Protein 8CRH (pdb70)

Secondary structure (DSSP, 8-state):
--SS--SS-EEEEEEEEETTTTEEEBTTB-S---HHHHHHHHHHHH--STT-EEEEEEEHHHHHHS-GGGPSPTTEEEEEE-TT--SEE-TTS-EEES-HHHHHHHHHHTTTEETTEEEEEEEE---HHHHHHHTT-TT--EEEEEEEEE-S-GGG-----EE----GGGEEEPPHHHHHHHHTS----S-EEETTEEEEEEEEEE--/--EEEEEEEEETTTTEEEBTTB-SS--HHHHHHHHHHHH---TT-EEEEEEEHHHHHHS-GGGPSPTTSEEEEE-TT--SEE-TT--EEES-HHHHHHHHHHTTTEETTEEEEEEEE---HHHHHHHTT-TT--EEEEEEEEE-S-GGGPPP--EE----GGGEEEPPHHHHHHHHTS----S-EEETTEEEEEEEEEE--

CATH classification: 3.40.430.10

Structure (mmCIF, N/CA/C/O backbone):
data_8CRH
#
_entry.id   8CRH
#
_cell.length_a   43.776
_cell.length_b   63.624
_cell.length_c   167.583
_cell.angle_alpha   90.00
_cell.angle_beta   90.00
_cell.angle_gamma   90.00
#
_symmetry.space_group_name_H-M   'P 21 21 21'
#
loop_
_entity.id
_entity.type
_entity.pdbx_description
1 polymer 'Dihydrofolate reductase'
2 non-polymer 5-(4-chlorophenyl)-6,6-dimethyl-1,4-dihydro-1,3,5-triazine-2,4-diamine
3 non-polymer 'NADPH DIHYDRO-NICOTINAMIDE-ADENINE-DINUCLEOTIDE PHOSPHATE'
4 non-polymer 'SULFATE ION'
5 water water
#
loop_
_atom_site.group_PDB
_atom_site.id
_atom_site.type_symbol
_atom_site.label_atom_id
_atom_site.label_alt_id
_atom_site.label_comp_id
_atom_site.label_asym_id
_atom_site.label_entity_id
_atom_site.label_seq_id
_atom_site.pdbx_PDB_ins_code
_atom_site.Cartn_x
_atom_site.Cartn_y
_atom_site.Cartn_z
_atom_site.occupancy
_atom_site.B_iso_or_equiv
_atom_site.auth_seq_id
_atom_site.auth_comp_id
_atom_site.auth_asym_id
_atom_site.auth_atom_id
_atom_site.pdbx_PDB_model_num
ATOM 1 N N . ARG A 1 8 ? 0.240 11.631 41.295 1.00 38.37 3 ARG B N 1
ATOM 2 C CA . ARG A 1 8 ? -0.800 12.174 40.433 1.00 35.87 3 ARG B CA 1
ATOM 3 C C . ARG A 1 8 ? -2.187 11.909 41.023 1.00 27.86 3 ARG B C 1
ATOM 4 O O . ARG A 1 8 ? -2.352 11.019 41.857 1.00 31.99 3 ARG B O 1
ATOM 12 N N . PRO A 1 9 ? -3.185 12.690 40.605 1.00 27.74 4 PRO B N 1
ATOM 13 C CA . PRO A 1 9 ? -4.567 12.370 40.984 1.00 21.80 4 PRO B CA 1
ATOM 14 C C . PRO A 1 9 ? -4.979 10.985 40.502 1.00 20.37 4 PRO B C 1
ATOM 15 O O . PRO A 1 9 ? -4.489 10.481 39.487 1.00 21.38 4 PRO B O 1
ATOM 19 N N . LYS A 1 10 ? -5.871 10.361 41.266 1.00 18.86 5 LYS B N 1
ATOM 20 C CA . LYS A 1 10 ? -6.475 9.105 40.843 1.00 19.51 5 LYS B CA 1
ATOM 21 C C . LYS A 1 10 ? -7.402 9.361 39.661 1.00 16.93 5 LYS B C 1
ATOM 22 O O . LYS A 1 10 ? -7.979 10.443 39.527 1.00 17.99 5 LYS B O 1
ATOM 28 N N . ILE A 1 11 ? -7.523 8.364 38.785 1.00 17.30 6 ILE B N 1
ATOM 29 C CA . ILE A 1 11 ? -8.309 8.469 37.559 1.00 15.44 6 ILE B CA 1
ATOM 30 C C . ILE A 1 11 ? -9.398 7.405 37.590 1.00 15.86 6 ILE B C 1
ATOM 31 O O . ILE A 1 11 ? -9.106 6.218 37.800 1.00 17.00 6 ILE B O 1
ATOM 36 N N . SER A 1 12 ? -10.652 7.834 37.387 1.00 14.68 7 SER B N 1
ATOM 37 C CA . SER A 1 12 ? -11.832 6.975 37.414 1.00 13.67 7 SER B CA 1
ATOM 38 C C . SER A 1 12 ? -12.539 7.034 36.068 1.00 15.79 7 SER B C 1
ATOM 39 O O . SER A 1 12 ? -12.627 8.106 35.462 1.00 17.23 7 SER B O 1
ATOM 42 N N . LEU A 1 13 ? -13.094 5.905 35.618 1.00 12.77 8 LEU B N 1
ATOM 43 C CA . LEU A 1 13 ? -14.113 5.914 34.569 1.00 13.53 8 LEU B CA 1
ATOM 44 C C . LEU A 1 13 ? -15.455 5.862 35.289 1.00 13.85 8 LEU B C 1
ATOM 45 O O . LEU A 1 13 ? -15.727 4.906 36.028 1.00 15.14 8 LEU B O 1
ATOM 50 N N . ILE A 1 14 ? -16.296 6.875 35.100 1.00 11.48 9 ILE B N 1
ATOM 51 C CA . ILE A 1 14 ? -17.605 6.923 35.750 1.00 11.89 9 ILE B CA 1
ATOM 52 C C . ILE A 1 14 ? -18.694 6.865 34.682 1.00 12.17 9 ILE B C 1
ATOM 53 O O . ILE A 1 14 ? -18.679 7.657 33.725 1.00 12.35 9 ILE B O 1
ATOM 58 N N . VAL A 1 15 ? -19.626 5.916 34.841 1.00 11.15 10 VAL B N 1
ATOM 59 C CA . VAL A 1 15 ? -20.583 5.551 33.807 1.00 11.64 10 VAL B CA 1
ATOM 60 C C . VAL A 1 15 ? -21.817 4.990 34.499 1.00 10.91 10 VAL B C 1
ATOM 61 O O . VAL A 1 15 ? -21.741 4.463 35.616 1.00 11.91 10 VAL B O 1
ATOM 65 N N . ALA A 1 16 ? -22.959 5.090 33.817 1.00 10.91 11 ALA B N 1
ATOM 66 C CA . ALA A 1 16 ? -24.177 4.363 34.184 1.00 10.97 11 ALA B CA 1
ATOM 67 C C . ALA A 1 16 ? -24.507 3.430 33.028 1.00 11.89 11 ALA B C 1
ATOM 68 O O . ALA A 1 16 ? -24.629 3.874 31.883 1.00 12.83 11 ALA B O 1
ATOM 70 N N . ALA A 1 17 ? -24.624 2.138 33.304 1.00 11.51 12 ALA B N 1
ATOM 71 C CA . ALA A 1 17 ? -24.760 1.161 32.222 1.00 12.49 12 ALA B CA 1
ATOM 72 C C . ALA A 1 17 ? -25.856 0.159 32.523 1.00 13.03 12 ALA B C 1
ATOM 73 O O . ALA A 1 17 ? -25.920 -0.375 33.638 1.00 12.50 12 ALA B O 1
ATOM 75 N N . LEU A 1 18 ? -26.677 -0.136 31.509 1.00 12.80 13 LEU B N 1
ATOM 76 C CA . LEU A 1 18 ? -27.752 -1.099 31.678 1.00 12.79 13 LEU B CA 1
ATOM 77 C C . LEU A 1 18 ? -27.176 -2.505 31.717 1.00 15.23 13 LEU B C 1
ATOM 78 O O . LEU A 1 18 ? -26.336 -2.867 30.885 1.00 15.68 13 LEU B O 1
ATOM 83 N N . GLN A 1 19 ? -27.616 -3.299 32.680 1.00 14.04 14 GLN B N 1
ATOM 84 C CA . GLN A 1 19 ? -27.176 -4.685 32.783 1.00 15.06 14 GLN B CA 1
ATOM 85 C C . GLN A 1 19 ? -28.134 -5.597 32.025 1.00 17.32 14 GLN B C 1
ATOM 86 O O . GLN A 1 19 ? -29.343 -5.343 32.017 1.00 18.08 14 GLN B O 1
ATOM 92 N N . PRO A 1 20 ? -27.633 -6.670 31.375 1.00 16.80 15 PRO B N 1
ATOM 93 C CA . PRO A 1 20 ? -26.227 -7.066 31.225 1.00 15.09 15 PRO B CA 1
ATOM 94 C C . PRO A 1 20 ? -25.542 -6.552 29.950 1.00 15.89 15 PRO B C 1
ATOM 95 O O . PRO A 1 20 ? -24.345 -6.799 29.788 1.00 17.35 15 PRO B O 1
ATOM 99 N N . SER A 1 21 ? -26.276 -5.858 29.068 1.00 13.80 16 SER B N 1
ATOM 100 C CA . SER A 1 21 ? -25.738 -5.477 27.755 1.00 15.05 16 SER B CA 1
ATOM 101 C C . SER A 1 21 ? -24.648 -4.415 27.836 1.00 15.66 16 SER B C 1
ATOM 102 O O . SER A 1 21 ? -23.889 -4.247 26.875 1.00 15.41 16 SER B O 1
ATOM 105 N N . MET A 1 22 ? -24.576 -3.681 28.946 1.00 13.64 17 MET B N 1
ATOM 106 C CA A MET A 1 22 ? -23.685 -2.531 29.095 0.65 13.43 17 MET B CA 1
ATOM 107 C CA B MET A 1 22 ? -23.674 -2.536 29.081 0.35 13.51 17 MET B CA 1
ATOM 108 C C . MET A 1 22 ? -24.045 -1.410 28.121 1.00 12.93 17 MET B C 1
ATOM 109 O O . MET A 1 22 ? -23.183 -0.638 27.694 1.00 14.83 17 MET B O 1
ATOM 118 N N . GLY A 1 23 ? -25.330 -1.314 27.776 1.00 12.49 18 GLY B N 1
ATOM 119 C CA . GLY A 1 23 ? -25.800 -0.172 26.997 1.00 12.94 18 GLY B CA 1
ATOM 120 C C . GLY A 1 23 ? -25.747 1.122 27.799 1.00 12.13 18 GLY B C 1
ATOM 121 O O . GLY A 1 23 ? -26.056 1.154 28.996 1.00 12.73 18 GLY B O 1
ATOM 122 N N . ILE A 1 24 ? -25.340 2.204 27.125 1.00 12.07 19 ILE B N 1
ATOM 123 C CA . ILE A 1 24 ? -25.183 3.492 27.795 1.00 12.78 19 ILE B CA 1
ATOM 124 C C . ILE A 1 24 ? -25.940 4.629 27.112 1.00 12.35 19 ILE B C 1
ATOM 125 O O . ILE A 1 24 ? -26.051 5.721 27.673 1.00 12.79 19 ILE B O 1
ATOM 130 N N . GLY A 1 25 ? -26.460 4.416 25.905 1.00 13.45 20 GLY B N 1
ATOM 131 C CA . GLY A 1 25 ? -27.040 5.547 25.199 1.00 14.30 20 GLY B CA 1
ATOM 132 C C . GLY A 1 25 ? -27.970 5.110 24.095 1.00 13.57 20 GLY B C 1
ATOM 133 O O . GLY A 1 25 ? -27.939 3.961 23.646 1.00 13.71 20 GLY B O 1
ATOM 134 N N . ALA A 1 26 ? -28.805 6.058 23.659 1.00 15.46 21 ALA B N 1
ATOM 135 C CA . ALA A 1 26 ? -29.728 5.839 22.552 1.00 16.25 21 ALA B CA 1
ATOM 136 C C . ALA A 1 26 ? -30.018 7.183 21.901 1.00 16.38 21 ALA B C 1
ATOM 137 O O . ALA A 1 26 ? -30.548 8.090 22.555 1.00 17.70 21 ALA B O 1
ATOM 139 N N . LYS A 1 27 ? -29.655 7.307 20.622 1.00 17.30 22 LYS B N 1
ATOM 140 C CA . LYS A 1 27 ? -29.957 8.509 19.831 1.00 18.49 22 LYS B CA 1
ATOM 141 C C . LYS A 1 27 ? -29.468 9.789 20.509 1.00 18.45 22 LYS B C 1
ATOM 142 O O . LYS A 1 27 ? -30.177 10.800 20.556 1.00 21.31 22 LYS B O 1
ATOM 148 N N . GLY A 1 28 ? -28.251 9.748 21.041 1.00 18.75 23 GLY B N 1
ATOM 149 C CA . GLY A 1 28 ? -27.657 10.939 21.622 1.00 23.02 23 GLY B CA 1
ATOM 150 C C . GLY A 1 28 ? -28.246 11.346 22.948 1.00 25.98 23 GLY B C 1
ATOM 151 O O . GLY A 1 28 ? -28.222 12.531 23.296 1.00 27.59 23 GLY B O 1
ATOM 152 N N . SER A 1 29 ? -28.802 10.404 23.695 1.00 19.89 24 SER B N 1
ATOM 153 C CA . SER A 1 29 ? -29.269 10.692 25.037 1.00 23.52 24 SER B CA 1
ATOM 154 C C . SER A 1 29 ? -29.099 9.439 25.880 1.00 21.14 24 SER B C 1
ATOM 155 O O . SER A 1 29 ? -28.732 8.373 25.377 1.00 18.85 24 SER B O 1
ATOM 158 N N . LEU A 1 30 ? -29.343 9.580 27.155 1.00 18.71 25 LEU B N 1
ATOM 159 C CA . LEU A 1 30 ? -29.359 8.407 28.011 1.00 19.02 25 LEU B CA 1
ATOM 160 C C . LEU A 1 30 ? -30.657 7.641 27.781 1.00 20.54 25 LEU B C 1
ATOM 161 O O . LEU A 1 30 ? -31.685 8.235 27.434 1.00 25.13 25 LEU B O 1
ATOM 166 N N . PRO A 1 31 ? -30.644 6.317 27.940 1.00 18.82 26 PRO B N 1
ATOM 167 C CA . PRO A 1 31 ? -31.867 5.545 27.674 1.00 19.96 26 PRO B CA 1
ATOM 168 C C . PRO A 1 31 ? -32.905 5.615 28.784 1.00 25.89 26 PRO B C 1
ATOM 169 O O . PRO A 1 31 ? -34.012 5.099 28.598 1.00 27.76 26 PRO B O 1
ATOM 173 N N . TRP A 1 32 ? -32.584 6.248 29.913 1.00 20.44 27 TRP B N 1
ATOM 174 C CA . TRP A 1 32 ? -33.440 6.354 31.089 1.00 19.33 27 TRP B CA 1
ATOM 175 C C . TRP A 1 32 ? -33.323 7.781 31.614 1.00 22.09 27 TRP B C 1
ATOM 176 O O . TRP A 1 32 ? -32.390 8.512 31.269 1.00 23.68 27 TRP B O 1
ATOM 187 N N . ARG A 1 33 ? -34.265 8.173 32.474 1.00 22.47 28 ARG B N 1
ATOM 188 C CA . ARG A 1 33 ? -34.292 9.510 33.079 1.00 20.12 28 ARG B CA 1
ATOM 189 C C . ARG A 1 33 ? -34.320 9.318 34.591 1.00 23.92 28 ARG B C 1
ATOM 190 O O . ARG A 1 33 ? -35.391 9.155 35.181 1.00 26.75 28 ARG B O 1
ATOM 198 N N . LEU A 1 34 ? -33.145 9.341 35.216 1.00 17.59 29 LEU B N 1
ATOM 199 C CA . LEU A 1 34 ? -32.981 9.027 36.635 1.00 18.19 29 LEU B CA 1
ATOM 200 C C . LEU A 1 34 ? -32.402 10.250 37.336 1.00 18.99 29 LEU B C 1
ATOM 201 O O . LEU A 1 34 ? -31.184 10.459 37.329 1.00 18.15 29 LEU B O 1
ATOM 206 N N . LYS A 1 35 ? -33.275 11.048 37.949 1.00 19.62 30 LYS B N 1
ATOM 207 C CA . LYS A 1 35 ? -32.838 12.308 38.541 1.00 18.79 30 LYS B CA 1
ATOM 208 C C . LYS A 1 35 ? -31.818 12.084 39.644 1.00 18.50 30 LYS B C 1
ATOM 209 O O . LYS A 1 35 ? -30.829 12.818 39.737 1.00 18.48 30 LYS B O 1
ATOM 215 N N . ASN A 1 36 ? -32.041 11.084 40.500 1.00 17.83 31 ASN B N 1
ATOM 216 C CA . ASN A 1 36 ? -31.120 10.884 41.610 1.00 18.84 31 ASN B CA 1
ATOM 217 C C . ASN A 1 36 ? -29.783 10.334 41.141 1.00 16.82 31 ASN B C 1
ATOM 218 O O . ASN A 1 36 ? -28.757 10.606 41.768 1.00 15.60 31 ASN B O 1
ATOM 223 N N . GLU A 1 37 ? -29.780 9.550 40.058 1.00 16.70 32 GLU B N 1
ATOM 224 C CA . GLU A 1 37 ? -28.515 9.081 39.498 1.00 14.48 32 GLU B CA 1
ATOM 225 C C . GLU A 1 37 ? -27.716 10.251 38.930 1.00 12.79 32 GLU B C 1
ATOM 226 O O . GLU A 1 37 ? -26.499 10.343 39.138 1.00 12.81 32 GLU B O 1
ATOM 232 N N . MET A 1 38 ? -28.384 11.169 38.228 1.00 14.11 33 MET B N 1
ATOM 233 C CA . MET A 1 38 ? -27.667 12.337 37.737 1.00 13.88 33 MET B CA 1
ATOM 234 C C . MET A 1 38 ? -27.133 13.180 38.886 1.00 13.78 33 MET B C 1
ATOM 235 O O . MET A 1 38 ? -26.033 13.736 38.778 1.00 13.95 33 MET B O 1
ATOM 240 N N . LYS A 1 39 ? -27.861 13.246 40.005 1.00 13.09 34 LYS B N 1
ATOM 241 C CA . LYS A 1 39 ? -27.351 13.966 41.165 1.00 13.41 34 LYS B CA 1
ATOM 242 C C . LYS A 1 39 ? -26.139 13.264 41.769 1.00 13.34 34 LYS B C 1
ATOM 243 O O . LYS A 1 39 ? -25.188 13.919 42.202 1.00 14.10 34 LYS B O 1
ATOM 249 N N . TYR A 1 40 ? -26.137 11.930 41.796 1.00 12.42 35 TYR B N 1
ATOM 250 C CA . TYR A 1 40 ? -24.943 11.205 42.220 1.00 12.76 35 TYR B CA 1
ATOM 251 C C . TYR A 1 40 ? -23.733 11.577 41.359 1.00 11.61 35 TYR B C 1
ATOM 252 O O . TYR A 1 40 ? -22.646 11.886 41.880 1.00 11.94 35 TYR B O 1
ATOM 261 N N . PHE A 1 41 ? -23.899 11.563 40.029 1.00 10.89 36 PHE B N 1
ATOM 262 C CA . PHE A 1 41 ? -22.795 11.940 39.154 1.00 12.28 36 PHE B CA 1
ATOM 263 C C . PHE A 1 41 ? -22.298 13.336 39.498 1.00 11.71 36 PHE B C 1
ATOM 264 O O . PHE A 1 41 ? -21.087 13.570 39.610 1.00 12.23 36 PHE B O 1
ATOM 272 N N . LYS A 1 42 ? -23.223 14.285 39.636 1.00 11.75 37 LYS B N 1
ATOM 273 C CA . LYS A 1 42 ? -22.830 15.653 39.962 1.00 12.77 37 LYS B CA 1
ATOM 274 C C . LYS A 1 42 ? -22.119 15.728 41.307 1.00 13.48 37 LYS B C 1
ATOM 275 O O . LYS A 1 42 ? -21.081 16.388 41.431 1.00 12.92 37 LYS B O 1
ATOM 281 N N . ASP A 1 43 ? -22.658 15.050 42.323 1.00 13.30 38 ASP B N 1
ATOM 282 C CA . ASP A 1 43 ? -22.069 15.125 43.657 1.00 13.84 38 ASP B CA 1
ATOM 283 C C . ASP A 1 43 ? -20.681 14.492 43.682 1.00 13.16 38 ASP B C 1
ATOM 284 O O . ASP A 1 43 ? -19.732 15.062 44.240 1.00 13.88 38 ASP B O 1
ATOM 289 N N . VAL A 1 44 ? -20.541 13.313 43.070 1.00 11.23 39 VAL B N 1
ATOM 290 C CA . VAL A 1 44 ? -19.252 12.627 43.028 1.00 11.72 39 VAL B CA 1
ATOM 291 C C . VAL A 1 44 ? -18.224 13.458 42.273 1.00 12.25 39 VAL B C 1
ATOM 292 O O . VAL A 1 44 ? -17.106 13.675 42.755 1.00 13.12 39 VAL B O 1
ATOM 296 N N . THR A 1 45 ? -18.561 13.892 41.053 1.00 12.21 40 THR B N 1
ATOM 297 C CA . THR A 1 45 ? -17.544 14.585 40.258 1.00 11.54 40 THR B CA 1
ATOM 298 C C . THR A 1 45 ? -17.220 15.968 40.819 1.00 12.99 40 THR B C 1
ATOM 299 O O . THR A 1 45 ? -16.159 16.511 40.505 1.00 14.95 40 THR B O 1
ATOM 303 N N . SER A 1 46 ? -18.087 16.529 41.664 1.00 13.37 41 SER B N 1
ATOM 304 C CA . SER A 1 46 ? -17.820 17.838 42.252 1.00 14.77 41 SER B CA 1
ATOM 305 C C . SER A 1 46 ? -17.167 17.777 43.626 1.00 17.32 41 SER B C 1
ATOM 306 O O . SER A 1 46 ? -16.710 18.820 44.111 1.00 20.53 41 SER B O 1
ATOM 309 N N . LYS A 1 47 ? -17.113 16.613 44.263 1.00 13.45 42 LYS B N 1
ATOM 310 C CA . LYS A 1 47 ? -16.677 16.536 45.658 1.00 13.90 42 LYS B CA 1
ATOM 311 C C . LYS A 1 47 ? -15.156 16.515 45.690 1.00 13.68 42 LYS B C 1
ATOM 312 O O . LYS A 1 47 ? -14.527 15.565 45.214 1.00 14.83 42 LYS B O 1
ATOM 318 N N . ALA A 1 48 ? -14.556 17.556 46.264 1.00 14.12 43 ALA B N 1
ATOM 319 C CA . ALA A 1 48 ? -13.108 17.632 46.320 1.00 16.06 43 ALA B CA 1
ATOM 320 C C . ALA A 1 48 ? -12.676 18.160 47.681 1.00 15.60 43 ALA B C 1
ATOM 321 O O . ALA A 1 48 ? -13.428 18.852 48.369 1.00 15.97 43 ALA B O 1
ATOM 323 N N . LYS A 1 49 ? -11.445 17.829 48.048 1.00 15.56 44 LYS B N 1
ATOM 324 C CA . LYS A 1 49 ? -10.848 18.397 49.247 1.00 15.95 44 LYS B CA 1
ATOM 325 C C . LYS A 1 49 ? -10.847 19.922 49.176 1.00 16.04 44 LYS B C 1
ATOM 326 O O . LYS A 1 49 ? -10.865 20.516 48.097 1.00 15.81 44 LYS B O 1
ATOM 332 N N . ASP A 1 50 ? -10.836 20.560 50.350 1.00 15.19 45 ASP B N 1
ATOM 333 C CA . ASP A 1 50 ? -10.878 22.013 50.406 1.00 15.35 45 ASP B CA 1
ATOM 334 C C . ASP A 1 50 ? -9.751 22.575 49.548 1.00 15.84 45 ASP B C 1
ATOM 335 O O . ASP A 1 50 ? -8.616 22.100 49.610 1.00 18.87 45 ASP B O 1
ATOM 340 N N . GLY A 1 51 ? -10.063 23.590 48.742 1.00 14.42 46 GLY B N 1
ATOM 341 C CA . GLY A 1 51 ? -9.032 24.190 47.926 1.00 17.08 46 GLY B CA 1
ATOM 342 C C . GLY A 1 51 ? -8.579 23.378 46.732 1.00 15.69 46 GLY B C 1
ATOM 343 O O . GLY A 1 51 ? -7.644 23.801 46.044 1.00 18.32 46 GLY B O 1
ATOM 344 N N . HIS A 1 52 ? -9.192 22.225 46.480 1.00 15.11 47 HIS B N 1
ATOM 345 C CA . HIS A 1 52 ? -8.884 21.377 45.335 1.00 16.35 47 HIS B CA 1
ATOM 346 C C . HIS A 1 52 ? -10.014 21.453 44.310 1.00 16.77 47 HIS B C 1
ATOM 347 O O . HIS A 1 52 ? -11.073 22.033 44.552 1.00 16.76 47 HIS B O 1
ATOM 354 N N . ILE A 1 53 ? -9.792 20.821 43.158 1.00 16.53 48 ILE B N 1
ATOM 355 C CA . ILE A 1 53 ? -10.807 20.746 42.108 1.00 15.57 48 ILE B CA 1
ATOM 356 C C . ILE A 1 53 ? -10.652 19.400 41.413 1.00 15.27 48 ILE B C 1
ATOM 357 O O . ILE A 1 53 ? -9.563 18.822 41.392 1.00 16.07 48 ILE B O 1
ATOM 362 N N . ASN A 1 54 ? -11.756 18.873 40.880 1.00 14.24 49 ASN B N 1
ATOM 363 C CA . ASN A 1 54 ? -11.699 17.651 40.093 1.00 14.15 49 ASN B CA 1
ATOM 364 C C . ASN A 1 54 ? -11.780 17.995 38.615 1.00 14.51 49 ASN B C 1
ATOM 365 O O . ASN A 1 54 ? -12.277 19.056 38.227 1.00 15.80 49 ASN B O 1
ATOM 370 N N . ALA A 1 55 ? -11.289 17.084 37.780 1.00 14.66 50 ALA B N 1
ATOM 371 C CA . ALA A 1 55 ? -11.445 17.216 36.340 1.00 13.74 50 ALA B CA 1
ATOM 372 C C . ALA A 1 55 ? -12.478 16.225 35.823 1.00 14.29 50 ALA B C 1
ATOM 373 O O . ALA A 1 55 ? -12.653 15.128 36.372 1.00 14.33 50 ALA B O 1
ATOM 375 N N . VAL A 1 56 ? -13.164 16.622 34.753 1.00 13.70 51 VAL B N 1
ATOM 376 C CA . VAL A 1 56 ? -14.030 15.727 33.996 1.00 14.62 51 VAL B CA 1
ATOM 377 C C . VAL A 1 56 ? -13.556 15.733 32.552 1.00 14.59 51 VAL B C 1
ATOM 378 O O . VAL A 1 56 ? -13.367 16.801 31.955 1.00 16.07 51 VAL B O 1
ATOM 382 N N . VAL A 1 57 ? -13.316 14.546 32.013 1.00 14.21 52 VAL B N 1
ATOM 383 C CA . VAL A 1 57 ? -12.741 14.364 30.688 1.00 14.85 52 VAL B CA 1
ATOM 384 C C . VAL A 1 57 ? -13.776 13.664 29.830 1.00 14.87 52 VAL B C 1
ATOM 385 O O . VAL A 1 57 ? -14.319 12.627 30.238 1.00 14.32 52 VAL B O 1
ATOM 389 N N . MET A 1 58 ? -14.053 14.203 28.643 1.00 15.04 53 MET B N 1
ATOM 390 C CA . MET A 1 58 ? -15.104 13.583 27.856 1.00 15.04 53 MET B CA 1
ATOM 391 C C . MET A 1 58 ? -14.729 13.651 26.384 1.00 16.27 53 MET B C 1
ATOM 392 O O . MET A 1 58 ? -13.890 14.455 25.970 1.00 16.69 53 MET B O 1
ATOM 397 N N . GLY A 1 59 ? -15.392 12.814 25.592 1.00 14.65 54 GLY B N 1
ATOM 398 C CA . GLY A 1 59 ? -15.258 12.883 24.153 1.00 16.14 54 GLY B CA 1
ATOM 399 C C . GLY A 1 59 ? -16.059 14.021 23.539 1.00 16.21 54 GLY B C 1
ATOM 400 O O . GLY A 1 59 ? -16.999 14.551 24.134 1.00 15.92 54 GLY B O 1
ATOM 401 N N . ARG A 1 60 ? -15.684 14.373 22.305 1.00 17.32 55 ARG B N 1
ATOM 402 C CA . ARG A 1 60 ? -16.280 15.534 21.659 1.00 18.29 55 ARG B CA 1
ATOM 403 C C . ARG A 1 60 ? -17.786 15.377 21.508 1.00 16.98 55 ARG B C 1
ATOM 404 O O . ARG A 1 60 ? -18.532 16.350 21.662 1.00 18.78 55 ARG B O 1
ATOM 412 N N . LYS A 1 61 ? -18.255 14.162 21.202 1.00 17.07 56 LYS B N 1
ATOM 413 C CA . LYS A 1 61 ? -19.686 13.984 20.970 1.00 16.69 56 LYS B CA 1
ATOM 414 C C . LYS A 1 61 ? -20.487 14.142 22.255 1.00 16.47 56 LYS B C 1
ATOM 415 O O . LYS A 1 61 ? -21.576 14.731 22.235 1.00 18.05 56 LYS B O 1
ATOM 421 N N . THR A 1 62 ? -19.945 13.689 23.389 1.00 15.07 57 THR B N 1
ATOM 422 C CA . THR A 1 62 ? -20.645 13.870 24.656 1.00 15.24 57 THR B CA 1
ATOM 423 C C . THR A 1 62 ? -20.650 15.340 25.078 1.00 16.33 57 THR B C 1
ATOM 424 O O . THR A 1 62 ? -21.664 15.839 25.581 1.00 17.25 57 THR B O 1
ATOM 428 N N . TRP A 1 63 ? -19.548 16.058 24.830 1.00 15.82 58 TRP B N 1
ATOM 429 C CA . TRP A 1 63 ? -19.525 17.508 25.031 1.00 14.66 58 TRP B CA 1
ATOM 430 C C . TRP A 1 63 ? -20.672 18.181 24.290 1.00 17.77 58 TRP B C 1
ATOM 431 O O . TRP A 1 63 ? -21.392 19.013 24.861 1.00 17.40 58 TRP B O 1
ATOM 442 N N . GLU A 1 64 ? -20.888 17.788 23.032 1.00 17.47 59 GLU B N 1
ATOM 443 C CA . GLU A 1 64 ? -21.938 18.407 22.231 1.00 19.11 59 GLU B CA 1
ATOM 444 C C . GLU A 1 64 ? -23.336 18.090 22.752 1.00 21.54 59 GLU B C 1
ATOM 445 O O . GLU A 1 64 ? -24.277 18.826 22.436 1.00 24.77 59 GLU B O 1
ATOM 451 N N . LEU A 1 65 ? -23.503 17.022 23.533 1.00 17.93 60 LEU B N 1
ATOM 452 C CA . LEU A 1 65 ? -24.810 16.699 24.093 1.00 19.19 60 LEU B CA 1
ATOM 453 C C . LEU A 1 65 ? -25.137 17.508 25.333 1.00 20.52 60 LEU B C 1
ATOM 454 O O . LEU A 1 65 ? -26.294 17.516 25.766 1.00 22.72 60 LEU B O 1
ATOM 459 N N . ILE A 1 66 ? -24.155 18.153 25.943 1.00 18.71 61 ILE B N 1
ATOM 460 C CA . ILE A 1 66 ? -24.500 19.048 27.049 1.00 19.39 61 ILE B CA 1
ATOM 461 C C . ILE A 1 66 ? -25.108 20.312 26.464 1.00 18.36 61 ILE B C 1
ATOM 462 O O . ILE A 1 66 ? -24.503 20.919 25.567 1.00 18.36 61 ILE B O 1
ATOM 467 N N . PRO A 1 67 ? -26.284 20.738 26.907 1.00 18.86 62 PRO B N 1
ATOM 468 C CA . PRO A 1 67 ? -26.836 21.995 26.395 1.00 20.83 62 PRO B CA 1
ATOM 469 C C . PRO A 1 67 ? -25.823 23.118 26.582 1.00 19.50 62 PRO B C 1
ATOM 470 O O . PRO A 1 67 ? -25.154 23.211 27.614 1.00 18.24 62 PRO B O 1
ATOM 474 N N . GLU A 1 68 ? -25.700 23.957 25.553 1.00 19.65 63 GLU B N 1
ATOM 475 C CA . GLU A 1 68 ? -24.695 25.015 25.562 1.00 19.24 63 GLU B CA 1
ATOM 476 C C . GLU A 1 68 ? -24.750 25.864 26.826 1.00 19.94 63 GLU B C 1
ATOM 477 O O . GLU A 1 68 ? -23.707 26.233 27.372 1.00 20.80 63 GLU B O 1
ATOM 483 N N . ARG A 1 69 ? -25.956 26.163 27.322 1.00 21.72 64 ARG B N 1
ATOM 484 C CA . ARG A 1 69 ? -26.088 26.996 28.516 1.00 21.55 64 ARG B CA 1
ATOM 485 C C . ARG A 1 69 ? -25.433 26.385 29.751 1.00 19.24 64 ARG B C 1
ATOM 486 O O . ARG A 1 69 ? -25.142 27.116 30.706 1.00 20.92 64 ARG B O 1
ATOM 494 N N . PHE A 1 70 ? -25.184 25.075 29.750 1.00 18.34 65 PHE B N 1
ATOM 495 C CA . PHE A 1 70 ? -24.606 24.372 30.892 1.00 18.19 65 PHE B CA 1
ATOM 496 C C . PHE A 1 70 ? -23.149 23.978 30.685 1.00 18.08 65 PHE B C 1
ATOM 497 O O . PHE A 1 70 ? -22.591 23.260 31.524 1.00 19.69 65 PHE B O 1
ATOM 505 N N . ARG A 1 71 ? -22.522 24.406 29.592 1.00 18.53 66 ARG B N 1
ATOM 506 C CA . ARG A 1 71 ? -21.113 24.162 29.282 1.00 19.24 66 ARG B CA 1
ATOM 507 C C . ARG A 1 71 ? -20.298 25.379 29.681 1.00 18.43 66 ARG B C 1
ATOM 508 O O . ARG A 1 71 ? -20.715 26.513 29.403 1.00 22.73 66 ARG B O 1
ATOM 516 N N . PRO A 1 72 ? -19.145 25.208 30.334 1.00 18.30 67 PRO B N 1
ATOM 517 C CA . PRO A 1 72 ? -18.642 23.927 30.845 1.00 17.98 67 PRO B CA 1
ATOM 518 C C . PRO A 1 72 ? -19.414 23.474 32.083 1.00 17.98 67 PRO B C 1
ATOM 519 O O . PRO A 1 72 ? -20.086 24.284 32.720 1.00 19.27 67 PRO B O 1
ATOM 523 N N . LEU A 1 73 ? -19.331 22.187 32.411 1.00 16.68 68 LEU B N 1
ATOM 524 C CA . LEU A 1 73 ? -19.976 21.703 33.622 1.00 16.03 68 LEU B CA 1
ATOM 525 C C . LEU A 1 73 ? -19.387 22.428 34.830 1.00 17.89 68 LEU B C 1
ATOM 526 O O . LEU A 1 73 ? -18.170 22.417 35.039 1.00 17.51 68 LEU B O 1
ATOM 531 N N . ALA A 1 74 ? -20.248 23.078 35.609 1.00 16.85 69 ALA B N 1
ATOM 532 C CA . ALA A 1 74 ? -19.778 24.022 36.616 1.00 17.78 69 ALA B CA 1
ATOM 533 C C . ALA A 1 74 ? -18.988 23.322 37.717 1.00 17.36 69 ALA B C 1
ATOM 534 O O . ALA A 1 74 ? -19.292 22.197 38.119 1.00 17.88 69 ALA B O 1
ATOM 536 N N . GLY A 1 75 ? -17.961 24.007 38.208 1.00 16.87 70 GLY B N 1
ATOM 537 C CA . GLY A 1 75 ? -17.233 23.579 39.384 1.00 17.78 70 GLY B CA 1
ATOM 538 C C . GLY A 1 75 ? -16.178 22.527 39.152 1.00 18.89 70 GLY B C 1
ATOM 539 O O . GLY A 1 75 ? -15.573 22.057 40.126 1.00 19.84 70 GLY B O 1
ATOM 540 N N . ARG A 1 76 ? -15.944 22.136 37.909 1.00 16.30 71 ARG B N 1
ATOM 541 C CA . ARG A 1 76 ? -14.997 21.085 37.580 1.00 16.84 71 ARG B CA 1
ATOM 542 C C . ARG A 1 76 ? -14.183 21.554 36.390 1.00 16.83 71 ARG B C 1
ATOM 543 O O . ARG A 1 76 ? -14.659 22.344 35.576 1.00 17.23 71 ARG B O 1
ATOM 551 N N . LEU A 1 77 ? -12.940 21.088 36.310 1.00 16.24 72 LEU B N 1
ATOM 552 C CA A LEU A 1 77 ? -12.089 21.348 35.160 0.57 17.32 72 LEU B CA 1
ATOM 553 C CA B LEU A 1 77 ? -12.091 21.355 35.158 0.43 17.33 72 LEU B CA 1
ATOM 554 C C . LEU A 1 77 ? -12.551 20.446 34.024 1.00 16.34 72 LEU B C 1
ATOM 555 O O . LEU A 1 77 ? -12.462 19.225 34.130 1.00 16.54 72 LEU B O 1
ATOM 564 N N . ASN A 1 78 ? -13.064 21.042 32.943 1.00 16.84 73 ASN B N 1
ATOM 565 C CA . ASN A 1 78 ? -13.557 20.304 31.775 1.00 16.46 73 ASN B CA 1
ATOM 566 C C . ASN A 1 78 ? -12.441 20.095 30.752 1.00 16.58 73 ASN B C 1
ATOM 567 O O . ASN A 1 78 ? -11.782 21.056 30.345 1.00 18.25 73 ASN B O 1
ATOM 572 N N . VAL A 1 79 ? -12.263 18.845 30.313 1.00 15.95 74 VAL B N 1
ATOM 573 C CA . VAL A 1 79 ? -11.331 18.467 29.259 1.00 16.68 74 VAL B CA 1
ATOM 574 C C . VAL A 1 79 ? -12.144 17.768 28.180 1.00 17.49 74 VAL B C 1
ATOM 575 O O . VAL A 1 79 ? -12.895 16.830 28.485 1.00 16.89 74 VAL B O 1
ATOM 579 N N . ILE A 1 80 ? -11.993 18.205 26.929 1.00 17.70 75 ILE B N 1
ATOM 580 C CA . ILE A 1 80 ? -12.666 17.561 25.805 1.00 18.34 75 ILE B CA 1
ATOM 581 C C . ILE A 1 80 ? -11.617 17.005 24.861 1.00 18.78 75 ILE B C 1
ATOM 582 O O . ILE A 1 80 ? -10.660 17.707 24.502 1.00 19.41 75 ILE B O 1
ATOM 587 N N . LEU A 1 81 ? -11.804 15.755 24.453 1.00 18.57 76 LEU B N 1
ATOM 588 C CA . LEU A 1 81 ? -10.892 15.084 23.539 1.00 18.75 76 LEU B CA 1
ATOM 589 C C . LEU A 1 81 ? -11.499 15.059 22.144 1.00 22.36 76 LEU B C 1
ATOM 590 O O . LEU A 1 81 ? -12.611 14.556 21.943 1.00 19.26 76 LEU B O 1
ATOM 595 N N . SER A 1 82 ? -10.770 15.621 21.189 1.00 22.44 77 SER B N 1
ATOM 596 C CA . SER A 1 82 ? -11.104 15.530 19.778 1.00 24.17 77 SER B CA 1
ATOM 597 C C . SER A 1 82 ? -9.770 15.427 19.057 1.00 23.46 77 SER B C 1
ATOM 598 O O . SER A 1 82 ? -8.855 16.196 19.364 1.00 25.84 77 SER B O 1
ATOM 601 N N . ARG A 1 83 ? -9.643 14.486 18.114 1.00 25.25 78 ARG B N 1
ATOM 602 C CA . ARG A 1 83 ? -8.402 14.365 17.351 1.00 27.81 78 ARG B CA 1
ATOM 603 C C . ARG A 1 83 ? -8.014 15.656 16.658 1.00 35.22 78 ARG B C 1
ATOM 604 O O . ARG A 1 83 ? -6.873 15.805 16.227 1.00 39.56 78 ARG B O 1
ATOM 612 N N . LYS A 1 84 ? -8.942 16.589 16.601 1.00 31.54 79 LYS B N 1
ATOM 613 C CA . LYS A 1 84 ? -8.880 17.773 15.776 1.00 36.50 79 LYS B CA 1
ATOM 614 C C . LYS A 1 84 ? -8.597 19.009 16.637 1.00 32.80 79 LYS B C 1
ATOM 615 O O . LYS A 1 84 ? -8.484 20.130 16.129 1.00 35.66 79 LYS B O 1
ATOM 621 N N . ASN A 1 85 ? -8.327 18.819 17.951 1.00 26.40 80 ASN B N 1
ATOM 622 C CA . ASN A 1 85 ? -8.055 19.914 18.899 1.00 27.98 80 ASN B CA 1
ATOM 623 C C . ASN A 1 85 ? -6.576 20.286 18.861 1.00 30.58 80 ASN B C 1
ATOM 624 O O . ASN A 1 85 ? -5.704 19.472 18.535 1.00 32.63 80 ASN B O 1
ATOM 629 N N . ASP A 1 86 ? -6.305 21.533 19.218 1.00 30.51 81 ASP B N 1
ATOM 630 C CA . ASP A 1 86 ? -4.965 22.105 19.164 1.00 35.94 81 ASP B CA 1
ATOM 631 C C . ASP A 1 86 ? -4.308 22.176 20.538 1.00 32.43 81 ASP B C 1
ATOM 632 O O . ASP A 1 86 ? -3.334 22.916 20.712 1.00 35.17 81 ASP B O 1
ATOM 637 N N . ASP A 1 87 ? -4.824 21.432 21.521 1.00 28.05 82 ASP B N 1
ATOM 638 C CA . ASP A 1 87 ? -4.290 21.457 22.886 1.00 31.48 82 ASP B CA 1
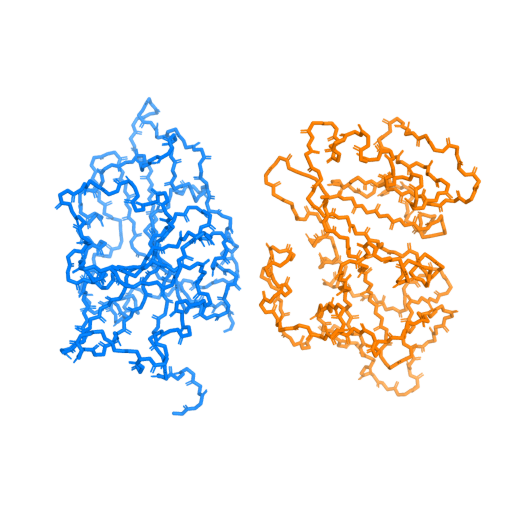ATOM 639 C C . ASP A 1 87 ? -4.282 22.871 23.464 1.00 31.20 82 ASP B C 1
ATOM 640 O O . ASP A 1 87 ? -3.251 23.378 23.915 1.00 32.60 82 ASP B O 1
ATOM 645 N N . LEU A 1 88 ? -5.442 23.518 23.452 1.00 28.67 83 LEU B N 1
ATOM 646 C CA . LEU A 1 88 ? -5.524 24.865 23.988 1.00 34.88 83 LEU B CA 1
ATOM 647 C C . LEU A 1 88 ? -6.534 24.955 25.121 1.00 31.39 83 LEU B C 1
ATOM 648 O O . LEU A 1 88 ? -7.471 24.156 25.233 1.00 28.88 83 LEU B O 1
ATOM 653 N N . ILE A 1 89 ? -6.313 25.953 25.965 1.00 29.24 84 ILE B N 1
ATOM 654 C CA . ILE A 1 89 ? -7.200 26.292 27.066 1.00 29.75 84 ILE B CA 1
ATOM 655 C C . ILE A 1 89 ? -7.930 27.570 26.688 1.00 31.95 84 ILE B C 1
ATOM 656 O O . ILE A 1 89 ? -7.298 28.591 26.380 1.00 32.89 84 ILE B O 1
ATOM 661 N N . ASP A 1 90 ? -9.260 27.510 26.692 1.00 30.95 85 ASP B N 1
ATOM 662 C CA . ASP A 1 90 ? -10.072 28.634 26.255 1.00 34.24 85 ASP B CA 1
ATOM 663 C C . ASP A 1 90 ? -10.314 29.630 27.394 1.00 36.30 85 ASP B C 1
ATOM 664 O O . ASP A 1 90 ? -9.811 29.478 28.513 1.00 31.49 85 ASP B O 1
ATOM 669 N N . SER A 1 91 ? -11.117 30.660 27.096 1.00 34.15 86 SER B N 1
ATOM 670 C CA . SER A 1 91 ? -11.348 31.759 28.030 1.00 37.03 86 SER B CA 1
ATOM 671 C C . SER A 1 91 ? -12.052 31.304 29.301 1.00 37.34 86 SER B C 1
ATOM 672 O O . SER A 1 91 ? -11.891 31.937 30.351 1.00 37.96 86 SER B O 1
ATOM 675 N N . ASN A 1 92 ? -12.854 30.242 29.223 1.00 32.06 87 ASN B N 1
ATOM 676 C CA . ASN A 1 92 ? -13.535 29.689 30.385 1.00 34.19 87 ASN B CA 1
ATOM 677 C C . ASN A 1 92 ? -12.693 28.662 31.131 1.00 27.03 87 ASN B C 1
ATOM 678 O O . ASN A 1 92 ? -13.178 28.067 32.096 1.00 31.85 87 ASN B O 1
ATOM 683 N N . GLY A 1 93 ? -11.445 28.454 30.720 1.00 31.72 88 GLY B N 1
ATOM 684 C CA . GLY A 1 93 ? -10.617 27.453 31.366 1.00 30.06 88 GLY B CA 1
ATOM 685 C C . GLY A 1 93 ? -10.872 26.036 30.911 1.00 23.20 88 GLY B C 1
ATOM 686 O O . GLY A 1 93 ? -10.527 25.095 31.634 1.00 23.42 88 GLY B O 1
ATOM 687 N N . VAL A 1 94 ? -11.466 25.860 29.736 1.00 23.40 89 VAL B N 1
ATOM 688 C CA . VAL A 1 94 ? -11.792 24.549 29.195 1.00 21.69 89 VAL B CA 1
ATOM 689 C C . VAL A 1 94 ? -10.604 24.054 28.387 1.00 23.67 89 VAL B C 1
ATOM 690 O O . VAL A 1 94 ? -10.041 24.800 27.580 1.00 23.17 89 VAL B O 1
ATOM 694 N N . TYR A 1 95 ? -10.219 22.798 28.610 1.00 20.42 90 TYR B N 1
ATOM 695 C CA . TYR A 1 95 ? -9.054 22.200 27.971 1.00 21.58 90 TYR B CA 1
ATOM 696 C C . TYR A 1 95 ? -9.517 21.425 26.740 1.00 21.04 90 TYR B C 1
ATOM 697 O O . TYR A 1 95 ? -10.239 20.431 26.868 1.00 22.26 90 TYR B O 1
ATOM 706 N N . HIS A 1 96 ? -9.104 21.872 25.555 1.00 21.68 91 HIS B N 1
ATOM 707 C CA . HIS A 1 96 ? -9.487 21.240 24.294 1.00 21.74 91 HIS B CA 1
ATOM 708 C C . HIS A 1 96 ? -8.251 20.520 23.776 1.00 23.98 91 HIS B C 1
ATOM 709 O O . HIS A 1 96 ? -7.379 21.142 23.157 1.00 24.99 91 HIS B O 1
ATOM 716 N N . PHE A 1 97 ? -8.166 19.214 24.031 1.00 22.49 92 PHE B N 1
ATOM 717 C CA . PHE A 1 97 ? -6.948 18.462 23.770 1.00 23.18 92 PHE B CA 1
ATOM 718 C C . PHE A 1 97 ? -7.170 17.352 22.752 1.00 24.61 92 PHE B C 1
ATOM 719 O O . PHE A 1 97 ? -8.290 16.875 22.539 1.00 22.47 92 PHE B O 1
ATOM 727 N N . SER A 1 98 ? -6.072 16.957 22.111 1.00 27.50 93 SER B N 1
ATOM 728 C CA . SER A 1 98 ? -6.112 15.982 21.034 1.00 23.88 93 SER B CA 1
ATOM 729 C C . SER A 1 98 ? -5.995 14.539 21.509 1.00 26.96 93 SER B C 1
ATOM 730 O O . SER A 1 98 ? -6.265 13.632 20.715 1.00 26.67 93 SER B O 1
ATOM 733 N N . SER A 1 99 ? -5.609 14.299 22.767 1.00 24.53 94 SER B N 1
ATOM 734 C CA . SER A 1 99 ? -5.463 12.939 23.280 1.00 25.90 94 SER B CA 1
ATOM 735 C C . SER A 1 99 ? -5.349 12.972 24.796 1.00 24.84 94 SER B C 1
ATOM 736 O O . SER A 1 99 ? -5.101 14.020 25.399 1.00 23.71 94 SER B O 1
ATOM 739 N N . PHE A 1 100 ? -5.538 11.798 25.406 1.00 27.27 95 PHE B N 1
ATOM 740 C CA . PHE A 1 100 ? -5.439 11.703 26.861 1.00 24.39 95 PHE B CA 1
ATOM 741 C C . PHE A 1 100 ? -3.999 11.868 27.331 1.00 25.15 95 PHE B C 1
ATOM 742 O O . PHE A 1 100 ? -3.709 12.679 28.221 1.00 25.31 95 PHE B O 1
ATOM 750 N N . ASP A 1 101 ? -3.095 11.055 26.785 1.00 33.08 96 ASP B N 1
ATOM 751 C CA . ASP A 1 101 ? -1.708 11.500 26.593 1.00 28.81 96 ASP B CA 1
ATOM 752 C C . ASP A 1 101 ? -1.364 12.992 26.634 1.00 25.21 96 ASP B C 1
ATOM 753 O O . ASP A 1 101 ? -0.694 13.429 27.576 1.00 28.13 96 ASP B O 1
ATOM 758 N N . SER A 1 102 ? -1.772 13.790 25.647 1.00 28.35 97 SER B N 1
ATOM 759 C CA . SER A 1 102 ? -1.328 15.181 25.660 1.00 27.87 97 SER B CA 1
ATOM 760 C C . SER A 1 102 ? -1.857 15.933 26.877 1.00 26.98 97 SER B C 1
ATOM 761 O O . SER A 1 102 ? -1.118 16.706 27.491 1.00 26.16 97 SER B O 1
ATOM 764 N N . VAL A 1 103 ? -3.118 15.718 27.263 1.00 24.81 98 VAL B N 1
ATOM 765 C CA . VAL A 1 103 ? -3.630 16.498 28.387 1.00 23.87 98 VAL B CA 1
ATOM 766 C C . VAL A 1 103 ? -2.973 16.063 29.698 1.00 24.09 98 VAL B C 1
ATOM 767 O O . VAL A 1 103 ? -2.680 16.896 30.560 1.00 22.21 98 VAL B O 1
ATOM 771 N N . MET A 1 104 ? -2.695 14.765 29.854 1.00 21.40 99 MET B N 1
ATOM 772 C CA . MET A 1 104 ? -2.029 14.295 31.059 1.00 24.84 99 MET B CA 1
ATOM 773 C C . MET A 1 104 ? -0.622 14.856 31.150 1.00 24.19 99 MET B C 1
ATOM 774 O O . MET A 1 104 ? -0.163 15.193 32.243 1.00 25.78 99 MET B O 1
ATOM 779 N N . LYS A 1 105 ? 0.083 14.958 30.016 1.00 25.47 100 LYS B N 1
ATOM 780 C CA . LYS A 1 105 ? 1.438 15.476 30.065 1.00 27.75 100 LYS B CA 1
ATOM 781 C C . LYS A 1 105 ? 1.412 16.961 30.395 1.00 27.72 100 LYS B C 1
ATOM 782 O O . LYS A 1 105 ? 2.238 17.420 31.182 1.00 26.94 100 LYS B O 1
ATOM 788 N N . HIS A 1 106 ? 0.418 17.697 29.876 1.00 27.04 101 HIS B N 1
ATOM 789 C CA . HIS A 1 106 ? 0.257 19.119 30.187 1.00 25.42 101 HIS B CA 1
ATOM 790 C C . HIS A 1 106 ? -0.120 19.344 31.653 1.00 25.52 101 HIS B C 1
ATOM 791 O O . HIS A 1 106 ? 0.451 20.209 32.336 1.00 27.25 101 HIS B O 1
ATOM 798 N N . LEU A 1 107 ? -1.088 18.575 32.159 1.00 24.96 102 LEU B N 1
ATOM 799 C CA . LEU A 1 107 ? -1.452 18.709 33.565 1.00 24.96 102 LEU B CA 1
ATOM 800 C C . LEU A 1 107 ? -0.255 18.440 34.466 1.00 25.94 102 LEU B C 1
ATOM 801 O O . LEU A 1 107 ? -0.026 19.169 35.437 1.00 25.63 102 LEU B O 1
ATOM 806 N N . GLU A 1 108 ? 0.531 17.409 34.149 1.00 24.57 103 GLU B N 1
ATOM 807 C CA . GLU A 1 108 ? 1.703 17.109 34.966 1.00 29.53 103 GLU B CA 1
ATOM 808 C C . GLU A 1 108 ? 2.735 18.232 3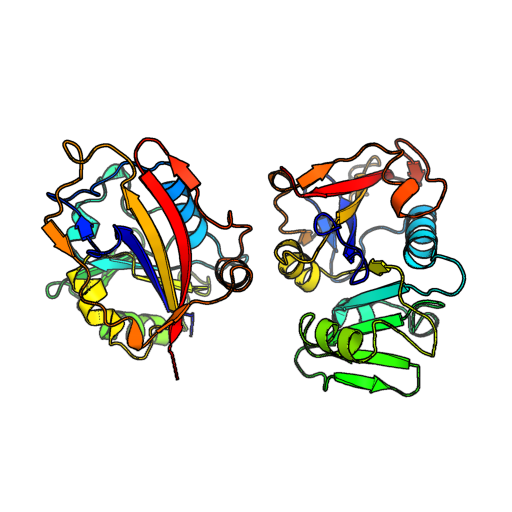4.916 1.00 27.49 103 GLU B C 1
ATOM 809 O O . GLU A 1 108 ? 3.341 18.557 35.941 1.00 30.07 103 GLU B O 1
ATOM 815 N N . LYS A 1 109 ? 2.961 18.834 33.745 1.00 27.60 104 LYS B N 1
ATOM 816 C CA . LYS A 1 109 ? 3.943 19.917 33.678 1.00 28.01 104 LYS B CA 1
ATOM 817 C C . LYS A 1 109 ? 3.472 21.107 34.527 1.00 31.19 104 LYS B C 1
ATOM 818 O O . LYS A 1 109 ? 4.293 21.891 35.022 1.00 32.58 104 LYS B O 1
ATOM 824 N N . ASP A 1 110 ? 2.153 21.249 34.721 1.00 28.41 105 ASP B N 1
ATOM 825 C CA . ASP A 1 110 ? 1.571 22.240 35.616 1.00 28.63 105 ASP B CA 1
ATOM 826 C C . ASP A 1 110 ? 1.456 21.744 37.055 1.00 28.87 105 ASP B C 1
ATOM 827 O O . ASP A 1 110 ? 0.713 22.338 37.849 1.00 26.25 105 ASP B O 1
ATOM 832 N N . SER A 1 111 ? 2.142 20.656 37.409 1.00 26.20 106 SER B N 1
ATOM 833 C CA . SER A 1 111 ? 2.121 20.126 38.779 1.00 28.65 106 SER B CA 1
ATOM 834 C C . SER A 1 111 ? 0.717 19.715 39.213 1.00 25.15 106 SER B C 1
ATOM 835 O O . SER A 1 111 ? 0.389 19.758 40.401 1.00 24.19 106 SER B O 1
ATOM 838 N N . PHE A 1 112 ? -0.115 19.339 38.242 1.00 23.76 107 PHE B N 1
ATOM 839 C CA . PHE A 1 112 ? -1.494 18.908 38.487 1.00 21.81 107 PHE B CA 1
ATOM 840 C C . PHE A 1 112 ? -2.283 19.955 39.269 1.00 20.32 107 PHE B C 1
ATOM 841 O O . PHE A 1 112 ? -3.054 19.638 40.175 1.00 21.34 107 PHE B O 1
ATOM 849 N N . ARG A 1 113 ? -2.085 21.215 38.902 1.00 21.17 108 ARG B N 1
ATOM 850 C CA . ARG A 1 113 ? -2.770 22.335 39.525 1.00 21.52 108 ARG B CA 1
ATOM 851 C C . ARG A 1 113 ? -3.496 23.119 38.444 1.00 21.87 108 ARG B C 1
ATOM 852 O O . ARG A 1 113 ? -3.021 23.227 37.311 1.00 24.03 108 ARG B O 1
ATOM 860 N N . PHE A 1 114 ? -4.659 23.648 38.806 1.00 20.80 109 PHE B N 1
ATOM 861 C CA . PHE A 1 114 ? -5.443 24.511 37.940 1.00 20.87 109 PHE B CA 1
ATOM 862 C C . PHE A 1 114 ? -5.794 25.733 38.769 1.00 21.30 109 PHE B C 1
ATOM 863 O O . PHE A 1 114 ? -6.435 25.600 39.814 1.00 19.74 109 PHE B O 1
ATOM 871 N N . LYS A 1 115 ? -5.336 26.905 38.337 1.00 22.49 110 LYS B N 1
ATOM 872 C CA . LYS A 1 115 ? -5.559 28.148 39.079 1.00 23.88 110 LYS B CA 1
ATOM 873 C C . LYS A 1 115 ? -5.182 28.003 40.552 1.00 26.75 110 LYS B C 1
ATOM 874 O O . LYS A 1 115 ? -5.935 28.374 41.457 1.00 24.97 110 LYS B O 1
ATOM 880 N N . ASP A 1 116 ? -4.003 27.429 40.794 1.00 25.70 111 ASP B N 1
ATOM 881 C CA . ASP A 1 116 ? -3.460 27.190 42.130 1.00 26.09 111 ASP B CA 1
ATOM 882 C C . ASP A 1 116 ? -4.244 26.165 42.939 1.00 30.10 111 ASP B C 1
ATOM 883 O O . ASP A 1 116 ? -3.979 26.003 44.141 1.00 28.67 111 ASP B O 1
ATOM 888 N N . MET A 1 117 ? -5.225 25.477 42.333 1.00 20.48 112 MET B N 1
ATOM 889 C CA . MET A 1 117 ? -5.856 24.411 43.089 1.00 21.32 112 MET B CA 1
ATOM 890 C C . MET A 1 117 ? -5.371 23.056 42.630 1.00 19.56 112 MET B C 1
ATOM 891 O O . MET A 1 117 ? -5.445 22.749 41.433 1.00 20.85 112 MET B O 1
ATOM 896 N N . PRO A 1 118 ? -4.870 22.233 43.546 1.00 19.68 113 PRO B N 1
ATOM 897 C CA . PRO A 1 118 ? -4.432 20.891 43.156 1.00 19.24 113 PRO B CA 1
ATOM 898 C C . PRO A 1 118 ? -5.618 20.088 42.676 1.00 18.31 113 PRO B C 1
ATOM 899 O O . PRO A 1 118 ? -6.725 20.190 43.214 1.00 18.25 113 PRO B O 1
ATOM 903 N N . LEU A 1 119 ? -5.394 19.269 41.658 1.00 17.57 114 LEU B N 1
ATOM 904 C CA A LEU A 1 119 ? -6.428 18.323 41.265 0.78 17.53 114 LEU B CA 1
ATOM 905 C CA B LEU A 1 119 ? -6.451 18.347 41.292 0.22 17.59 114 LEU B CA 1
ATOM 906 C C . LEU A 1 119 ? -6.576 17.235 42.319 1.00 18.75 114 LEU B C 1
ATOM 907 O O . LEU A 1 119 ? -5.583 16.680 42.802 1.00 22.82 114 LEU B O 1
ATOM 916 N N . ASP A 1 120 ? -7.814 16.938 42.674 1.00 16.82 115 ASP B N 1
ATOM 917 C CA . ASP A 1 120 ? -8.107 15.836 43.590 1.00 17.25 115 ASP B CA 1
ATOM 918 C C . ASP A 1 120 ? -8.257 14.559 42.767 1.00 18.79 115 ASP B C 1
ATOM 919 O O . ASP A 1 120 ? -7.406 13.669 42.828 1.00 19.55 115 ASP B O 1
ATOM 924 N N . LYS A 1 121 ? -9.316 14.465 41.969 1.00 15.63 116 LYS B N 1
ATOM 925 C CA . LYS A 1 121 ? -9.570 13.292 41.146 1.00 16.07 116 LYS B CA 1
ATOM 926 C C . LYS A 1 121 ? -9.810 13.708 39.703 1.00 14.33 116 LYS B C 1
ATOM 927 O O . LYS A 1 121 ? -10.227 14.835 39.420 1.00 15.68 116 LYS B O 1
ATOM 933 N N . ILE A 1 122 ? -9.520 12.795 38.787 1.00 14.60 117 ILE B N 1
ATOM 934 C CA . ILE A 1 122 ? -9.788 12.972 37.368 1.00 15.36 117 ILE B CA 1
ATOM 935 C C . ILE A 1 122 ? -10.828 11.934 36.983 1.00 16.34 117 ILE B C 1
ATOM 936 O O . ILE A 1 122 ? -10.602 10.728 37.157 1.00 16.51 117 ILE B O 1
ATOM 941 N N . PHE A 1 123 ? -11.955 12.385 36.444 1.00 13.59 118 PHE B N 1
ATOM 942 C CA . PHE A 1 123 ? -13.055 11.505 36.056 1.00 12.76 118 PHE B CA 1
ATOM 943 C C . PHE A 1 123 ? -13.199 11.489 34.540 1.00 13.77 118 PHE B C 1
ATOM 944 O O . PHE A 1 123 ? -13.310 12.558 33.921 1.00 15.63 118 PHE B O 1
ATOM 952 N N . ILE A 1 124 ? -13.215 10.293 33.951 1.00 13.00 119 ILE B N 1
ATOM 953 C CA . ILE A 1 124 ? -13.539 10.125 32.536 1.00 12.40 119 ILE B CA 1
ATOM 954 C C . ILE A 1 124 ? -15.035 9.844 32.461 1.00 12.67 119 ILE B C 1
ATOM 955 O O . ILE A 1 124 ? -15.512 8.846 33.015 1.00 13.44 119 ILE B O 1
ATOM 960 N N . ILE A 1 125 ? -15.787 10.726 31.797 1.00 12.04 120 ILE B N 1
ATOM 961 C CA . ILE A 1 125 ? -17.245 10.743 31.934 1.00 11.76 120 ILE B CA 1
ATOM 962 C C . ILE A 1 125 ? -17.969 10.278 30.673 1.00 12.89 120 ILE B C 1
ATOM 963 O O . ILE A 1 125 ? -19.192 10.418 30.594 1.00 12.86 120 ILE B O 1
ATOM 968 N N . GLY A 1 126 ? -17.254 9.739 29.683 1.00 13.48 121 GLY B N 1
ATOM 969 C CA . GLY A 1 126 ? -17.873 9.216 28.469 1.00 14.16 121 GLY B CA 1
ATOM 970 C C . GLY A 1 126 ? -17.469 10.024 27.243 1.00 14.74 121 GLY B C 1
ATOM 971 O O . GLY A 1 126 ? -16.721 10.999 27.331 1.00 15.15 121 GLY B O 1
ATOM 972 N N . GLY A 1 127 ? -17.977 9.622 26.070 1.00 14.71 122 GLY B N 1
ATOM 973 C CA . GLY A 1 127 ? -18.888 8.504 25.861 1.00 15.07 122 GLY B CA 1
ATOM 974 C C . GLY A 1 127 ? -18.176 7.207 25.503 1.00 14.08 122 GLY B C 1
ATOM 975 O O . GLY A 1 127 ? -17.048 6.965 25.969 1.00 13.97 122 GLY B O 1
ATOM 976 N N . SER A 1 128 ? -18.814 6.378 24.661 1.00 13.58 123 SER B N 1
ATOM 977 C CA . SER A 1 128 ? -18.336 5.007 24.477 1.00 14.86 123 SER B CA 1
ATOM 978 C C . SER A 1 128 ? -16.955 4.948 23.831 1.00 14.87 123 SER B C 1
ATOM 979 O O . SER A 1 128 ? -16.142 4.089 24.179 1.00 16.35 123 SER B O 1
ATOM 982 N N . GLN A 1 129 ? -16.668 5.832 22.881 1.00 15.05 124 GLN B N 1
ATOM 983 C CA . GLN A 1 129 ? -15.363 5.767 22.234 1.00 16.82 124 GLN B CA 1
ATOM 984 C C . GLN A 1 129 ? -14.243 6.051 23.223 1.00 15.71 124 GLN B C 1
ATOM 985 O O . GLN A 1 129 ? -13.218 5.360 23.233 1.00 18.29 124 GLN B O 1
ATOM 991 N N . ILE A 1 130 ? -14.432 7.047 24.085 1.00 14.65 125 ILE B N 1
ATOM 992 C CA . ILE A 1 130 ? -13.419 7.360 25.090 1.00 16.09 125 ILE B CA 1
ATOM 993 C C . ILE A 1 130 ? -13.327 6.254 26.137 1.00 17.04 125 ILE B C 1
ATOM 994 O O . ILE A 1 130 ? -12.228 5.861 26.541 1.00 17.27 125 ILE B O 1
ATOM 999 N N . TYR A 1 131 ? -14.473 5.736 26.592 1.00 15.42 126 TYR B N 1
ATOM 1000 C CA . TYR A 1 131 ? -14.469 4.661 27.585 1.00 15.52 126 TYR B CA 1
ATOM 1001 C C . TYR A 1 131 ? -13.758 3.423 27.051 1.00 17.01 126 TYR B C 1
ATOM 1002 O O . TYR A 1 131 ? -13.010 2.757 27.778 1.00 17.25 126 TYR B O 1
ATOM 1011 N N . ASN A 1 132 ? -14.035 3.064 25.796 1.00 15.55 127 ASN B N 1
ATOM 1012 C CA . ASN A 1 132 ? -13.528 1.797 25.288 1.00 17.85 127 ASN B CA 1
ATOM 1013 C C . ASN A 1 132 ? -12.038 1.869 25.008 1.00 21.86 127 ASN B C 1
ATOM 1014 O O . ASN A 1 132 ? -11.355 0.843 25.080 1.00 24.10 127 ASN B O 1
ATOM 1019 N N . LEU A 1 133 ? -11.516 3.062 24.738 1.00 17.50 128 LEU B N 1
ATOM 1020 C CA . LEU A 1 133 ? -10.072 3.223 24.632 1.00 19.28 128 LEU B CA 1
ATOM 1021 C C . LEU A 1 133 ? -9.421 3.308 26.009 1.00 20.41 128 LEU B C 1
ATOM 1022 O O . LEU A 1 133 ? -8.442 2.606 26.288 1.00 20.96 128 LEU B O 1
ATOM 1027 N N . LEU A 1 134 ? -9.961 4.150 26.897 1.00 18.90 129 LEU B N 1
ATOM 1028 C CA . LEU A 1 134 ? -9.224 4.461 28.113 1.00 18.82 129 LEU B CA 1
ATOM 1029 C C . LEU A 1 134 ? -9.294 3.361 29.162 1.00 19.11 129 LEU B C 1
ATOM 1030 O O . LEU A 1 134 ? -8.468 3.349 30.078 1.00 21.14 129 LEU B O 1
ATOM 1035 N N . ILE A 1 135 ? -10.212 2.403 29.035 1.00 18.96 130 ILE B N 1
ATOM 1036 C CA . ILE A 1 135 ? -10.176 1.303 29.990 1.00 21.25 130 ILE B CA 1
ATOM 1037 C C . ILE A 1 135 ? -8.922 0.445 29.830 1.00 21.62 130 ILE B C 1
ATOM 1038 O O . ILE A 1 135 ? -8.588 -0.326 30.739 1.00 25.68 130 ILE B O 1
ATOM 1043 N N . LEU A 1 136 ? -8.205 0.572 28.712 1.00 23.15 131 LEU B N 1
ATOM 1044 C CA . LEU A 1 136 ? -6.934 -0.117 28.525 1.00 25.30 131 LEU B CA 1
ATOM 1045 C C . LEU A 1 136 ? -5.737 0.731 28.920 1.00 24.80 131 LEU B C 1
ATOM 1046 O O . LEU A 1 136 ? -4.598 0.260 28.808 1.00 25.71 131 LEU B O 1
ATOM 1051 N N . ASP A 1 137 ? -5.957 1.968 29.355 1.00 20.90 132 ASP B N 1
ATOM 1052 C CA . ASP A 1 137 ? -4.861 2.841 29.748 1.00 26.01 132 ASP B CA 1
ATOM 1053 C C . ASP A 1 137 ? -4.429 2.478 31.162 1.00 23.71 132 ASP B C 1
ATOM 1054 O O . ASP A 1 137 ? -5.250 2.451 32.088 1.00 22.43 132 ASP B O 1
ATOM 1059 N N . SER A 1 138 ? -3.132 2.203 31.332 1.00 25.57 133 SER B N 1
ATOM 1060 C CA . SER A 1 138 ? -2.635 1.733 32.620 1.00 24.43 133 SER B CA 1
ATOM 1061 C C . SER A 1 138 ? -2.832 2.750 33.734 1.00 25.81 133 SER B C 1
ATOM 1062 O O . SER A 1 138 ? -2.790 2.379 34.911 1.00 24.27 133 SER B O 1
ATOM 1065 N N . ARG A 1 139 ? -3.050 4.021 33.395 1.00 22.97 134 ARG B N 1
ATOM 1066 C CA . ARG A 1 139 ? -3.214 5.038 34.418 1.00 22.42 134 ARG B CA 1
ATOM 1067 C C . ARG A 1 139 ? -4.593 5.027 35.062 1.00 19.18 134 ARG B C 1
ATOM 1068 O O . ARG A 1 139 ? -4.750 5.632 36.120 1.00 21.12 134 ARG B O 1
ATOM 1076 N N . VAL A 1 140 ? -5.581 4.354 34.462 1.00 20.86 135 VAL B N 1
ATOM 1077 C CA . VAL A 1 140 ? -6.911 4.304 35.062 1.00 19.82 135 VAL B CA 1
ATOM 1078 C C . VAL A 1 140 ? -6.854 3.444 36.313 1.00 20.98 135 VAL B C 1
ATOM 1079 O O . VAL A 1 140 ? -6.382 2.299 36.279 1.00 23.55 135 VAL B O 1
ATOM 1083 N N . ASP A 1 141 ? -7.320 3.996 37.426 1.00 17.28 136 ASP B N 1
ATOM 1084 C CA . ASP A 1 141 ? -7.227 3.344 38.720 1.00 19.42 136 ASP B CA 1
ATOM 1085 C C . ASP A 1 141 ? -8.500 2.614 39.115 1.00 18.88 136 ASP B C 1
ATOM 1086 O O . ASP A 1 141 ? -8.424 1.607 39.825 1.00 19.72 136 ASP B O 1
ATOM 1091 N N . ASN A 1 142 ? -9.667 3.088 38.695 1.00 15.62 137 ASN B N 1
ATOM 1092 C CA . ASN A 1 142 ? -10.888 2.449 39.157 1.00 15.59 137 ASN B CA 1
ATOM 1093 C C . ASN A 1 142 ? -12.024 2.765 38.197 1.00 15.56 137 ASN B C 1
ATOM 1094 O O . ASN A 1 142 ? -11.931 3.659 37.347 1.00 14.79 137 ASN B O 1
ATOM 1099 N N . LEU A 1 143 ? -13.102 1.991 38.333 1.00 12.82 138 LEU B N 1
ATOM 1100 C CA . LEU A 1 143 ? -14.352 2.203 37.611 1.00 12.27 138 LEU B CA 1
ATOM 1101 C C . LEU A 1 143 ? -15.435 2.517 38.627 1.00 12.71 138 LEU B C 1
ATOM 1102 O O . LEU A 1 143 ? -15.549 1.828 39.652 1.00 12.96 138 LEU B O 1
ATOM 1107 N N . LEU A 1 144 ? -16.227 3.542 38.343 1.00 11.69 139 LEU B N 1
ATOM 1108 C CA . LEU A 1 144 ? -17.405 3.858 39.133 1.00 12.42 139 LEU B CA 1
ATOM 1109 C C . LEU A 1 144 ? -18.594 3.586 38.220 1.00 12.64 139 LEU B C 1
ATOM 1110 O O . LEU A 1 144 ? -18.891 4.382 37.330 1.00 12.21 139 LEU B O 1
ATOM 1115 N N . VAL A 1 145 ? -19.216 2.423 38.387 1.00 11.33 140 VAL B N 1
ATOM 1116 C CA . VAL A 1 145 ? -20.276 1.952 37.496 1.00 11.75 140 VAL B CA 1
ATOM 1117 C C . VAL A 1 145 ? -21.594 1.986 38.251 1.00 11.47 140 VAL B C 1
ATOM 1118 O O . VAL A 1 145 ? -21.757 1.295 39.267 1.00 11.82 140 VAL B O 1
ATOM 1122 N N . THR A 1 146 ? -22.545 2.772 37.763 1.00 10.79 141 THR B N 1
ATOM 1123 C CA . THR A 1 146 ? -23.922 2.622 38.225 1.00 10.84 141 THR B CA 1
ATOM 1124 C C . THR A 1 146 ? -24.532 1.514 37.402 1.00 11.49 141 THR B C 1
ATOM 1125 O O . THR A 1 146 ? -24.689 1.664 36.183 1.00 11.90 141 THR B O 1
ATOM 1129 N N . GLN A 1 147 ? -24.853 0.404 38.050 1.00 11.30 142 GLN B N 1
ATOM 1130 C CA . GLN A 1 147 ? -25.471 -0.732 37.369 1.00 11.92 142 GLN B CA 1
ATOM 1131 C C . GLN A 1 147 ? -26.972 -0.496 37.348 1.00 11.77 142 GLN B C 1
ATOM 1132 O O . GLN A 1 147 ? -27.611 -0.450 38.402 1.00 13.67 142 GLN B O 1
ATOM 1138 N N . VAL A 1 148 ? -27.526 -0.323 36.151 1.00 11.86 143 VAL B N 1
ATOM 1139 C CA . VAL A 1 148 ? -28.931 0.023 35.954 1.00 12.47 143 VAL B CA 1
ATOM 1140 C C . VAL A 1 148 ? -29.661 -1.229 35.488 1.00 12.49 143 VAL B C 1
ATOM 1141 O O . VAL A 1 148 ? -29.160 -1.969 34.636 1.00 12.94 143 VAL B O 1
ATOM 1145 N N . HIS A 1 149 ? -30.859 -1.465 36.031 1.00 12.81 144 HIS B N 1
ATOM 1146 C CA . HIS A 1 149 ? -31.676 -2.635 35.721 1.00 13.33 144 HIS B CA 1
ATOM 1147 C C . HIS A 1 149 ? -33.056 -2.172 35.282 1.00 13.84 144 HIS B C 1
ATOM 1148 O O . HIS A 1 149 ? -33.704 -1.404 36.000 1.00 14.79 144 HIS B O 1
ATOM 1155 N N . PHE A 1 150 ? -33.493 -2.615 34.116 1.00 13.91 145 PHE B N 1
ATOM 1156 C CA . PHE A 1 150 ? -34.874 -2.371 33.721 1.00 14.34 145 PHE B CA 1
ATOM 1157 C C . PHE A 1 150 ? -35.786 -3.357 34.443 1.00 15.22 145 PHE B C 1
ATOM 1158 O O . PHE A 1 150 ? -35.593 -4.575 34.353 1.00 16.24 145 PHE B O 1
ATOM 1166 N N . VAL A 1 151 ? -36.787 -2.834 35.157 1.00 16.38 146 VAL B N 1
ATOM 1167 C CA . VAL A 1 151 ? -37.684 -3.666 35.951 1.00 18.75 146 VAL B CA 1
ATOM 1168 C C . VAL A 1 151 ? -39.148 -3.503 35.549 1.00 22.66 146 VAL B C 1
ATOM 1169 O O . VAL A 1 151 ? -40.047 -3.864 36.317 1.00 26.42 146 VAL B O 1
ATOM 1173 N N . GLY A 1 152 ? -39.411 -3.002 34.350 1.00 21.26 147 GLY B N 1
ATOM 1174 C CA . GLY A 1 152 ? -40.764 -2.910 33.832 1.00 23.11 147 GLY B CA 1
ATOM 1175 C C . GLY A 1 152 ? -41.163 -4.129 33.024 1.00 26.14 147 GLY B C 1
ATOM 1176 O O . GLY A 1 152 ? -40.565 -5.202 33.127 1.00 28.94 147 GLY B O 1
ATOM 1177 N N . GLU A 1 153 ? -42.201 -3.955 32.204 1.00 28.85 148 GLU B N 1
ATOM 1178 C CA . GLU A 1 153 ? -42.718 -5.036 31.377 1.00 32.54 148 GLU B CA 1
ATOM 1179 C C . GLU A 1 153 ? -41.873 -5.200 30.123 1.00 27.13 148 GLU B C 1
ATOM 1180 O O . GLU A 1 153 ? -41.325 -4.233 29.592 1.00 25.91 148 GLU B O 1
ATOM 1186 N N . ASP A 1 154 ? -41.808 -6.441 29.627 1.00 30.46 149 ASP B N 1
ATOM 1187 C CA . ASP A 1 154 ? -40.980 -6.735 28.459 1.00 30.40 149 ASP B CA 1
ATOM 1188 C C . ASP A 1 154 ? -41.337 -5.847 27.273 1.00 29.78 149 ASP B C 1
ATOM 1189 O O . ASP A 1 154 ? -40.455 -5.422 26.519 1.00 29.66 149 ASP B O 1
ATOM 1194 N N . ALA A 1 155 ? -42.624 -5.541 27.096 1.00 31.81 150 ALA B N 1
ATOM 1195 C CA . ALA A 1 155 ? -43.022 -4.687 25.982 1.00 28.90 150 ALA B CA 1
ATOM 1196 C C . ALA A 1 155 ? -42.408 -3.295 26.060 1.00 31.32 150 ALA B C 1
ATOM 1197 O O . ALA A 1 155 ? -42.315 -2.614 25.034 1.00 31.43 150 ALA B O 1
ATOM 1199 N N . ASP A 1 156 ? -41.968 -2.862 27.238 1.00 25.82 151 ASP B N 1
ATOM 1200 C CA . ASP A 1 156 ? -41.445 -1.515 27.416 1.00 27.24 151 ASP B CA 1
ATOM 1201 C C . ASP A 1 156 ? -39.930 -1.477 27.597 1.00 22.11 151 ASP B C 1
ATOM 1202 O O . ASP A 1 156 ? -39.383 -0.420 27.922 1.00 23.72 151 ASP B O 1
ATOM 1207 N N . LYS A 1 157 ? -39.237 -2.586 27.356 1.00 22.39 152 LYS B N 1
ATOM 1208 C CA A LYS A 1 157 ? -37.805 -2.623 27.610 0.48 20.91 152 LYS B CA 1
ATOM 1209 C CA B LYS A 1 157 ? -37.805 -2.625 27.609 0.52 20.91 152 LYS B CA 1
ATOM 1210 C C . LYS A 1 157 ? -37.079 -1.644 26.689 1.00 19.95 152 LYS B C 1
ATOM 1211 O O . LYS A 1 157 ? -37.507 -1.422 25.545 1.00 21.88 152 LYS B O 1
ATOM 1222 N N . PRO A 1 158 ? -35.998 -1.032 27.152 1.00 19.57 153 PRO B N 1
ATOM 1223 C CA . PRO A 1 158 ? -35.387 0.056 26.385 1.00 18.93 153 PRO B CA 1
ATOM 1224 C C . PRO A 1 158 ? -34.581 -0.438 25.198 1.00 18.50 153 PRO B C 1
ATOM 1225 O O . PRO A 1 158 ? -34.021 -1.536 25.193 1.00 17.83 153 PRO B O 1
ATOM 1229 N N . GLN A 1 159 ? -34.527 0.398 24.176 1.00 17.46 154 GLN B N 1
ATOM 1230 C CA A GLN A 1 159 ? -33.607 0.226 23.060 0.57 16.95 154 GLN B CA 1
ATOM 1231 C CA B GLN A 1 159 ? -33.590 0.197 23.088 0.43 16.97 154 GLN B CA 1
ATOM 1232 C C . GLN A 1 159 ? -32.367 1.071 23.311 1.00 18.25 154 GLN B C 1
ATOM 1233 O O . GLN A 1 159 ? -32.458 2.179 23.851 1.00 18.86 154 GLN B O 1
ATOM 1244 N N . MET A 1 160 ? -31.213 0.551 22.917 1.00 14.89 155 MET B N 1
ATOM 1245 C CA A MET A 1 160 ? -29.956 1.262 23.068 0.64 15.50 155 MET B CA 1
ATOM 1246 C CA B MET A 1 160 ? -29.938 1.237 23.082 0.36 15.53 155 MET B CA 1
ATOM 1247 C C . MET A 1 160 ? -29.139 1.101 21.799 1.00 13.98 155 MET B C 1
ATOM 1248 O O . MET A 1 160 ? -29.243 0.092 21.102 1.00 14.35 155 MET B O 1
ATOM 1257 N N . ASP A 1 161 ? -28.319 2.115 21.502 1.00 14.90 156 ASP B N 1
ATOM 1258 C CA . ASP A 1 161 ? -27.471 2.070 20.313 1.00 13.86 156 ASP B CA 1
ATOM 1259 C C . ASP A 1 161 ? -25.977 2.176 20.580 1.00 14.19 156 ASP B C 1
ATOM 1260 O O . ASP A 1 161 ? -25.189 2.025 19.640 1.00 15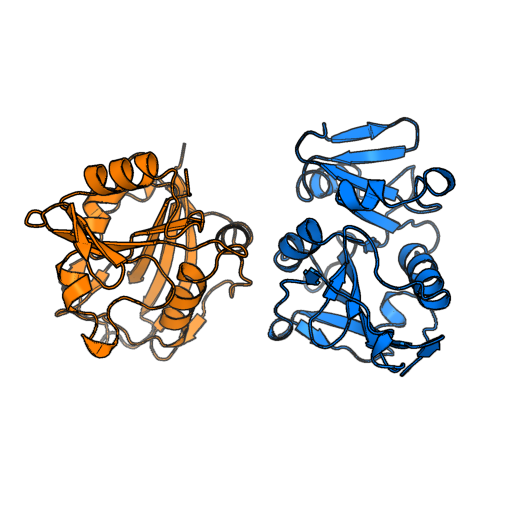.58 156 ASP B O 1
ATOM 1265 N N . THR A 1 162 ? -25.568 2.393 21.827 1.00 14.02 157 THR B N 1
ATOM 1266 C CA . THR A 1 162 ? -24.177 2.637 22.186 1.00 13.90 157 THR B CA 1
ATOM 1267 C C . THR A 1 162 ? -23.843 1.830 23.433 1.00 13.01 157 THR B C 1
ATOM 1268 O O . THR A 1 162 ? -24.586 1.870 24.423 1.00 13.66 157 THR B O 1
ATOM 1272 N N . PHE A 1 163 ? -22.718 1.112 23.388 1.00 14.15 158 PHE B N 1
ATOM 1273 C CA . PHE A 1 163 ? -22.410 0.086 24.378 1.00 13.70 158 PHE B CA 1
ATOM 1274 C C . PHE A 1 163 ? -20.949 0.152 24.785 1.00 15.32 158 PHE B C 1
ATOM 1275 O O . PHE A 1 163 ? -20.072 0.465 23.971 1.00 16.12 158 PHE B O 1
ATOM 1283 N N . LEU A 1 164 ? -20.697 -0.188 26.043 1.00 14.59 159 LEU B N 1
ATOM 1284 C CA . LEU A 1 164 ? -19.337 -0.458 26.498 1.00 13.97 159 LEU B CA 1
ATOM 1285 C C . LEU A 1 164 ? -18.828 -1.777 25.923 1.00 16.17 159 LEU B C 1
ATOM 1286 O O . LEU A 1 164 ? -19.576 -2.741 25.751 1.00 16.83 159 LEU B O 1
ATOM 1291 N N . ASP A 1 165 ? -17.534 -1.807 25.626 1.00 15.43 160 ASP B N 1
ATOM 1292 C CA . ASP A 1 165 ? -16.802 -3.017 25.268 1.00 18.06 160 ASP B CA 1
ATOM 1293 C C . ASP A 1 165 ? -15.713 -3.161 26.323 1.00 19.79 160 ASP B C 1
ATOM 1294 O O . ASP A 1 165 ? -14.557 -2.800 26.094 1.00 22.04 160 ASP B O 1
ATOM 1299 N N . TRP A 1 166 ? -16.100 -3.645 27.501 1.00 17.81 161 TRP B N 1
ATOM 1300 C CA . TRP A 1 166 ? -15.190 -3.759 28.636 1.00 17.25 161 TRP B CA 1
ATOM 1301 C C . TRP A 1 166 ? -15.062 -5.221 29.030 1.00 20.02 161 TRP B C 1
ATOM 1302 O O . TRP A 1 166 ? -16.062 -5.935 29.126 1.00 25.84 161 TRP B O 1
ATOM 1313 N N . ASP A 1 167 ? -13.831 -5.651 29.294 1.00 21.20 162 ASP B N 1
ATOM 1314 C CA . ASP A 1 167 ? -13.587 -6.984 29.839 1.00 22.40 162 ASP B CA 1
ATOM 1315 C C . ASP A 1 167 ? -13.497 -6.848 31.356 1.00 20.59 162 ASP B C 1
ATOM 1316 O O . ASP A 1 167 ? -12.441 -6.541 31.909 1.00 22.60 162 ASP B O 1
ATOM 1321 N N . LEU A 1 168 ? -14.619 -7.087 32.046 1.00 20.84 163 LEU B N 1
ATOM 1322 C CA . LEU A 1 168 ? -14.639 -6.937 33.498 1.00 23.10 163 LEU B CA 1
ATOM 1323 C C . LEU A 1 168 ? -13.911 -8.057 34.230 1.00 23.50 163 LEU B C 1
ATOM 1324 O O . LEU A 1 168 ? -13.711 -7.949 35.444 1.00 22.52 163 LEU B O 1
ATOM 1329 N N . SER A 1 169 ? -13.503 -9.123 33.538 1.00 23.86 164 SER B N 1
ATOM 1330 C CA . SER A 1 169 ? -12.659 -10.122 34.185 1.00 23.07 164 SER B CA 1
ATOM 1331 C C . SER A 1 169 ? -11.327 -9.531 34.629 1.00 24.86 164 SER B C 1
ATOM 1332 O O . SER A 1 169 ? -10.642 -10.125 35.469 1.00 24.18 164 SER B O 1
ATOM 1335 N N . LYS A 1 170 ? -10.963 -8.361 34.107 1.00 22.42 165 LYS B N 1
ATOM 1336 C CA . LYS A 1 170 ? -9.742 -7.671 34.491 1.00 23.56 165 LYS B CA 1
ATOM 1337 C C . LYS A 1 170 ? -9.936 -6.780 35.708 1.00 20.45 165 LYS B C 1
ATOM 1338 O O . LYS A 1 170 ? -8.982 -6.119 36.128 1.00 22.86 165 LYS B O 1
ATOM 1344 N N . TRP A 1 171 ? -11.137 -6.762 36.283 1.00 19.14 166 TRP B N 1
ATOM 1345 C CA . TRP A 1 171 ? -11.505 -5.848 37.358 1.00 17.05 166 TRP B CA 1
ATOM 1346 C C . TRP A 1 171 ? -12.182 -6.634 38.470 1.00 18.65 166 TRP B C 1
ATOM 1347 O O . TRP A 1 171 ? -12.668 -7.748 38.263 1.00 20.35 166 TRP B O 1
ATOM 1358 N N . LYS A 1 172 ? -12.193 -6.055 39.663 1.00 18.35 167 LYS B N 1
ATOM 1359 C CA . LYS A 1 172 ? -12.870 -6.681 40.789 1.00 19.21 167 LYS B CA 1
ATOM 1360 C C . LYS A 1 172 ? -13.667 -5.638 41.551 1.00 17.45 167 LYS B C 1
ATOM 1361 O O . LYS A 1 172 ? -13.216 -4.508 41.761 1.00 17.35 167 LYS B O 1
ATOM 1367 N N . ARG A 1 173 ? -14.873 -6.012 41.938 1.00 17.29 168 ARG B N 1
ATOM 1368 C CA . ARG A 1 173 ? -15.748 -5.082 42.625 1.00 17.41 168 ARG B CA 1
ATOM 1369 C C . ARG A 1 173 ? -15.356 -4.943 44.098 1.00 17.64 168 ARG B C 1
ATOM 1370 O O . ARG A 1 173 ? -15.057 -5.935 44.778 1.00 20.05 168 ARG B O 1
ATOM 1378 N N . LEU A 1 174 ? -15.337 -3.701 44.578 1.00 14.87 169 LEU B N 1
ATOM 1379 C CA . LEU A 1 174 ? -14.978 -3.397 45.957 1.00 16.08 169 LEU B CA 1
ATOM 1380 C C . LEU A 1 174 ? -16.197 -3.327 46.874 1.00 16.33 169 LEU B C 1
ATOM 1381 O O . LEU A 1 174 ? -17.335 -3.115 46.440 1.00 16.22 169 LEU B O 1
ATOM 1386 N N . GLU A 1 175 ? -15.936 -3.485 48.174 1.00 15.84 170 GLU B N 1
ATOM 1387 C CA . GLU A 1 175 ? -16.981 -3.298 49.167 1.00 16.18 170 GLU B CA 1
ATOM 1388 C C . GLU A 1 175 ? -17.457 -1.848 49.160 1.00 15.27 170 GLU B C 1
ATOM 1389 O O . GLU A 1 175 ? -16.739 -0.915 48.775 1.00 15.33 170 GLU B O 1
ATOM 1395 N N . HIS A 1 176 ? -18.689 -1.658 49.633 1.00 13.39 171 HIS B N 1
ATOM 1396 C CA . HIS A 1 176 ? -19.329 -0.352 49.539 1.00 14.70 171 HIS B CA 1
ATOM 1397 C C . HIS A 1 176 ? -18.536 0.733 50.263 1.00 12.78 171 HIS B C 1
ATOM 1398 O O . HIS A 1 176 ? -18.460 1.873 49.786 1.00 13.42 171 HIS B O 1
ATOM 1405 N N . ASP A 1 177 ? -17.955 0.414 51.431 1.00 14.16 172 ASP B N 1
ATOM 1406 C CA . ASP A 1 177 ? -17.253 1.452 52.175 1.00 13.79 172 ASP B CA 1
ATOM 1407 C C . ASP A 1 177 ? -16.052 1.982 51.406 1.00 13.55 172 ASP B C 1
ATOM 1408 O O . ASP A 1 177 ? -15.658 3.137 51.605 1.00 13.96 172 ASP B O 1
ATOM 1413 N N . LYS A 1 178 ? -15.462 1.166 50.524 1.00 13.97 173 LYS B N 1
ATOM 1414 C CA . LYS A 1 178 ? -14.356 1.674 49.711 1.00 14.54 173 LYS B CA 1
ATOM 1415 C C . LYS A 1 178 ? -14.847 2.656 48.655 1.00 13.03 173 LYS B C 1
ATOM 1416 O O . LYS A 1 178 ? -14.175 3.655 48.366 1.00 13.74 173 LYS B O 1
ATOM 1422 N N . LEU A 1 179 ? -16.031 2.421 48.096 1.00 13.15 174 LEU B N 1
ATOM 1423 C CA A LEU A 1 179 ? -16.603 3.412 47.196 0.26 13.04 174 LEU B CA 1
ATOM 1424 C CA B LEU A 1 179 ? -16.629 3.410 47.212 0.74 13.02 174 LEU B CA 1
ATOM 1425 C C . LEU A 1 179 ? -16.822 4.727 47.943 1.00 11.78 174 LEU B C 1
ATOM 1426 O O . LEU A 1 179 ? -16.451 5.799 47.449 1.00 12.13 174 LEU B O 1
ATOM 1435 N N . GLU A 1 180 ? -17.414 4.665 49.144 1.00 12.23 175 GLU B N 1
ATOM 1436 C CA . GLU A 1 180 ? -17.680 5.889 49.889 1.00 12.48 175 GLU B CA 1
ATOM 1437 C C . GLU A 1 180 ? -16.392 6.617 50.235 1.00 11.60 175 GLU B C 1
ATOM 1438 O O . GLU A 1 180 ? -16.331 7.847 50.126 1.00 12.84 175 GLU B O 1
ATOM 1444 N N . GLN A 1 181 ? -15.366 5.887 50.674 1.00 13.42 176 GLN B N 1
ATOM 1445 C CA . GLN A 1 181 ? -14.110 6.543 51.019 1.00 16.01 176 GLN B CA 1
ATOM 1446 C C . GLN A 1 181 ? -13.506 7.251 49.810 1.00 14.21 176 GLN B C 1
ATOM 1447 O O . GLN A 1 181 ? -13.049 8.393 49.918 1.00 17.47 176 GLN B O 1
ATOM 1453 N N . TYR A 1 182 ? -13.556 6.619 48.633 1.00 13.68 177 TYR B N 1
ATOM 1454 C CA . TYR A 1 182 ? -12.954 7.212 47.443 1.00 14.12 177 TYR B CA 1
ATOM 1455 C C . TYR A 1 182 ? -13.714 8.455 46.995 1.00 13.18 177 TYR B C 1
ATOM 1456 O O . TYR A 1 182 ? -13.105 9.500 46.710 1.00 14.80 177 TYR B O 1
ATOM 1465 N N . VAL A 1 183 ? -15.044 8.355 46.897 1.00 12.79 178 VAL B N 1
ATOM 1466 C CA . VAL A 1 183 ? -15.818 9.496 46.414 1.00 12.00 178 VAL B CA 1
ATOM 1467 C C . VAL A 1 183 ? -16.016 10.556 47.492 1.00 11.69 178 VAL B C 1
ATOM 1468 O O . VAL A 1 183 ? -16.357 11.703 47.172 1.00 12.55 178 VAL B O 1
ATOM 1472 N N . GLY A 1 184 ? -15.768 10.212 48.760 1.00 12.60 179 GLY B N 1
ATOM 1473 C CA . GLY A 1 184 ? -15.850 11.177 49.837 1.00 13.75 179 GLY B CA 1
ATOM 1474 C C . GLY A 1 184 ? -17.244 11.501 50.312 1.00 11.94 179 GLY B C 1
ATOM 1475 O O . GLY A 1 184 ? -17.433 12.558 50.922 1.00 14.94 179 GLY B O 1
ATOM 1476 N N . LEU A 1 185 ? -18.228 10.622 50.063 1.00 12.57 180 LEU B N 1
ATOM 1477 C CA . LEU A 1 185 ? -19.632 10.875 50.347 1.00 12.10 180 LEU B CA 1
ATOM 1478 C C . LEU A 1 185 ? -20.289 9.621 50.889 1.00 13.45 180 LEU B C 1
ATOM 1479 O O . LEU A 1 185 ? -19.891 8.500 50.574 1.00 14.64 180 LEU B O 1
ATOM 1484 N N . ASP A 1 186 ? -21.311 9.837 51.707 1.00 13.33 181 ASP B N 1
ATOM 1485 C CA . ASP A 1 186 ? -22.177 8.759 52.160 1.00 13.85 181 ASP B CA 1
ATOM 1486 C C . ASP A 1 186 ? -23.149 8.435 51.027 1.00 15.45 181 ASP B C 1
ATOM 1487 O O . ASP A 1 186 ? -23.949 9.280 50.629 1.00 17.17 181 ASP B O 1
ATOM 1492 N N . VAL A 1 187 ? -23.080 7.210 50.521 1.00 14.52 182 VAL B N 1
ATOM 1493 C CA . VAL A 1 187 ? -23.734 6.807 49.281 1.00 14.87 182 VAL B CA 1
ATOM 1494 C C . VAL A 1 187 ? -24.735 5.710 49.614 1.00 14.96 182 VAL B C 1
ATOM 1495 O O . VAL A 1 187 ? -24.389 4.778 50.344 1.00 14.95 182 VAL B O 1
ATOM 1499 N N . PRO A 1 188 ? -25.962 5.743 49.074 1.00 15.72 183 PRO B N 1
ATOM 1500 C CA . PRO A 1 188 ? -26.904 4.639 49.317 1.00 14.68 183 PRO B CA 1
ATOM 1501 C C . PRO A 1 188 ? -26.333 3.310 48.841 1.00 17.07 183 PRO B C 1
ATOM 1502 O O . PRO A 1 188 ? -25.693 3.221 47.789 1.00 16.34 183 PRO B O 1
ATOM 1506 N N . ARG A 1 189 ? -26.559 2.276 49.640 1.00 17.11 184 ARG B N 1
ATOM 1507 C CA . ARG A 1 189 ? -26.086 0.934 49.350 1.00 17.70 184 ARG B CA 1
ATOM 1508 C C . ARG A 1 189 ? -27.215 0.113 48.744 1.00 17.46 184 ARG B C 1
ATOM 1509 O O . ARG A 1 189 ? -28.377 0.254 49.130 1.00 20.73 184 ARG B O 1
ATOM 1517 N N . GLY A 1 190 ? -26.869 -0.752 47.795 1.00 17.31 185 GLY B N 1
ATOM 1518 C CA . GLY A 1 190 ? -27.867 -1.634 47.210 1.00 17.88 185 GLY B CA 1
ATOM 1519 C C . GLY A 1 190 ? -28.705 -0.953 46.141 1.00 16.81 185 GLY B C 1
ATOM 1520 O O . GLY A 1 190 ? -28.346 0.082 45.594 1.00 16.36 185 GLY B O 1
ATOM 1521 N N . LEU A 1 191 ? -29.864 -1.542 45.868 1.00 16.22 186 LEU B N 1
ATOM 1522 C CA . LEU A 1 191 ? -30.692 -1.097 44.754 1.00 16.96 186 LEU B CA 1
ATOM 1523 C C . LEU A 1 191 ? -31.545 0.101 45.140 1.00 17.64 186 LEU B C 1
ATOM 1524 O O . LEU A 1 191 ? -32.258 0.070 46.148 1.00 22.61 186 LEU B O 1
ATOM 1529 N N . ASN A 1 192 ? -31.471 1.148 44.325 1.00 16.92 187 ASN B N 1
ATOM 1530 C CA . ASN A 1 192 ? -32.335 2.321 44.399 1.00 17.63 187 ASN B CA 1
ATOM 1531 C C . ASN A 1 192 ? -33.412 2.199 43.328 1.00 17.58 187 ASN B C 1
ATOM 1532 O O . ASN A 1 192 ? -33.161 1.670 42.249 1.00 18.02 187 ASN B O 1
ATOM 1537 N N . GLU A 1 193 ? -34.620 2.681 43.615 1.00 18.76 188 GLU B N 1
ATOM 1538 C CA . GLU A 1 193 ? -35.727 2.617 42.653 1.00 19.43 188 GLU B CA 1
ATOM 1539 C C . GLU A 1 193 ? -36.107 4.002 42.130 1.00 21.50 188 GLU B C 1
ATOM 1540 O O . GLU A 1 193 ? -36.294 4.933 42.919 1.00 22.24 188 GLU B O 1
ATOM 1546 N N . GLU A 1 194 ? -36.238 4.134 40.803 1.00 19.74 189 GLU B N 1
ATOM 1547 C CA . GLU A 1 194 ? -36.970 5.258 40.203 1.00 19.55 189 GLU B CA 1
ATOM 1548 C C . GLU A 1 194 ? -37.758 4.746 39.010 1.00 22.78 189 GLU B C 1
ATOM 1549 O O . GLU A 1 194 ? -37.168 4.403 37.980 1.00 22.34 189 GLU B O 1
ATOM 1555 N N . GLY A 1 195 ? -39.078 4.768 39.118 1.00 26.06 190 GLY B N 1
ATOM 1556 C CA . GLY A 1 195 ? -39.908 4.359 37.999 1.00 26.99 190 GLY B CA 1
ATOM 1557 C C . GLY A 1 195 ? -39.638 2.921 37.608 1.00 23.19 190 GLY B C 1
ATOM 1558 O O . GLY A 1 195 ? -39.635 2.013 38.444 1.00 27.94 190 GLY B O 1
ATOM 1559 N N . SER A 1 196 ? -39.394 2.706 36.318 1.00 22.34 191 SER B N 1
ATOM 1560 C CA . SER A 1 196 ? -39.196 1.372 35.773 1.00 21.44 191 SER B CA 1
ATOM 1561 C C . SER A 1 196 ? -37.753 0.906 35.839 1.00 17.65 191 SER B C 1
ATOM 1562 O O . SER A 1 196 ? -37.413 -0.074 35.169 1.00 17.55 191 SER B O 1
ATOM 1565 N N . TYR A 1 197 ? -36.908 1.578 36.611 1.00 16.46 192 TYR B N 1
ATOM 1566 C CA . TYR A 1 197 ? -35.504 1.217 36.706 1.00 14.59 192 TYR B CA 1
ATOM 1567 C C . TYR A 1 197 ? -35.084 1.130 38.165 1.00 16.78 192 TYR B C 1
ATOM 1568 O O . TYR A 1 197 ? -35.516 1.929 39.001 1.00 18.03 192 TYR B O 1
ATOM 1577 N N . ASN A 1 198 ? -34.244 0.144 38.464 1.00 15.48 193 ASN B N 1
ATOM 1578 C CA . ASN A 1 198 ? -33.484 0.092 39.701 1.00 14.05 193 ASN B CA 1
ATOM 1579 C C . ASN A 1 198 ? -32.017 0.307 39.354 1.00 16.56 193 ASN B C 1
ATOM 1580 O O . ASN A 1 198 ? -31.586 0.036 38.226 1.00 19.29 193 ASN B O 1
ATOM 1585 N N . TYR A 1 199 ? -31.240 0.821 40.302 1.00 14.59 194 TYR B N 1
ATOM 1586 C CA . TYR A 1 199 ? -29.839 1.056 40.001 1.00 14.23 194 TYR B CA 1
ATOM 1587 C C . TYR A 1 199 ? -29.024 1.023 41.277 1.00 13.42 194 TYR B C 1
ATOM 1588 O O . TYR A 1 199 ? -29.518 1.345 42.361 1.00 14.21 194 TYR B O 1
ATOM 1597 N N . GLU A 1 200 ? -27.763 0.624 41.129 1.00 11.90 195 GLU B N 1
ATOM 1598 C CA . GLU A 1 200 ? -26.867 0.426 42.259 1.00 12.63 195 GLU B CA 1
ATOM 1599 C C . GLU A 1 200 ? -25.507 1.022 41.947 1.00 12.51 195 GLU B C 1
ATOM 1600 O O . GLU A 1 200 ? -24.964 0.811 40.858 1.00 12.27 195 GLU B O 1
ATOM 1606 N N . TYR A 1 201 ? -24.949 1.748 42.905 1.00 11.66 196 TYR B N 1
ATOM 1607 C CA . TYR A 1 201 ? -23.639 2.360 42.741 1.00 10.86 196 TYR B CA 1
ATOM 1608 C C . TYR A 1 201 ? -22.540 1.376 43.129 1.00 12.54 196 TYR B C 1
ATOM 1609 O O . TYR A 1 201 ? -22.603 0.757 44.199 1.00 13.85 196 TYR B O 1
ATOM 1618 N N . THR A 1 202 ? -21.540 1.231 42.254 1.00 11.97 197 THR B N 1
ATOM 1619 C CA . THR A 1 202 ? -20.478 0.249 42.448 1.00 12.22 197 THR B CA 1
ATOM 1620 C C . THR A 1 202 ? -19.127 0.865 42.094 1.00 12.13 197 THR B C 1
ATOM 1621 O O . THR A 1 202 ? -19.031 1.834 41.316 1.00 12.29 197 THR B O 1
ATOM 1625 N N . MET A 1 203 ? -18.073 0.271 42.665 1.00 12.85 198 MET B N 1
ATOM 1626 C CA . MET A 1 203 ? -16.696 0.656 42.384 1.00 12.81 198 MET B CA 1
ATOM 1627 C C . MET A 1 203 ? -15.837 -0.578 42.189 1.00 14.32 198 MET B C 1
ATOM 1628 O O . MET A 1 203 ? -16.051 -1.605 42.840 1.00 14.50 198 MET B O 1
ATOM 1633 N N . TRP A 1 204 ? -14.907 -0.482 41.234 1.00 12.73 199 TRP B N 1
ATOM 1634 C CA . TRP A 1 204 ? -14.080 -1.600 40.812 1.00 13.76 199 TRP B CA 1
ATOM 1635 C C . TRP A 1 204 ? -12.623 -1.168 40.728 1.00 14.28 199 TRP B C 1
ATOM 1636 O O . TRP A 1 204 ? -12.331 -0.042 40.316 1.00 15.49 199 TRP B O 1
ATOM 1647 N N . GLU A 1 205 ? -11.708 -2.061 41.092 1.00 15.46 200 GLU B N 1
ATOM 1648 C CA . GLU A 1 205 ? -10.281 -1.852 40.875 1.00 17.68 200 GLU B CA 1
ATOM 1649 C C . GLU A 1 205 ? -9.727 -3.018 40.073 1.00 17.88 200 GLU B C 1
ATOM 1650 O O . GLU A 1 205 ? -10.420 -4.000 39.818 1.00 18.49 200 GLU B O 1
ATOM 1656 N N . LYS A 1 206 ? -8.479 -2.892 39.633 1.00 19.50 201 LYS B N 1
ATOM 1657 C CA . LYS A 1 206 ? -7.907 -3.932 38.786 1.00 20.65 201 LYS B CA 1
ATOM 1658 C C . LYS A 1 206 ? -7.797 -5.247 39.543 1.00 20.51 201 LYS B C 1
ATOM 1659 O O . LYS A 1 206 ? -7.395 -5.282 40.708 1.00 23.87 201 LYS B O 1
ATOM 1665 N N . ALA A 1 207 ? -8.163 -6.333 38.872 1.00 23.74 202 ALA B N 1
ATOM 1666 C CA . ALA A 1 207 ? -7.965 -7.665 39.423 1.00 25.00 202 ALA B CA 1
ATOM 1667 C C . ALA A 1 207 ? -6.534 -8.085 39.135 1.00 35.35 202 ALA B C 1
ATOM 1668 O O . ALA A 1 207 ? -6.101 -8.067 37.979 1.00 36.90 202 ALA B O 1
ATOM 1670 N N . GLN A 1 208 ? -5.794 -8.436 40.178 1.00 42.85 203 GLN B N 1
ATOM 1671 C CA . GLN A 1 208 ? -4.409 -8.854 39.997 1.00 50.67 203 GLN B CA 1
ATOM 1672 C C . GLN A 1 208 ? -4.045 -10.023 40.897 1.00 52.63 203 GLN B C 1
ATOM 1673 O O . GLN A 1 208 ? -4.148 -11.178 40.486 1.00 57.48 203 GLN B O 1
ATOM 1679 N N . GLY B 1 1 ? -30.358 -11.966 68.005 1.00 43.67 -4 GLY A N 1
ATOM 1680 C CA . GLY B 1 1 ? -30.835 -11.973 66.633 1.00 36.55 -4 GLY A CA 1
ATOM 1681 C C . GLY B 1 1 ? -29.787 -11.508 65.638 1.00 38.21 -4 GLY A C 1
ATOM 1682 O O . GLY B 1 1 ? -28.617 -11.336 65.981 1.00 41.74 -4 GLY A O 1
ATOM 1683 N N . SER B 1 2 ? -30.215 -11.304 64.394 1.00 33.80 -3 SER A N 1
ATOM 1684 C CA . SER B 1 2 ? -29.336 -10.840 63.332 1.00 32.92 -3 SER A CA 1
ATOM 1685 C C . SER B 1 2 ? -29.459 -9.350 63.061 1.00 36.02 -3 SER A C 1
ATOM 1686 O O . SER B 1 2 ? -28.671 -8.813 62.274 1.00 37.13 -3 SER A O 1
ATOM 1689 N N . HIS B 1 3 ? -30.413 -8.673 63.687 1.00 36.25 -2 HIS A N 1
ATOM 1690 C CA . HIS B 1 3 ? -30.632 -7.248 63.481 1.00 38.03 -2 HIS A CA 1
ATOM 1691 C C . HIS B 1 3 ? -30.137 -6.501 64.713 1.00 47.28 -2 HIS A C 1
ATOM 1692 O O . HIS B 1 3 ? -30.542 -6.818 65.838 1.00 43.86 -2 HIS A O 1
ATOM 1699 N N . MET B 1 4 ? -29.246 -5.528 64.497 1.00 51.62 -1 MET A N 1
ATOM 1700 C CA . MET B 1 4 ? -28.634 -4.742 65.571 1.00 57.53 -1 MET A CA 1
ATOM 1701 C C . MET B 1 4 ? -27.878 -5.649 66.542 1.00 54.36 -1 MET A C 1
ATOM 1702 O O . MET B 1 4 ? -28.208 -5.729 67.727 1.00 56.27 -1 MET A O 1
ATOM 1707 N N . MET B 1 5 ? -26.859 -6.334 66.037 1.00 44.88 0 MET A N 1
ATOM 1708 C CA . MET B 1 5 ? -26.253 -7.385 66.840 1.00 46.97 0 MET A CA 1
ATOM 1709 C C . MET B 1 5 ? -25.293 -6.827 67.891 1.00 45.72 0 MET A C 1
ATOM 1710 O O . MET B 1 5 ? -25.032 -5.621 67.977 1.00 45.28 0 MET A O 1
ATOM 1715 N N . SER B 1 6 ? -24.763 -7.749 68.701 1.00 52.72 1 SER A N 1
ATOM 1716 C CA . SER B 1 6 ? -23.857 -7.457 69.807 1.00 51.87 1 SER A CA 1
ATOM 1717 C C . SER B 1 6 ? -22.509 -8.152 69.633 1.00 50.10 1 SER A C 1
ATOM 1718 O O . SER B 1 6 ? -21.809 -8.396 70.622 1.00 51.54 1 SER A O 1
ATOM 1721 N N . THR B 1 7 ? -22.133 -8.484 68.396 1.00 44.68 2 THR A N 1
ATOM 1722 C CA . THR B 1 7 ? -20.916 -9.248 68.139 1.00 47.71 2 THR A CA 1
ATOM 1723 C C . THR B 1 7 ? -19.648 -8.407 68.206 1.00 44.19 2 THR A C 1
ATOM 1724 O O . THR B 1 7 ? -18.549 -8.970 68.171 1.00 44.29 2 THR A O 1
ATOM 1728 N N . ARG B 1 8 ? -19.770 -7.088 68.287 1.00 30.98 3 ARG A N 1
ATOM 1729 C CA . ARG B 1 8 ? -18.626 -6.210 68.470 1.00 30.71 3 ARG A CA 1
ATOM 1730 C C . ARG B 1 8 ? -19.092 -5.008 69.270 1.00 24.14 3 ARG A C 1
ATOM 1731 O O . ARG B 1 8 ? -20.296 -4.749 69.363 1.00 25.29 3 ARG A O 1
ATOM 1739 N N . PRO B 1 9 ? -18.170 -4.260 69.869 1.00 21.35 4 PRO A N 1
ATOM 1740 C CA . PRO B 1 9 ? -18.568 -3.047 70.589 1.00 20.69 4 PRO A CA 1
ATOM 1741 C C . PRO B 1 9 ? -19.229 -2.042 69.658 1.00 18.39 4 PRO A C 1
ATOM 1742 O O . PRO B 1 9 ? -18.893 -1.942 68.479 1.00 18.60 4 PRO A O 1
ATOM 1746 N N . LYS B 1 10 ? -20.194 -1.304 70.201 1.00 18.20 5 LYS A N 1
ATOM 1747 C CA . LYS B 1 10 ? -20.718 -0.144 69.488 1.00 17.13 5 LYS A CA 1
ATOM 1748 C C . LYS B 1 10 ? -19.628 0.913 69.314 1.00 16.12 5 LYS A C 1
ATOM 1749 O O . LYS B 1 10 ? -18.721 1.047 70.147 1.00 16.49 5 LYS A O 1
ATOM 1755 N N . ILE B 1 11 ? -19.727 1.663 68.220 1.00 14.66 6 ILE A N 1
ATOM 1756 C CA . ILE B 1 11 ? -18.747 2.674 67.852 1.00 14.72 6 ILE A CA 1
ATOM 1757 C C . ILE B 1 11 ? -19.443 4.027 67.788 1.00 15.22 6 ILE A C 1
ATOM 1758 O O . ILE B 1 11 ? -20.430 4.184 67.054 1.00 15.20 6 ILE A O 1
ATOM 1763 N N . SER B 1 12 ? -18.920 5.003 68.546 1.00 14.78 7 SER A N 1
ATOM 1764 C CA . SER B 1 12 ? -19.444 6.363 68.586 1.00 14.44 7 SER A CA 1
ATOM 1765 C C . SER B 1 12 ? -18.393 7.345 68.091 1.00 14.45 7 SER A C 1
ATOM 1766 O O . SER B 1 12 ? -17.205 7.206 68.415 1.00 15.21 7 SER A O 1
ATOM 1769 N N . LEU B 1 13 ? -18.827 8.361 67.347 1.00 12.62 8 LEU A N 1
ATOM 1770 C CA . LEU B 1 13 ? -18.013 9.554 67.125 1.00 12.65 8 LEU A CA 1
ATOM 1771 C C . LEU B 1 13 ? -18.464 10.589 68.153 1.00 12.85 8 LEU A C 1
ATOM 1772 O O . LEU B 1 13 ? -19.637 10.989 68.158 1.00 14.73 8 LEU A O 1
ATOM 1777 N N . ILE B 1 14 ? -17.550 11.023 69.023 1.00 12.08 9 ILE A N 1
ATOM 1778 C CA . ILE B 1 14 ? -17.883 11.984 70.075 1.00 11.72 9 ILE A CA 1
ATOM 1779 C C . ILE B 1 14 ? -17.082 13.263 69.855 1.00 11.94 9 ILE A C 1
ATOM 1780 O O . ILE B 1 14 ? -15.857 13.227 69.671 1.00 12.30 9 ILE A O 1
ATOM 1785 N N . VAL B 1 15 ? -17.789 14.389 69.808 1.00 11.57 10 VAL A N 1
ATOM 1786 C CA . VAL B 1 15 ? -17.213 15.659 69.381 1.00 11.40 10 VAL A CA 1
ATOM 1787 C C . VAL B 1 15 ? -18.019 16.778 70.029 1.00 11.08 10 VAL A C 1
ATOM 1788 O O . VAL B 1 15 ? -19.184 16.589 70.403 1.00 11.99 10 VAL A O 1
ATOM 1792 N N . ALA B 1 16 ? -17.401 17.958 70.162 1.00 11.95 11 ALA A N 1
ATOM 1793 C CA . ALA B 1 16 ? -18.092 19.191 70.545 1.00 11.53 11 ALA A CA 1
ATOM 1794 C C . ALA B 1 16 ? -17.956 20.151 69.368 1.00 11.75 11 ALA A C 1
ATOM 1795 O O . ALA B 1 16 ? -16.833 20.488 68.964 1.00 13.03 11 ALA A O 1
ATOM 1797 N N . ALA B 1 17 ? -19.086 20.584 68.807 1.00 12.76 12 ALA A N 1
ATOM 1798 C CA . ALA B 1 17 ? -19.076 21.305 67.537 1.00 12.81 12 ALA A CA 1
ATOM 1799 C C . ALA B 1 17 ? -19.834 22.615 67.673 1.00 14.19 12 ALA A C 1
ATOM 1800 O O . ALA B 1 17 ? -20.976 22.630 68.148 1.00 13.39 12 ALA A O 1
ATOM 1802 N N . LEU B 1 18 ? -19.221 23.698 67.192 1.00 13.12 13 LEU A N 1
ATOM 1803 C CA . LEU B 1 18 ? -19.825 25.025 67.264 1.00 14.40 13 LEU A CA 1
ATOM 1804 C C . LEU B 1 18 ? -20.872 25.180 66.166 1.00 15.21 13 LEU A C 1
ATOM 1805 O O . LEU B 1 18 ? -20.586 24.950 64.991 1.00 17.44 13 LEU A O 1
ATOM 1810 N N . GLN B 1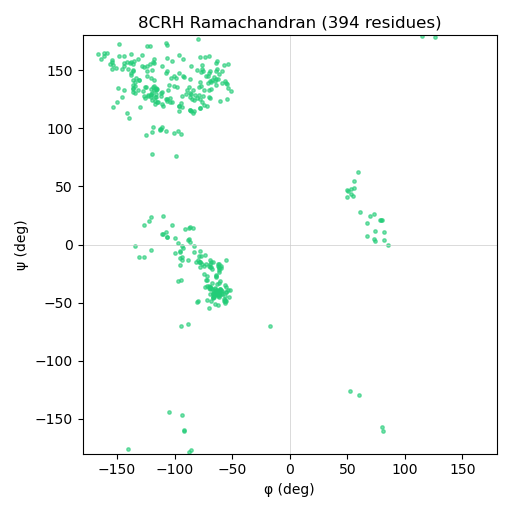 19 ? -22.063 25.607 66.539 1.00 14.89 14 GLN A N 1
ATOM 1811 C CA . GLN B 1 19 ? -23.176 25.802 65.621 1.00 16.44 14 GLN A CA 1
ATOM 1812 C C . GLN B 1 19 ? -23.104 27.204 65.017 1.00 17.89 14 GLN A C 1
ATOM 1813 O O . GLN B 1 19 ? -22.757 28.155 65.715 1.00 20.39 14 GLN A O 1
ATOM 1819 N N . PRO B 1 20 ? -23.444 27.382 63.725 1.00 16.54 15 PRO A N 1
ATOM 1820 C CA . PRO B 1 20 ? -23.985 26.379 62.804 1.00 16.41 15 PRO A CA 1
ATOM 1821 C C . PRO B 1 20 ? -22.955 25.680 61.905 1.00 17.46 15 PRO A C 1
ATOM 1822 O O . PRO B 1 20 ? -23.334 24.777 61.166 1.00 19.93 15 PRO A O 1
ATOM 1826 N N . SER B 1 21 ? -21.695 26.119 61.966 1.00 16.48 16 SER A N 1
ATOM 1827 C CA . SER B 1 21 ? -20.633 25.723 61.045 1.00 18.88 16 SER A CA 1
ATOM 1828 C C . SER B 1 21 ? -20.069 24.339 61.326 1.00 16.14 16 SER A C 1
ATOM 1829 O O . SER B 1 21 ? -19.289 23.831 60.508 1.00 16.21 16 SER A O 1
ATOM 1832 N N . MET B 1 22 ? -20.420 23.722 62.462 1.00 14.33 17 MET A N 1
ATOM 1833 C CA A MET B 1 22 ? -19.765 22.488 62.905 0.54 13.77 17 MET A CA 1
ATOM 1834 C CA B MET B 1 22 ? -19.768 22.492 62.910 0.46 13.79 17 MET A CA 1
ATOM 1835 C C . MET B 1 22 ? -18.267 22.711 63.106 1.00 11.72 17 MET A C 1
ATOM 1836 O O . MET B 1 22 ? -17.446 21.827 62.858 1.00 13.50 17 MET A O 1
ATOM 1845 N N . GLY B 1 23 ? -17.912 23.909 63.562 1.00 13.08 18 GLY A N 1
ATOM 1846 C CA . GLY B 1 23 ? -16.518 24.219 63.815 1.00 12.50 18 GLY A CA 1
ATOM 1847 C C . GLY B 1 23 ? -16.008 23.470 65.038 1.00 12.64 18 GLY A C 1
ATOM 1848 O O . GLY B 1 23 ? -16.679 23.383 66.071 1.00 13.79 18 GLY A O 1
ATOM 1849 N N . ILE B 1 24 ? -14.784 22.959 64.926 1.00 12.39 19 ILE A N 1
ATOM 1850 C CA . ILE B 1 24 ? -14.204 22.129 65.979 1.00 13.66 19 ILE A CA 1
ATOM 1851 C C . ILE B 1 24 ? -12.800 22.559 66.383 1.00 15.87 19 ILE A C 1
ATOM 1852 O O . ILE B 1 24 ? -12.273 22.045 67.373 1.00 14.75 19 ILE A O 1
ATOM 1857 N N . GLY B 1 25 ? -12.162 23.459 65.629 1.00 13.95 20 GLY A N 1
ATOM 1858 C CA . GLY B 1 25 ? -10.768 23.761 65.901 1.00 15.14 20 GLY A CA 1
ATOM 1859 C C . GLY B 1 25 ? -10.371 25.139 65.432 1.00 14.99 20 GLY A C 1
ATOM 1860 O O . GLY B 1 25 ? -11.012 25.729 64.5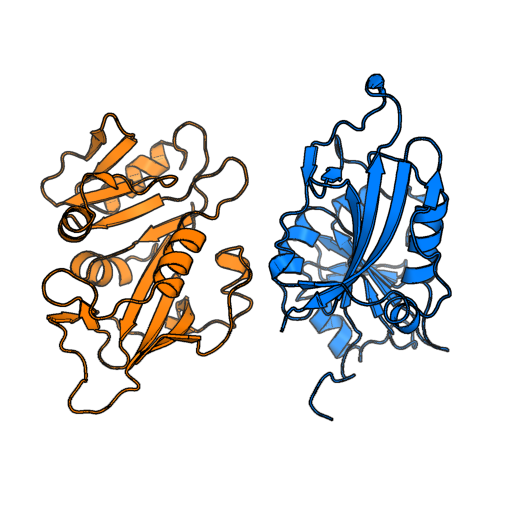53 1.00 15.41 20 GLY A O 1
ATOM 1861 N N . ALA B 1 26 ? -9.285 25.640 66.025 1.00 16.80 21 ALA A N 1
ATOM 1862 C CA . ALA B 1 26 ? -8.713 26.943 65.695 1.00 18.43 21 ALA A CA 1
ATOM 1863 C C . ALA B 1 26 ? -7.215 26.881 65.950 1.00 18.38 21 ALA A C 1
ATOM 1864 O O . ALA B 1 26 ? -6.796 26.590 67.076 1.00 20.02 21 ALA A O 1
ATOM 1866 N N . LYS B 1 27 ? -6.415 27.162 64.924 1.00 19.49 22 LYS A N 1
ATOM 1867 C CA . LYS B 1 27 ? -4.951 27.197 65.051 1.00 22.54 22 LYS A CA 1
ATOM 1868 C C . LYS B 1 27 ? -4.410 25.940 65.732 1.00 20.39 22 LYS A C 1
ATOM 1869 O O . LYS B 1 27 ? -3.529 25.997 66.597 1.00 22.89 22 LYS A O 1
ATOM 1875 N N . GLY B 1 28 ? -4.975 24.795 65.366 1.00 20.35 23 GLY A N 1
ATOM 1876 C CA . GLY B 1 28 ? -4.467 23.519 65.813 1.00 21.68 23 GLY A CA 1
ATOM 1877 C C . GLY B 1 28 ? -4.964 23.032 67.154 1.00 22.75 23 GLY A C 1
ATOM 1878 O O . GLY B 1 28 ? -4.568 21.932 67.571 1.00 22.53 23 GLY A O 1
ATOM 1879 N N . SER B 1 29 ? -5.821 23.783 67.844 1.00 19.51 24 SER A N 1
ATOM 1880 C CA . SER B 1 29 ? -6.270 23.371 69.172 1.00 19.70 24 SER A CA 1
ATOM 1881 C C . SER B 1 29 ? -7.755 23.685 69.349 1.00 17.90 24 SER A C 1
ATOM 1882 O O . SER B 1 29 ? -8.447 24.117 68.418 1.00 17.31 24 SER A O 1
ATOM 1885 N N . LEU B 1 30 ? -8.252 23.421 70.548 1.00 19.53 25 LEU A N 1
ATOM 1886 C CA . LEU B 1 30 ? -9.668 23.561 70.845 1.00 19.07 25 LEU A CA 1
ATOM 1887 C C . LEU B 1 30 ? -9.951 25.014 71.200 1.00 21.19 25 LEU A C 1
ATOM 1888 O O . LEU B 1 30 ? -9.245 25.585 72.034 1.00 22.76 25 LEU A O 1
ATOM 1893 N N . PRO B 1 31 ? -10.994 25.623 70.633 1.00 21.92 26 PRO A N 1
ATOM 1894 C CA . PRO B 1 31 ? -11.151 27.080 70.745 1.00 26.17 26 PRO A CA 1
ATOM 1895 C C . PRO B 1 31 ? -11.798 27.555 72.037 1.00 24.61 26 PRO A C 1
ATOM 1896 O O . PRO B 1 31 ? -11.895 28.769 72.244 1.00 26.30 26 PRO A O 1
ATOM 1900 N N . TRP B 1 32 ? -12.275 26.657 72.891 1.00 18.65 27 TRP A N 1
ATOM 1901 C CA . TRP B 1 32 ? -12.962 27.041 74.111 1.00 18.10 27 TRP A CA 1
ATOM 1902 C C . TRP B 1 32 ? -12.542 26.086 75.215 1.00 18.07 27 TRP A C 1
ATOM 1903 O O . TRP B 1 32 ? -12.120 24.956 74.956 1.00 19.33 27 TRP A O 1
ATOM 1914 N N . ARG B 1 33 ? -12.682 26.533 76.459 1.00 19.21 28 ARG A N 1
ATOM 1915 C CA . ARG B 1 33 ? -12.452 25.669 77.618 1.00 20.15 28 ARG A CA 1
ATOM 1916 C C . ARG B 1 33 ? -13.766 25.602 78.390 1.00 19.70 28 ARG A C 1
ATOM 1917 O O . ARG B 1 33 ? -14.123 26.539 79.110 1.00 23.64 28 ARG A O 1
ATOM 1925 N N . LEU B 1 34 ? -14.498 24.509 78.211 1.00 16.89 29 LEU A N 1
ATOM 1926 C CA . LEU B 1 34 ? -15.791 24.301 78.852 1.00 17.66 29 LEU A CA 1
ATOM 1927 C C . LEU B 1 34 ? -15.587 23.184 79.873 1.00 16.47 29 LEU A C 1
ATOM 1928 O O . LEU B 1 34 ? -15.526 22.006 79.520 1.00 15.89 29 LEU A O 1
ATOM 1933 N N . LYS B 1 35 ? -15.454 23.583 81.138 1.00 17.09 30 LYS A N 1
ATOM 1934 C CA . LYS B 1 35 ? -15.077 22.661 82.204 1.00 17.89 30 LYS A CA 1
ATOM 1935 C C . LYS B 1 35 ? -16.035 21.476 82.305 1.00 14.54 30 LYS A C 1
ATOM 1936 O O . LYS B 1 35 ? -15.607 20.313 82.367 1.00 16.38 30 LYS A O 1
ATOM 1942 N N . ASN B 1 36 ? -17.337 21.753 82.353 1.00 15.81 31 ASN A N 1
ATOM 1943 C CA . ASN B 1 36 ? -18.285 20.667 82.569 1.00 15.28 31 ASN A CA 1
ATOM 1944 C C . ASN B 1 36 ? -18.420 19.793 81.333 1.00 13.57 31 ASN A C 1
ATOM 1945 O O . ASN B 1 36 ? -18.701 18.599 81.461 1.00 14.38 31 ASN A O 1
ATOM 1950 N N . GLU B 1 37 ? -18.237 20.369 80.141 1.00 13.97 32 GLU A N 1
ATOM 1951 C CA . GLU B 1 37 ? -18.256 19.576 78.916 1.00 14.67 32 GLU A CA 1
ATOM 1952 C C . GLU B 1 37 ? -17.111 18.573 78.920 1.00 13.52 32 GLU A C 1
ATOM 1953 O O . GLU B 1 37 ? -17.286 17.413 78.526 1.00 13.40 32 GLU A O 1
ATOM 1959 N N . MET B 1 38 ? -15.943 18.986 79.411 1.00 14.91 33 MET A N 1
ATOM 1960 C CA . MET B 1 38 ? -14.822 18.063 79.517 1.00 14.10 33 MET A CA 1
ATOM 1961 C C . MET B 1 38 ? -15.086 16.981 80.559 1.00 14.33 33 MET A C 1
ATOM 1962 O O . MET B 1 38 ? -14.647 15.840 80.386 1.00 15.44 33 MET A O 1
ATOM 1967 N N . LYS B 1 39 ? -15.820 17.310 81.633 1.00 13.76 34 LYS A N 1
ATOM 1968 C CA . LYS B 1 39 ? -16.240 16.289 82.596 1.00 14.01 34 LYS A CA 1
ATOM 1969 C C . LYS B 1 39 ? -17.189 15.283 81.949 1.00 13.13 34 LYS A C 1
ATOM 1970 O O . LYS B 1 39 ? -17.042 14.074 82.141 1.00 14.35 34 LYS A O 1
ATOM 1976 N N . TYR B 1 40 ? -18.147 15.766 81.153 1.00 12.98 35 TYR A N 1
ATOM 1977 C CA . TYR B 1 40 ? -19.028 14.879 80.405 1.00 12.88 35 TYR A CA 1
ATOM 1978 C C . TYR B 1 40 ? -18.223 13.946 79.512 1.00 12.95 35 TYR A C 1
ATOM 1979 O O . TYR B 1 40 ? -18.478 12.737 79.471 1.00 12.80 35 TYR A O 1
ATOM 1988 N N . PHE B 1 41 ? -17.247 14.495 78.781 1.00 12.81 36 PHE A N 1
ATOM 1989 C CA . PHE B 1 41 ? -16.426 13.658 77.913 1.00 12.45 36 PHE A CA 1
ATOM 1990 C C . PHE B 1 41 ? -15.756 12.529 78.695 1.00 12.63 36 PHE A C 1
ATOM 1991 O O . PHE B 1 41 ? -15.803 11.366 78.281 1.00 13.58 36 PHE A O 1
ATOM 1999 N N . LYS B 1 42 ? -15.126 12.862 79.826 1.00 13.20 37 LYS A N 1
ATOM 2000 C CA . LYS B 1 42 ? -14.477 11.841 80.645 1.00 13.71 37 LYS A CA 1
ATOM 2001 C C . LYS B 1 42 ? -15.495 10.834 81.154 1.00 14.12 37 LYS A C 1
ATOM 2002 O O . LYS B 1 42 ? -15.255 9.620 81.129 1.00 15.38 37 LYS A O 1
ATOM 2008 N N . ASP B 1 43 ? -16.644 11.325 81.631 1.00 13.95 38 ASP A N 1
ATOM 2009 C CA . ASP B 1 43 ? -17.612 10.445 82.274 1.00 14.85 38 ASP A CA 1
ATOM 2010 C C . ASP B 1 43 ? -18.189 9.468 81.252 1.00 14.31 38 ASP A C 1
ATOM 2011 O O . ASP B 1 43 ? -18.287 8.262 81.514 1.00 15.20 38 ASP A O 1
ATOM 2016 N N . VAL B 1 44 ? -18.564 9.977 80.073 1.00 13.73 39 VAL A N 1
ATOM 2017 C CA . VAL B 1 44 ? -19.125 9.134 79.018 1.00 14.83 39 VAL A CA 1
ATOM 2018 C C . VAL B 1 44 ? -18.092 8.132 78.516 1.00 13.94 39 VAL A C 1
ATOM 2019 O O . VAL B 1 44 ? -18.358 6.926 78.433 1.00 15.71 39 VAL A O 1
ATOM 2023 N N . THR B 1 45 ? -16.900 8.610 78.160 1.00 13.70 40 THR A N 1
ATOM 2024 C CA . THR B 1 45 ? -15.953 7.671 77.564 1.00 15.58 40 THR A CA 1
ATOM 2025 C C . THR B 1 45 ? -15.434 6.652 78.572 1.00 16.11 40 THR A C 1
ATOM 2026 O O . THR B 1 45 ? -14.933 5.603 78.153 1.00 16.98 40 THR A O 1
ATOM 2030 N N . SER B 1 46 ? -15.584 6.898 79.882 1.00 16.13 41 SER A N 1
ATOM 2031 C CA . SER B 1 46 ? -15.117 5.951 80.884 1.00 16.58 41 SER A CA 1
ATOM 2032 C C . SER B 1 46 ? -16.194 4.996 81.369 1.00 18.65 41 SER A C 1
ATOM 2033 O O . SER B 1 46 ? -15.856 3.961 81.950 1.00 22.76 41 SER A O 1
ATOM 2036 N N . LYS B 1 47 ? -17.472 5.305 81.151 1.00 17.24 42 LYS A N 1
ATOM 2037 C CA . LYS B 1 47 ? -18.556 4.526 81.744 1.00 16.86 42 LYS A CA 1
ATOM 2038 C C . LYS B 1 47 ? -18.750 3.240 80.955 1.00 19.57 42 LYS A C 1
ATOM 2039 O O . LYS B 1 47 ? -19.085 3.276 79.765 1.00 19.23 42 LYS A O 1
ATOM 2045 N N . ALA B 1 48 ? -18.541 2.107 81.613 1.00 21.15 43 ALA A N 1
ATOM 2046 C CA . ALA B 1 48 ? -18.656 0.808 80.975 1.00 22.88 43 ALA A CA 1
ATOM 2047 C C . ALA B 1 48 ? -19.409 -0.142 81.889 1.00 26.25 43 ALA A C 1
ATOM 2048 O O . ALA B 1 48 ? -19.422 0.017 83.114 1.00 26.09 43 ALA A O 1
ATOM 2050 N N . LYS B 1 49 ? -20.026 -1.148 81.271 1.00 25.27 44 LYS A N 1
ATOM 2051 C CA . LYS B 1 49 ? -20.659 -2.227 82.020 1.00 28.47 44 LYS A CA 1
ATOM 2052 C C . LYS B 1 49 ? -19.671 -2.852 82.991 1.00 28.91 44 LYS A C 1
ATOM 2053 O O . LYS B 1 49 ? -18.455 -2.789 82.785 1.00 29.09 44 LYS A O 1
ATOM 2059 N N . ASP B 1 50 ? -20.187 -3.454 84.059 1.00 32.14 45 ASP A N 1
ATOM 2060 C CA . ASP B 1 50 ? -19.334 -4.075 85.064 1.00 32.24 45 ASP A CA 1
ATOM 2061 C C . ASP B 1 50 ? -18.333 -5.019 84.416 1.00 28.78 45 ASP A C 1
ATOM 2062 O O . ASP B 1 50 ? -18.686 -5.830 83.555 1.00 32.96 45 ASP A O 1
ATOM 2067 N N . GLY B 1 51 ? -17.073 -4.888 84.819 1.00 28.98 46 GLY A N 1
ATOM 2068 C CA . GLY B 1 51 ? -16.023 -5.741 84.312 1.00 34.74 46 GLY A CA 1
ATOM 2069 C C . GLY B 1 51 ? -15.597 -5.462 82.891 1.00 29.21 46 GLY A C 1
ATOM 2070 O O . GLY B 1 51 ? -14.786 -6.222 82.350 1.00 32.04 46 GLY A O 1
ATOM 2071 N N . HIS B 1 52 ? -16.128 -4.416 82.262 1.00 29.12 47 HIS A N 1
ATOM 2072 C CA . HIS B 1 52 ? -15.756 -4.002 80.916 1.00 27.04 47 HIS A CA 1
ATOM 2073 C C . HIS B 1 52 ? -14.906 -2.740 80.956 1.00 22.01 47 HIS A C 1
ATOM 2074 O O . HIS B 1 52 ? -14.747 -2.089 81.993 1.00 24.88 47 HIS A O 1
ATOM 2081 N N . ILE B 1 53 ? -14.376 -2.383 79.787 1.00 21.84 48 ILE A N 1
ATOM 2082 C CA . ILE B 1 53 ? -13.617 -1.152 79.614 1.00 20.43 48 ILE A CA 1
ATOM 2083 C C . ILE B 1 53 ? -13.951 -0.618 78.226 1.00 19.77 48 ILE A C 1
ATOM 2084 O O . ILE B 1 53 ? -14.398 -1.361 77.354 1.00 20.44 48 ILE A O 1
ATOM 2089 N N . ASN B 1 54 ? -13.777 0.689 78.032 1.00 17.55 49 ASN A N 1
ATOM 2090 C CA . ASN B 1 54 ? -14.011 1.301 76.730 1.00 17.35 49 ASN A CA 1
ATOM 2091 C C . ASN B 1 54 ? -12.683 1.659 76.070 1.00 16.14 49 ASN A C 1
ATOM 2092 O O . ASN B 1 54 ? -11.645 1.740 76.731 1.00 17.60 49 ASN A O 1
ATOM 2097 N N . ALA B 1 55 ? -12.724 1.846 74.750 1.00 15.36 50 ALA A N 1
ATOM 2098 C CA . ALA B 1 55 ? -11.587 2.355 73.994 1.00 16.02 50 ALA A CA 1
ATOM 2099 C C . ALA B 1 55 ? -11.843 3.786 73.540 1.00 15.49 50 ALA A C 1
ATOM 2100 O O . ALA B 1 55 ? -12.978 4.173 73.244 1.00 16.33 50 ALA A O 1
ATOM 2102 N N . VAL B 1 56 ? -10.762 4.564 73.461 1.00 15.25 51 VAL A N 1
ATOM 2103 C CA . VAL B 1 56 ? -10.765 5.857 72.788 1.00 15.34 51 VAL A CA 1
ATOM 2104 C C . VAL B 1 56 ? -9.743 5.805 71.660 1.00 15.31 51 VAL A C 1
ATOM 2105 O O . VAL B 1 56 ? -8.595 5.374 71.861 1.00 16.33 51 VAL A O 1
ATOM 2109 N N . VAL B 1 57 ? -10.177 6.219 70.475 1.00 14.29 52 VAL A N 1
ATOM 2110 C CA . VAL B 1 57 ? -9.394 6.145 69.252 1.00 15.09 52 VAL A CA 1
ATOM 2111 C C . VAL B 1 57 ? -9.236 7.559 68.720 1.00 13.01 52 VAL A C 1
ATOM 2112 O O . VAL B 1 57 ? -10.212 8.314 68.629 1.00 13.23 52 VAL A O 1
ATOM 2116 N N . MET B 1 58 ? -8.009 7.905 68.331 1.00 13.70 53 MET A N 1
ATOM 2117 C CA . MET B 1 58 ? -7.706 9.281 67.963 1.00 15.27 53 MET A CA 1
ATOM 2118 C C . MET B 1 58 ? -6.589 9.345 66.937 1.00 13.41 53 MET A C 1
ATOM 2119 O O . MET B 1 58 ? -5.724 8.472 66.881 1.00 15.22 53 MET A O 1
ATOM 2124 N N . GLY B 1 59 ? -6.621 10.405 66.128 1.00 14.32 54 GLY A N 1
ATOM 2125 C CA . GLY B 1 59 ? -5.508 10.698 65.244 1.00 15.42 54 GLY A CA 1
ATOM 2126 C C . GLY B 1 59 ? -4.276 11.161 66.002 1.00 17.11 54 GLY A C 1
ATOM 2127 O O . GLY B 1 59 ? -4.320 11.579 67.164 1.00 15.36 54 GLY A O 1
ATOM 2128 N N . ARG B 1 60 ? -3.135 11.090 65.316 1.00 16.12 55 ARG A N 1
ATOM 2129 C CA . ARG B 1 60 ? -1.858 11.387 65.953 1.00 17.37 55 ARG A CA 1
ATOM 2130 C C . ARG B 1 60 ? -1.803 12.819 66.475 1.00 16.63 55 ARG A C 1
ATOM 2131 O O . ARG B 1 60 ? -1.250 13.070 67.549 1.00 17.09 55 ARG A O 1
ATOM 2139 N N . LYS B 1 61 ? -2.368 13.775 65.734 1.00 16.06 56 LYS A N 1
ATOM 2140 C CA . LYS B 1 61 ? -2.286 15.170 66.168 1.00 17.19 56 LYS A CA 1
ATOM 2141 C C . LYS B 1 61 ? -3.118 15.414 67.424 1.00 15.52 56 LYS A C 1
ATOM 2142 O O . LYS B 1 61 ? -2.717 16.185 68.304 1.00 16.87 56 LYS A O 1
ATOM 2148 N N . THR B 1 62 ? -4.277 14.765 67.527 1.00 13.51 57 THR A N 1
ATOM 2149 C CA . THR B 1 62 ? -5.087 14.884 68.737 1.00 15.35 57 THR A CA 1
ATOM 2150 C C . THR B 1 62 ? -4.370 14.272 69.940 1.00 13.65 57 THR A C 1
ATOM 2151 O O . THR B 1 62 ? -4.410 14.828 71.042 1.00 15.52 57 THR A O 1
ATOM 2155 N N . TRP B 1 63 ? -3.706 13.131 69.752 1.00 14.13 58 TRP A N 1
ATOM 2156 C CA . TRP B 1 63 ? -2.872 12.578 70.815 1.00 14.81 58 TRP A CA 1
ATOM 2157 C C . TRP B 1 63 ? -1.838 13.602 71.269 1.00 15.52 58 TRP A C 1
ATOM 2158 O O . TRP B 1 63 ? -1.594 13.778 72.473 1.00 15.54 58 TRP A O 1
ATOM 2169 N N . GLU B 1 64 ? -1.247 14.323 70.322 1.00 15.79 59 GLU A N 1
ATOM 2170 C CA . GLU B 1 64 ? -0.194 15.273 70.672 1.00 16.05 59 GLU A CA 1
ATOM 2171 C C . GLU B 1 64 ? -0.732 16.515 71.371 1.00 15.77 59 GLU A C 1
ATOM 2172 O O . GLU B 1 64 ? 0.035 17.221 72.031 1.00 20.63 59 GLU A O 1
ATOM 2178 N N . LEU B 1 65 ? -2.040 16.765 71.279 1.00 16.11 60 LEU A N 1
ATOM 2179 C CA . LEU B 1 65 ? -2.664 17.860 72.014 1.00 17.24 60 LEU A CA 1
ATOM 2180 C C . LEU B 1 65 ? -2.885 17.532 73.487 1.00 19.11 60 LEU A C 1
ATOM 2181 O O . LEU B 1 65 ? -3.080 18.448 74.293 1.00 20.22 60 LEU A O 1
ATOM 2186 N N . ILE B 1 66 ? -2.876 16.257 73.860 1.00 17.80 61 ILE A N 1
ATOM 2187 C CA . ILE B 1 66 ? -3.100 15.867 75.252 1.00 16.45 61 ILE A CA 1
ATOM 2188 C C . ILE B 1 66 ? -1.826 16.140 76.045 1.00 17.77 61 ILE A C 1
ATOM 2189 O O . ILE B 1 66 ? -0.760 15.623 75.691 1.00 17.12 61 ILE A O 1
ATOM 2194 N N . PRO B 1 67 ? -1.876 16.941 77.112 1.00 17.42 62 PRO A N 1
ATOM 2195 C CA . PRO B 1 67 ? -0.681 17.145 77.937 1.00 17.57 62 PRO A CA 1
ATOM 2196 C C . PRO B 1 67 ? -0.154 15.804 78.426 1.00 17.37 62 PRO A C 1
ATOM 2197 O O . PRO B 1 67 ? -0.933 14.894 78.738 1.00 17.84 62 PRO A O 1
ATOM 2201 N N . GLU B 1 68 ? 1.172 15.680 78.443 1.00 17.98 63 GLU A N 1
ATOM 2202 C CA . GLU B 1 68 ? 1.804 14.393 78.751 1.00 18.15 63 GLU A CA 1
ATOM 2203 C C . GLU B 1 68 ? 1.361 13.827 80.094 1.00 18.13 63 GLU A C 1
ATOM 2204 O O . GLU B 1 68 ? 1.205 12.608 80.222 1.00 18.17 63 GLU A O 1
ATOM 2210 N N . ARG B 1 69 ? 1.121 14.685 81.092 1.00 17.50 64 ARG A N 1
ATOM 2211 C CA . ARG B 1 69 ? 0.652 14.225 82.399 1.00 17.51 64 ARG A CA 1
ATOM 2212 C C . ARG B 1 69 ? -0.701 13.507 82.326 1.00 16.92 64 ARG A C 1
ATOM 2213 O O . ARG B 1 69 ? -1.044 12.793 83.271 1.00 17.94 64 ARG A O 1
ATOM 2221 N N . PHE B 1 70 ? -1.461 13.649 81.233 1.00 16.37 65 PHE A N 1
ATOM 2222 C CA . PHE B 1 70 ? -2.747 12.966 81.063 1.00 15.87 65 PHE A CA 1
ATOM 2223 C C . PHE B 1 70 ? -2.642 11.653 80.285 1.00 18.89 65 PHE A C 1
ATOM 2224 O O . PHE B 1 70 ? -3.653 10.952 80.168 1.00 18.89 65 PHE A O 1
ATOM 2232 N N . ARG B 1 71 ? -1.470 11.320 79.732 1.00 16.38 66 ARG A N 1
ATOM 2233 C CA . ARG B 1 71 ? -1.387 10.212 78.767 1.00 17.02 66 ARG A CA 1
ATOM 2234 C C . ARG B 1 71 ? -0.856 8.935 79.410 1.00 17.70 66 ARG A C 1
ATOM 2235 O O . ARG B 1 71 ? 0.110 8.984 80.164 1.00 19.26 66 ARG A O 1
ATOM 2243 N N . PRO B 1 72 ? -1.462 7.765 79.119 1.00 18.25 67 PRO A N 1
ATOM 2244 C CA . PRO B 1 72 ? -2.670 7.590 78.296 1.00 17.98 67 PRO A CA 1
ATOM 2245 C C . PRO B 1 72 ? -3.930 7.977 79.071 1.00 16.47 67 PRO A C 1
ATOM 2246 O O . PRO B 1 72 ? -3.911 7.915 80.299 1.00 17.99 67 PRO A O 1
ATOM 2250 N N . LEU B 1 73 ? -4.990 8.375 78.375 1.00 15.58 68 LEU A N 1
ATOM 2251 C CA . LEU B 1 73 ? -6.221 8.781 79.054 1.00 16.12 68 LEU A CA 1
ATOM 2252 C C . LEU B 1 73 ? -6.691 7.671 79.991 1.00 16.48 68 LEU A C 1
ATOM 2253 O O . LEU B 1 73 ? -6.863 6.521 79.575 1.00 18.27 68 LEU A O 1
ATOM 2258 N N . ALA B 1 74 ? -6.885 8.019 81.262 1.00 16.18 69 ALA A N 1
ATOM 2259 C CA . ALA B 1 74 ? -6.983 7.018 82.315 1.00 17.66 69 ALA A CA 1
ATOM 2260 C C . ALA B 1 74 ? -8.241 6.170 82.177 1.00 16.51 69 ALA A C 1
ATOM 2261 O O . ALA B 1 74 ? -9.315 6.663 81.830 1.00 17.91 69 ALA A O 1
ATOM 2263 N N . GLY B 1 75 ? -8.094 4.883 82.469 1.00 18.79 70 GLY A N 1
ATOM 2264 C CA . GLY B 1 75 ? -9.223 3.979 82.537 1.00 18.23 70 GLY A CA 1
ATOM 2265 C C . GLY B 1 75 ? -9.815 3.582 81.208 1.00 20.43 70 GLY A C 1
ATOM 2266 O O . GLY B 1 75 ? -10.902 2.995 81.191 1.00 21.19 70 GLY A O 1
ATOM 2267 N N . ARG B 1 76 ? -9.141 3.884 80.097 1.00 17.53 71 ARG A N 1
ATOM 2268 C CA . ARG B 1 76 ? -9.636 3.565 78.766 1.00 16.54 71 ARG A CA 1
ATOM 2269 C C . ARG B 1 76 ? -8.488 3.009 77.934 1.00 18.08 71 ARG A C 1
ATOM 2270 O O . ARG B 1 76 ? -7.328 3.370 78.141 1.00 19.25 71 ARG A O 1
ATOM 2278 N N . LEU B 1 77 ? -8.812 2.119 76.993 1.00 17.68 72 LEU A N 1
ATOM 2279 C CA . LEU B 1 77 ? -7.830 1.655 76.012 1.00 19.21 72 LEU A CA 1
ATOM 2280 C C . LEU B 1 77 ? -7.583 2.810 75.045 1.00 18.02 72 LEU A C 1
ATOM 2281 O O . LEU B 1 77 ? -8.510 3.256 74.373 1.00 18.65 72 LEU A O 1
ATOM 2286 N N . ASN B 1 78 ? -6.346 3.302 74.963 1.00 16.51 73 ASN A N 1
ATOM 2287 C CA . ASN B 1 78 ? -5.982 4.370 74.019 1.00 16.48 73 ASN A CA 1
ATOM 2288 C C . ASN B 1 78 ? -5.443 3.781 72.722 1.00 16.29 73 ASN A C 1
ATOM 2289 O O . ASN B 1 78 ? -4.501 2.979 72.752 1.00 17.06 73 ASN A O 1
ATOM 2294 N N . VAL B 1 79 ? -6.017 4.208 71.595 1.00 16.93 74 VAL A N 1
ATOM 2295 C CA . VAL B 1 79 ? -5.563 3.827 70.258 1.00 16.91 74 VAL A CA 1
ATOM 2296 C C . VAL B 1 79 ? -5.193 5.100 69.515 1.00 15.72 74 VAL A C 1
ATOM 2297 O O . VAL B 1 79 ? -6.008 6.024 69.424 1.00 16.42 74 VAL A O 1
ATOM 2301 N N . ILE B 1 80 ? -3.987 5.134 68.945 1.00 16.97 75 ILE A N 1
ATOM 2302 C CA . ILE B 1 80 ? -3.538 6.274 68.156 1.00 15.25 75 ILE A CA 1
ATOM 2303 C C . ILE B 1 80 ? -3.345 5.822 66.715 1.00 18.03 75 ILE A C 1
ATOM 2304 O O . ILE B 1 80 ? -2.696 4.796 66.464 1.00 19.43 75 ILE A O 1
ATOM 2309 N N . LEU B 1 81 ? -3.861 6.608 65.776 1.00 16.40 76 LEU A N 1
ATOM 2310 C CA . LEU B 1 81 ? -3.780 6.294 64.353 1.00 17.69 76 LEU A CA 1
ATOM 2311 C C . LEU B 1 81 ? -2.723 7.175 63.696 1.00 19.89 76 LEU A C 1
ATOM 2312 O O . LEU B 1 81 ? -2.803 8.405 63.757 1.00 18.47 76 LEU A O 1
ATOM 2317 N N . SER B 1 82 ? -1.742 6.537 63.068 1.00 21.30 77 SER A N 1
ATOM 2318 C CA . SER B 1 82 ? -0.724 7.205 62.273 1.00 23.33 77 SER A CA 1
ATOM 2319 C C . SER B 1 82 ? -0.333 6.235 61.172 1.00 23.31 77 SER A C 1
ATOM 2320 O O . SER B 1 82 ? -0.125 5.050 61.437 1.00 25.22 77 SER A O 1
ATOM 2323 N N . ARG B 1 83 ? -0.231 6.746 59.946 1.00 23.72 78 ARG A N 1
ATOM 2324 C CA . ARG B 1 83 ? -0.072 5.871 58.788 1.00 24.92 78 ARG A CA 1
ATOM 2325 C C . ARG B 1 83 ? 1.207 5.049 58.853 1.00 31.65 78 ARG A C 1
ATOM 2326 O O . ARG B 1 83 ? 1.277 3.980 58.238 1.00 33.49 78 ARG A O 1
ATOM 2334 N N . LYS B 1 84 ? 2.206 5.505 59.596 1.00 27.41 79 LYS A N 1
ATOM 2335 C CA . LYS B 1 84 ? 3.478 4.806 59.689 1.00 30.02 79 LYS A CA 1
ATOM 2336 C C . LYS B 1 84 ? 3.585 3.922 60.926 1.00 30.08 79 LYS A C 1
ATOM 2337 O O . LYS B 1 84 ? 4.626 3.291 61.131 1.00 34.59 79 LYS A O 1
ATOM 2343 N N . ASN B 1 85 ? 2.538 3.858 61.748 1.00 26.83 80 ASN A N 1
ATOM 2344 C CA . ASN B 1 85 ? 2.551 2.981 62.909 1.00 31.13 80 ASN A CA 1
ATOM 2345 C C . ASN B 1 85 ? 2.649 1.518 62.483 1.00 30.99 80 ASN A C 1
ATOM 2346 O O . ASN B 1 85 ? 2.288 1.139 61.367 1.00 33.98 80 ASN A O 1
ATOM 2351 N N . ASP B 1 86 ? 3.127 0.688 63.408 1.00 32.17 81 ASP A N 1
ATOM 2352 C CA . ASP B 1 86 ? 3.408 -0.713 63.132 1.00 35.26 81 ASP A CA 1
ATOM 2353 C C . ASP B 1 86 ? 2.439 -1.661 63.834 1.00 38.44 81 ASP A C 1
ATOM 2354 O O . ASP B 1 86 ? 2.772 -2.824 64.073 1.00 38.67 81 ASP A O 1
ATOM 2359 N N . ASP B 1 87 ? 1.237 -1.186 64.163 1.00 31.18 82 ASP A N 1
ATOM 2360 C CA . ASP B 1 87 ? 0.205 -2.026 64.772 1.00 30.07 82 ASP A CA 1
ATOM 2361 C C . ASP B 1 87 ? 0.727 -2.735 66.019 1.00 36.15 82 ASP A C 1
ATOM 2362 O O . ASP B 1 87 ? 0.562 -3.943 66.201 1.00 42.63 82 ASP A O 1
ATOM 2367 N N . LEU B 1 88 ? 1.378 -1.964 66.880 1.00 31.49 83 LEU A N 1
ATOM 2368 C CA . LEU B 1 88 ? 1.999 -2.487 68.081 1.00 34.78 83 LEU A CA 1
ATOM 2369 C C . LEU B 1 88 ? 1.364 -1.877 69.322 1.00 28.65 83 LEU A C 1
ATOM 2370 O O . LEU B 1 88 ? 0.776 -0.792 69.281 1.00 27.73 83 LEU A O 1
ATOM 2375 N N . ILE B 1 89 ? 1.485 -2.604 70.427 1.00 31.14 84 ILE A N 1
ATOM 2376 C CA . ILE B 1 89 ? 1.085 -2.143 71.750 1.00 29.84 84 ILE A CA 1
ATOM 2377 C C . ILE B 1 89 ? 2.351 -1.853 72.538 1.00 32.28 84 ILE A C 1
ATOM 2378 O O . ILE B 1 89 ? 3.224 -2.723 72.655 1.00 29.68 84 ILE A O 1
ATOM 2383 N N . ASP B 1 90 ? 2.466 -0.636 73.070 1.00 29.85 85 ASP A N 1
ATOM 2384 C CA . ASP B 1 90 ? 3.693 -0.262 73.758 1.00 31.35 85 ASP A CA 1
ATOM 2385 C C . ASP B 1 90 ? 3.625 -0.669 75.230 1.00 29.72 85 ASP A C 1
ATOM 2386 O O . ASP B 1 90 ? 2.645 -1.257 75.694 1.00 35.38 85 ASP A O 1
ATOM 2391 N N . SER B 1 91 ? 4.687 -0.346 75.976 1.00 32.31 86 SER A N 1
ATOM 2392 C CA . SER B 1 91 ? 4.803 -0.776 77.365 1.00 35.54 86 SER A CA 1
ATOM 2393 C C . SER B 1 91 ? 3.793 -0.094 78.281 1.00 35.02 86 SER A C 1
ATOM 2394 O O . SER B 1 91 ? 3.543 -0.593 79.385 1.00 38.25 86 SER A O 1
AT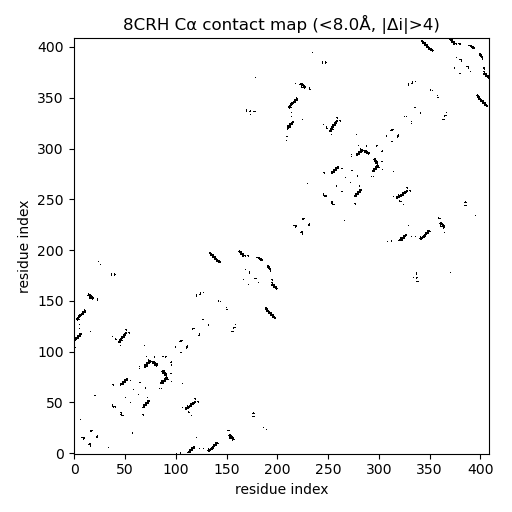OM 2397 N N . ASN B 1 92 ? 3.223 1.034 77.861 1.00 30.03 87 ASN A N 1
ATOM 2398 C CA . ASN B 1 92 ? 2.166 1.700 78.611 1.00 33.09 87 ASN A CA 1
ATOM 2399 C C . ASN B 1 92 ? 0.779 1.186 78.250 1.00 28.51 87 ASN A C 1
ATOM 2400 O O . ASN B 1 92 ? -0.217 1.725 78.749 1.00 32.64 87 ASN A O 1
ATOM 2405 N N . GLY B 1 93 ? 0.686 0.170 77.396 1.00 29.41 88 GLY A N 1
ATOM 2406 C CA . GLY B 1 93 ? -0.601 -0.342 76.977 1.00 28.79 88 GLY A CA 1
ATOM 2407 C C . GLY B 1 93 ? -1.276 0.437 75.874 1.00 26.03 88 GLY A C 1
ATOM 2408 O O . GLY B 1 93 ? -2.453 0.181 75.591 1.00 26.49 88 GLY A O 1
ATOM 2409 N N . VAL B 1 94 ? -0.571 1.365 75.229 1.00 23.03 89 VAL A N 1
ATOM 2410 C CA . VAL B 1 94 ? -1.145 2.198 74.178 1.00 24.49 89 VAL A CA 1
ATOM 2411 C C . VAL B 1 94 ? -1.011 1.480 72.842 1.00 23.05 89 VAL A C 1
ATOM 2412 O O . VAL B 1 94 ? 0.042 0.907 72.531 1.00 23.58 89 VAL A O 1
ATOM 2416 N N . TYR B 1 95 ? -2.085 1.495 72.058 1.00 20.55 90 TYR A N 1
ATOM 2417 C CA . TYR B 1 95 ? -2.122 0.837 70.756 1.00 20.26 90 TYR A CA 1
ATOM 2418 C C . TYR B 1 95 ? -1.766 1.849 69.673 1.00 22.67 90 TYR A C 1
ATOM 2419 O O . TYR B 1 95 ? -2.455 2.860 69.512 1.00 20.83 90 TYR A O 1
ATOM 2428 N N . HIS B 1 96 ? -0.718 1.568 68.912 1.00 22.66 91 HIS A N 1
ATOM 2429 C CA . HIS B 1 96 ? -0.270 2.444 67.834 1.00 20.59 91 HIS A CA 1
ATOM 2430 C C . HIS B 1 96 ? -0.538 1.726 66.520 1.00 23.20 91 HIS A C 1
ATOM 2431 O O . HIS B 1 96 ? 0.242 0.861 66.109 1.00 26.67 91 HIS A O 1
ATOM 2438 N N . PHE B 1 97 ? -1.630 2.087 65.860 1.00 23.22 92 PHE A N 1
ATOM 2439 C CA . PHE B 1 97 ? -2.060 1.372 64.673 1.00 24.98 92 PHE A CA 1
ATOM 2440 C C . PHE B 1 97 ? -2.066 2.272 63.448 1.00 26.44 92 PHE A C 1
ATOM 2441 O O . PHE B 1 97 ? -2.086 3.499 63.547 1.00 23.53 92 PHE A O 1
ATOM 2449 N N . SER B 1 98 ? -2.023 1.638 62.276 1.00 24.22 93 SER A N 1
ATOM 2450 C CA . SER B 1 98 ? -1.867 2.354 61.019 1.00 24.93 93 SER A CA 1
ATOM 2451 C C . SER B 1 98 ? -3.186 2.689 60.337 1.00 26.18 93 SER A C 1
ATOM 2452 O O . SER B 1 98 ? -3.184 3.461 59.377 1.00 28.17 93 SER A O 1
ATOM 2455 N N . SER B 1 99 ? -4.305 2.134 60.797 1.00 24.15 94 SER A N 1
ATOM 2456 C CA . SER B 1 99 ? -5.607 2.452 60.234 1.00 27.10 94 SER A CA 1
ATOM 2457 C C . SER B 1 99 ? -6.671 1.987 61.213 1.00 21.08 94 SER A C 1
ATOM 2458 O O . SER B 1 99 ? -6.421 1.126 62.063 1.00 23.03 94 SER A O 1
ATOM 2461 N N . PHE B 1 100 ? -7.867 2.562 61.073 1.00 22.94 95 PHE A N 1
ATOM 2462 C CA . PHE B 1 100 ? -9.000 2.054 61.835 1.00 23.89 95 PHE A CA 1
ATOM 2463 C C . PHE B 1 100 ? -9.300 0.602 61.468 1.00 21.87 95 PHE A C 1
ATOM 2464 O O . PHE B 1 100 ? -9.591 -0.220 62.347 1.00 23.27 95 PHE A O 1
ATOM 2472 N N . ASP B 1 101 ? -9.199 0.261 60.176 1.00 25.93 96 ASP A N 1
ATOM 2473 C CA . ASP B 1 101 ? -9.396 -1.125 59.760 1.00 27.62 96 ASP A CA 1
ATOM 2474 C C . ASP B 1 101 ? -8.448 -2.061 60.490 1.00 24.68 96 ASP A C 1
ATOM 2475 O O . ASP B 1 101 ? -8.855 -3.128 60.959 1.00 25.87 96 ASP A O 1
ATOM 2480 N N . SER B 1 102 ? -7.178 -1.672 60.600 1.00 25.01 97 SER A N 1
ATOM 2481 C CA A SER B 1 102 ? -6.182 -2.553 61.199 0.50 26.03 97 SER A CA 1
ATOM 2482 C CA B SER B 1 102 ? -6.188 -2.558 61.197 0.50 26.03 97 SER A CA 1
ATOM 2483 C C . SER B 1 102 ? -6.409 -2.731 62.696 1.00 26.96 97 SER A C 1
ATOM 2484 O O . SER B 1 102 ? -6.202 -3.825 63.236 1.00 30.01 97 SER A O 1
ATOM 2489 N N . VAL B 1 103 ? -6.833 -1.671 63.395 1.00 27.71 98 VAL A N 1
ATOM 2490 C CA . VAL B 1 103 ? -7.055 -1.839 64.829 1.00 30.53 98 VAL A CA 1
ATOM 2491 C C . VAL B 1 103 ? -8.319 -2.652 65.090 1.00 25.20 98 VAL A C 1
ATOM 2492 O O . VAL B 1 103 ? -8.360 -3.473 66.015 1.00 25.88 98 VAL A O 1
ATOM 2496 N N . MET B 1 104 ? -9.353 -2.463 64.266 1.00 24.33 99 MET A N 1
ATOM 2497 C CA . MET B 1 104 ? -10.571 -3.260 64.403 1.00 28.54 99 MET A CA 1
ATOM 2498 C C . MET B 1 104 ? -10.295 -4.748 64.194 1.00 27.42 99 MET A C 1
ATOM 2499 O O . MET B 1 104 ? -10.850 -5.596 64.903 1.00 30.46 99 MET A O 1
ATOM 2504 N N . LYS B 1 105 ? -9.434 -5.086 63.229 1.00 29.04 100 LYS A N 1
ATOM 2505 C CA . LYS B 1 105 ? -9.086 -6.487 63.010 1.00 29.27 100 LYS A CA 1
ATOM 2506 C C . LYS B 1 105 ? -8.299 -7.054 64.184 1.00 32.95 100 LYS A C 1
ATOM 2507 O O . LYS B 1 105 ? -8.533 -8.194 64.605 1.00 32.47 100 LYS A O 1
ATOM 2513 N N . HIS B 1 106 ? -7.355 -6.279 64.722 1.00 30.89 101 HIS A N 1
ATOM 2514 C CA . HIS B 1 106 ? -6.541 -6.757 65.836 1.00 31.27 101 HIS A CA 1
ATOM 2515 C C . HIS B 1 106 ? -7.381 -6.969 67.088 1.00 33.77 101 HIS A C 1
ATOM 2516 O O . HIS B 1 106 ? -7.190 -7.955 67.813 1.00 34.17 101 HIS A O 1
ATOM 2523 N N . LEU B 1 107 ? -8.305 -6.047 67.365 1.00 30.83 102 LEU A N 1
ATOM 2524 C CA . LEU B 1 107 ? -9.188 -6.203 68.516 1.00 29.65 102 LEU A CA 1
ATOM 2525 C C . LEU B 1 107 ? -10.083 -7.425 68.367 1.00 30.37 102 LEU A C 1
ATOM 2526 O O . LEU B 1 107 ? -10.324 -8.146 69.341 1.00 33.44 102 LEU A O 1
ATOM 2531 N N . GLU B 1 108 ? -10.595 -7.668 67.159 1.00 31.20 103 GLU A N 1
ATOM 2532 C CA . GLU B 1 108 ? -11.450 -8.832 66.946 1.00 35.47 103 GLU A CA 1
ATOM 2533 C C . GLU B 1 108 ? -10.688 -10.133 67.169 1.00 36.76 103 GLU A C 1
ATOM 2534 O O . GLU B 1 108 ? -11.216 -11.067 67.782 1.00 34.40 103 GLU A O 1
ATOM 2540 N N . LYS B 1 109 ? -9.443 -10.209 66.689 1.00 34.41 104 LYS A N 1
ATOM 2541 C CA . LYS B 1 109 ? -8.633 -11.400 66.933 1.00 36.94 104 LYS A CA 1
ATOM 2542 C C . LYS B 1 109 ? -8.393 -11.618 68.421 1.00 40.96 104 LYS A C 1
ATOM 2543 O O . LYS B 1 109 ? -8.308 -12.765 68.874 1.00 41.41 104 LYS A O 1
ATOM 2549 N N . ASP B 1 110 ? -8.281 -10.536 69.195 1.00 38.57 105 ASP A N 1
ATOM 2550 C CA . ASP B 1 110 ? -8.164 -10.617 70.647 1.00 40.09 105 ASP A CA 1
ATOM 2551 C C . ASP B 1 110 ? -9.510 -10.725 71.352 1.00 35.86 105 ASP A C 1
ATOM 2552 O O . ASP B 1 110 ? -9.567 -10.497 72.572 1.00 39.02 105 ASP A O 1
ATOM 2557 N N . SER B 1 111 ? -10.582 -11.031 70.613 1.00 34.90 106 SER A N 1
ATOM 2558 C CA . SER B 1 111 ? -11.885 -11.310 71.197 1.00 37.33 106 SER A CA 1
ATOM 2559 C C . SER B 1 111 ? -12.521 -10.055 71.793 1.00 36.70 106 SER A C 1
ATOM 2560 O O . SER B 1 111 ? -13.354 -10.139 72.697 1.00 36.26 106 SER A O 1
ATOM 2563 N N . PHE B 1 112 ? -12.114 -8.890 71.287 1.00 33.55 107 PHE A N 1
ATOM 2564 C CA . PHE B 1 112 ? -12.502 -7.589 71.838 1.00 30.12 107 PHE A CA 1
ATOM 2565 C C . PHE B 1 112 ? -12.264 -7.506 73.343 1.00 33.46 107 PHE A C 1
ATOM 2566 O O . PHE B 1 112 ? -13.112 -7.045 74.111 1.00 33.76 107 PHE A O 1
ATOM 2574 N N . ARG B 1 113 ? -11.085 -7.958 73.762 1.00 32.16 108 ARG A N 1
ATOM 2575 C CA . ARG B 1 113 ? -10.682 -7.907 75.158 1.00 35.87 108 ARG A CA 1
ATOM 2576 C C . ARG B 1 113 ? -9.369 -7.148 75.294 1.00 37.18 108 ARG A C 1
ATOM 2577 O O . ARG B 1 113 ? -8.530 -7.162 74.390 1.00 38.65 108 ARG A O 1
ATOM 2585 N N . PHE B 1 114 ? -9.196 -6.486 76.440 1.00 39.20 109 PHE A N 1
ATOM 2586 C CA . PHE B 1 114 ? -7.994 -5.696 76.706 1.00 39.83 109 PHE A CA 1
ATOM 2587 C C . PHE B 1 114 ? -7.580 -5.923 78.154 1.00 43.48 109 PHE A C 1
ATOM 2588 O O . PHE B 1 114 ? -8.252 -5.459 79.081 1.00 43.87 109 PHE A O 1
ATOM 2596 N N . LYS B 1 115 ? -6.476 -6.646 78.338 1.00 56.67 110 LYS A N 1
ATOM 2597 C CA . LYS B 1 115 ? -5.982 -7.050 79.656 1.00 60.06 110 LYS A CA 1
ATOM 2598 C C . LYS B 1 115 ? -7.048 -7.817 80.442 1.00 56.85 110 LYS A C 1
ATOM 2599 O O . LYS B 1 115 ? -7.330 -7.510 81.603 1.00 58.28 110 LYS A O 1
ATOM 2605 N N . ASP B 1 116 ? -7.662 -8.805 79.789 1.00 54.35 111 ASP A N 1
ATOM 2606 C CA . ASP B 1 116 ? -8.678 -9.678 80.381 1.00 56.14 111 ASP A CA 1
ATOM 2607 C C . ASP B 1 116 ? -9.987 -8.972 80.726 1.00 52.78 111 ASP A C 1
ATOM 2608 O O . ASP B 1 116 ? -10.787 -9.498 81.509 1.00 53.21 111 ASP A O 1
ATOM 2613 N N . MET B 1 117 ? -10.239 -7.796 80.155 1.00 43.23 112 MET A N 1
ATOM 2614 C CA . MET B 1 117 ? -11.530 -7.151 80.263 1.00 37.00 112 MET A CA 1
ATOM 2615 C C . MET B 1 117 ? -12.150 -7.055 78.878 1.00 32.35 112 MET A C 1
ATOM 2616 O O . MET B 1 117 ? -11.471 -6.631 77.933 1.00 36.40 112 MET A O 1
ATOM 2621 N N . PRO B 1 118 ? -13.415 -7.420 78.713 1.00 29.36 113 PRO A N 1
ATOM 2622 C CA . PRO B 1 118 ? -14.079 -7.178 77.434 1.00 28.22 113 PRO A CA 1
ATOM 2623 C C . PRO B 1 118 ? -14.319 -5.690 77.228 1.00 25.68 113 PRO A C 1
ATOM 2624 O O . PRO B 1 118 ? -14.516 -4.924 78.177 1.00 24.24 113 PRO A O 1
ATOM 2628 N N . LEU B 1 119 ? -14.271 -5.288 75.966 1.00 23.61 114 LEU A N 1
ATOM 2629 C CA . LEU B 1 119 ? -14.596 -3.922 75.594 1.00 23.00 114 LEU A CA 1
ATOM 2630 C C . LEU B 1 119 ? -16.107 -3.728 75.579 1.00 24.89 114 LEU A C 1
ATOM 2631 O O . LEU B 1 119 ? -16.859 -4.608 75.145 1.00 25.15 114 LEU A O 1
ATOM 2636 N N . ASP B 1 120 ? -16.548 -2.568 76.069 1.00 21.56 115 ASP A N 1
ATOM 2637 C CA . ASP B 1 120 ? -17.963 -2.182 76.002 1.00 20.46 115 ASP A CA 1
ATOM 2638 C C . ASP B 1 120 ? -18.187 -1.334 74.754 1.00 20.18 115 ASP A C 1
ATOM 2639 O O . ASP B 1 120 ? -18.812 -1.788 73.791 1.00 21.00 115 ASP A O 1
ATOM 2644 N N . LYS B 1 121 ? -17.670 -0.108 74.750 1.00 18.23 116 LYS A N 1
ATOM 2645 C CA . LYS B 1 121 ? -17.873 0.818 73.645 1.00 17.49 116 LYS A CA 1
ATOM 2646 C C . LYS B 1 121 ? -16.527 1.295 73.109 1.00 16.76 116 LYS A C 1
ATOM 2647 O O . LYS B 1 121 ? -15.522 1.310 73.834 1.00 18.17 116 LYS A O 1
ATOM 2653 N N . ILE B 1 122 ? -16.511 1.673 71.831 1.00 15.20 117 ILE A N 1
ATOM 2654 C CA . ILE B 1 122 ? -15.355 2.272 71.175 1.00 15.09 117 ILE A CA 1
ATOM 2655 C C . ILE B 1 122 ? -15.745 3.698 70.807 1.00 15.32 117 ILE A C 1
ATOM 2656 O O . ILE B 1 122 ? -16.725 3.909 70.077 1.00 15.25 117 ILE A O 1
ATOM 2661 N N . PHE B 1 123 ? -14.978 4.678 71.289 1.00 14.13 118 PHE A N 1
ATOM 2662 C CA . PHE B 1 123 ? -15.237 6.088 71.009 1.00 13.28 118 PHE A CA 1
ATOM 2663 C C . PHE B 1 123 ? -14.139 6.654 70.122 1.00 13.23 118 PHE A C 1
ATOM 2664 O O . PHE B 1 123 ? -12.951 6.489 70.418 1.00 15.37 118 PHE A O 1
ATOM 2672 N N . ILE B 1 124 ? -14.536 7.322 69.045 1.00 13.25 119 ILE A N 1
ATOM 2673 C CA A ILE B 1 124 ? -13.620 8.058 68.173 0.63 14.19 119 ILE A CA 1
ATOM 2674 C CA B ILE B 1 124 ? -13.603 8.046 68.197 0.37 14.20 119 ILE A CA 1
ATOM 2675 C C . ILE B 1 124 ? -13.627 9.501 68.644 1.00 12.12 119 ILE A C 1
ATOM 2676 O O . ILE B 1 124 ? -14.680 10.160 68.605 1.00 13.20 119 ILE A O 1
ATOM 2685 N N . ILE B 1 125 ? -12.474 9.993 69.100 1.00 13.00 120 ILE A N 1
ATOM 2686 C CA . ILE B 1 125 ? -12.445 11.244 69.851 1.00 13.03 120 ILE A CA 1
ATOM 2687 C C . ILE B 1 125 ? -11.782 12.392 69.099 1.00 14.33 120 ILE A C 1
ATOM 2688 O O . ILE B 1 125 ? -11.589 13.470 69.681 1.00 13.35 120 ILE A O 1
ATOM 2693 N N . GLY B 1 126 ? -11.470 12.215 67.812 1.00 14.50 121 GLY A N 1
ATOM 2694 C CA . GLY B 1 126 ? -10.885 13.257 66.976 1.00 14.50 121 GLY A CA 1
ATOM 2695 C C . GLY B 1 126 ? -9.610 12.785 66.307 1.00 14.51 121 GLY A C 1
ATOM 2696 O O . GLY B 1 126 ? -9.163 11.653 66.483 1.00 15.96 121 GLY A O 1
ATOM 2697 N N . GLY B 1 127 ? -9.021 13.668 65.488 1.00 15.40 122 GLY A N 1
ATOM 2698 C CA . GLY B 1 127 ? -9.501 15.008 65.224 1.00 13.66 122 GLY A CA 1
ATOM 2699 C C . GLY B 1 127 ? -10.145 15.131 63.852 1.00 13.40 122 GLY A C 1
ATOM 2700 O O . GLY B 1 127 ? -10.791 14.208 63.395 1.00 13.97 122 GLY A O 1
ATOM 2701 N N . SER B 1 128 ? -9.953 16.286 63.209 1.00 15.66 123 SER A N 1
ATOM 2702 C CA . SER B 1 128 ? -10.674 16.611 61.974 1.00 14.85 123 SER A CA 1
ATOM 2703 C C . SER B 1 128 ? -10.493 15.550 60.893 1.00 15.01 123 SER A C 1
ATOM 2704 O O . SER B 1 128 ? -11.472 15.106 60.280 1.00 15.46 123 SER A O 1
ATOM 2707 N N . GLN B 1 129 ? -9.250 15.134 60.634 1.00 15.58 124 GLN A N 1
ATOM 2708 C CA . GLN B 1 129 ? -9.032 14.166 59.564 1.00 15.98 124 GLN A CA 1
ATOM 2709 C C . GLN B 1 129 ? -9.715 12.846 59.882 1.00 16.30 124 GLN A C 1
ATOM 2710 O O . GLN B 1 129 ? -10.340 12.227 59.011 1.00 16.54 124 GLN A O 1
ATOM 2716 N N . ILE B 1 130 ? -9.617 12.401 61.133 1.00 13.82 125 ILE A N 1
ATOM 2717 C CA . ILE B 1 130 ? -10.245 11.137 61.509 1.00 13.72 125 ILE A CA 1
ATOM 2718 C C . ILE B 1 130 ? -11.769 11.234 61.432 1.00 13.94 125 ILE A C 1
ATOM 2719 O O . ILE B 1 130 ? -12.441 10.331 60.912 1.00 14.42 125 ILE A O 1
ATOM 2724 N N . TYR B 1 131 ? -12.352 12.321 61.956 1.00 12.77 126 TYR A N 1
ATOM 2725 C CA . TYR B 1 131 ? -13.798 12.503 61.887 1.00 12.61 126 TYR A CA 1
ATOM 2726 C C . TYR B 1 131 ? -14.292 12.513 60.444 1.00 13.28 126 TYR A C 1
ATOM 2727 O O . TYR B 1 131 ? -15.380 11.994 60.152 1.00 15.11 126 TYR A O 1
ATOM 2736 N N . ASN B 1 132 ? -13.534 13.157 59.542 1.00 13.56 127 ASN A N 1
ATOM 2737 C CA . ASN B 1 132 ? -14.013 13.312 58.171 1.00 15.62 127 ASN A CA 1
ATOM 2738 C C . ASN B 1 132 ? -13.985 11.997 57.418 1.00 15.31 127 ASN A C 1
ATOM 2739 O O . ASN B 1 132 ? -14.770 11.811 56.479 1.00 16.03 127 ASN A O 1
ATOM 2744 N N . LEU B 1 133 ? -13.098 11.091 57.811 1.00 15.28 128 LEU A N 1
ATOM 2745 C CA . LEU B 1 133 ? -13.074 9.759 57.226 1.00 15.86 128 LEU A CA 1
ATOM 2746 C C . LEU B 1 133 ? -14.130 8.861 57.852 1.00 16.26 128 LEU A C 1
ATOM 2747 O O . LEU B 1 133 ? -14.889 8.192 57.139 1.00 17.09 128 LEU A O 1
ATOM 2752 N N . LEU B 1 134 ? -14.187 8.822 59.187 1.00 14.48 129 LEU A N 1
ATOM 2753 C CA . LEU B 1 134 ? -14.991 7.809 59.855 1.00 14.19 129 LEU A CA 1
ATOM 2754 C C . LEU B 1 134 ? -16.491 8.093 59.832 1.00 14.75 129 LEU A C 1
ATOM 2755 O O . LEU B 1 134 ? -17.281 7.159 60.010 1.00 13.99 129 LEU A O 1
ATOM 2760 N N . ILE B 1 135 ? -16.915 9.328 59.537 1.00 12.76 130 ILE A N 1
ATOM 2761 C CA . ILE B 1 135 ? -18.342 9.593 59.351 1.00 12.98 130 ILE A CA 1
ATOM 2762 C C . ILE B 1 135 ? -18.910 8.758 58.204 1.00 13.37 130 ILE A C 1
ATOM 2763 O O . ILE B 1 135 ? -20.132 8.535 58.144 1.00 14.37 130 ILE A O 1
ATOM 2768 N N . LEU B 1 136 ? -18.046 8.275 57.299 1.00 14.67 131 LEU A N 1
ATOM 2769 C CA . LEU B 1 136 ? -18.482 7.463 56.165 1.00 14.90 131 LEU A CA 1
ATOM 2770 C C . LEU B 1 136 ? -18.417 5.968 56.443 1.00 15.08 131 LEU A C 1
ATOM 2771 O O . LEU B 1 136 ? -18.952 5.185 55.654 1.00 16.14 131 LEU A O 1
ATOM 2776 N N . ASP B 1 137 ? -17.748 5.552 57.522 1.00 14.34 132 ASP A N 1
ATOM 2777 C CA . ASP B 1 137 ? -17.557 4.136 57.814 1.00 15.36 132 ASP A CA 1
ATOM 2778 C C . ASP B 1 137 ? -18.869 3.550 58.321 1.00 16.78 132 ASP A C 1
ATOM 2779 O O . ASP B 1 137 ? -19.387 3.983 59.359 1.00 15.80 132 ASP A O 1
ATOM 2784 N N . SER B 1 138 ? -19.394 2.547 57.605 1.00 15.44 133 SER A N 1
ATOM 2785 C CA . SER B 1 138 ? -20.674 1.933 57.953 1.00 16.58 133 SER A CA 1
ATOM 2786 C C . SER B 1 138 ? -20.686 1.310 59.343 1.00 17.42 133 SER A C 1
ATOM 2787 O O . SER B 1 138 ? -21.774 1.049 59.869 1.00 18.76 133 SER A O 1
ATOM 2790 N N . ARG B 1 139 ? -19.521 1.045 59.936 1.00 15.76 134 ARG A N 1
ATOM 2791 C CA . ARG B 1 139 ? -19.480 0.474 61.277 1.00 17.24 134 ARG A CA 1
ATOM 2792 C C . ARG B 1 139 ? -19.826 1.477 62.369 1.00 15.48 134 ARG A C 1
ATOM 2793 O O . ARG B 1 139 ? -20.150 1.058 63.485 1.00 17.12 134 ARG A O 1
ATOM 2801 N N . VAL B 1 140 ? -19.762 2.776 62.091 1.00 14.83 135 VAL A N 1
ATOM 2802 C CA . VAL B 1 140 ? -20.083 3.763 63.118 1.00 14.96 135 VAL A CA 1
ATOM 2803 C C . VAL B 1 140 ? -21.571 3.705 63.425 1.00 16.01 135 VAL A C 1
ATOM 2804 O O . VAL B 1 140 ? -22.423 3.813 62.527 1.00 17.33 135 VAL A O 1
ATOM 2808 N N . ASP B 1 141 ? -21.896 3.546 64.701 1.00 15.01 136 ASP A N 1
ATOM 2809 C CA . ASP B 1 141 ? -23.268 3.333 65.111 1.00 15.20 136 ASP A CA 1
ATOM 2810 C C . ASP B 1 141 ? -23.980 4.612 65.509 1.00 15.31 136 ASP A C 1
ATOM 2811 O O . ASP B 1 141 ? -25.197 4.715 65.326 1.00 16.97 136 ASP A O 1
ATOM 2816 N N . ASN B 1 142 ? -23.266 5.595 66.043 1.00 13.76 137 ASN A N 1
ATOM 2817 C CA . ASN B 1 142 ? -23.952 6.798 66.499 1.00 13.82 137 ASN A CA 1
ATOM 2818 C C . ASN B 1 142 ? -22.950 7.933 66.621 1.00 13.80 137 ASN A C 1
ATOM 2819 O O . ASN B 1 142 ? -21.734 7.721 66.617 1.00 13.58 137 ASN A O 1
ATOM 2824 N N . LEU B 1 143 ? -23.487 9.146 66.722 1.00 12.31 138 LEU A N 1
ATOM 2825 C CA . LEU B 1 143 ? -22.728 10.362 66.962 1.00 12.02 138 LEU A CA 1
ATOM 2826 C C . LEU B 1 143 ? -23.167 10.909 68.305 1.00 13.23 138 LEU A C 1
ATOM 2827 O O . LEU B 1 143 ? -24.368 10.973 68.592 1.00 14.52 138 LEU A O 1
ATOM 2832 N N . LEU B 1 144 ? -22.202 11.307 69.115 1.00 13.21 139 LEU A N 1
ATOM 2833 C CA . LEU B 1 144 ? -22.441 12.011 70.372 1.00 12.60 139 LEU A CA 1
ATOM 2834 C C . LEU B 1 144 ? -21.897 13.417 70.153 1.00 12.03 139 LEU A C 1
ATOM 2835 O O . LEU B 1 144 ? -20.690 13.644 70.211 1.00 13.01 139 LEU A O 1
ATOM 2840 N N . VAL B 1 145 ? -22.786 14.359 69.842 1.00 12.35 140 VAL A N 1
ATOM 2841 C CA . VAL B 1 145 ? -22.388 15.714 69.481 1.00 11.95 140 VAL A CA 1
ATOM 2842 C C . VAL B 1 145 ? -22.819 16.658 70.591 1.00 13.40 140 VAL A C 1
ATOM 2843 O O . VAL B 1 145 ? -24.012 16.768 70.901 1.00 13.41 140 VAL A O 1
ATOM 2847 N N . THR B 1 146 ? -21.858 17.362 71.173 1.00 11.80 141 THR A N 1
ATOM 2848 C CA . THR B 1 146 ? -22.198 18.482 72.033 1.00 12.70 141 THR A CA 1
ATOM 2849 C C . THR B 1 146 ? -22.342 19.681 71.117 1.00 11.95 141 THR A C 1
ATOM 2850 O O . THR B 1 146 ? -21.370 20.084 70.457 1.00 13.58 141 THR A O 1
ATOM 2854 N N . GLN B 1 147 ? -23.551 20.233 71.047 1.00 14.17 142 GLN A N 1
ATOM 2855 C CA . GLN B 1 147 ? -23.805 21.392 70.197 1.00 13.73 142 GLN A CA 1
ATOM 2856 C C . GLN B 1 147 ? -23.469 22.638 71.002 1.00 14.83 142 GLN A C 1
ATOM 2857 O O . GLN B 1 147 ? -24.104 22.902 72.025 1.00 15.50 142 GLN A O 1
ATOM 2863 N N . VAL B 1 148 ? -22.456 23.385 70.558 1.00 13.86 143 VAL A N 1
ATOM 2864 C CA . VAL B 1 148 ? -21.886 24.513 71.298 1.00 13.56 143 VAL A CA 1
ATOM 2865 C C . VAL B 1 148 ? -22.343 25.807 70.635 1.00 14.94 143 VAL A C 1
ATOM 2866 O O . VAL B 1 148 ? -22.293 25.931 69.401 1.00 15.21 143 VAL A O 1
ATOM 2870 N N . HIS B 1 149 ? -22.816 26.754 71.441 1.00 16.22 144 HIS A N 1
ATOM 2871 C CA . HIS B 1 149 ? -23.332 28.025 70.946 1.00 17.18 144 HIS A CA 1
ATOM 2872 C C . HIS B 1 149 ? -22.611 29.146 71.671 1.00 18.72 144 HIS A C 1
ATOM 2873 O O . HIS B 1 149 ? -22.588 29.173 72.905 1.00 18.56 144 HIS A O 1
ATOM 2880 N N . PHE B 1 150 ? -22.046 30.087 70.924 1.00 19.79 145 PHE A N 1
ATOM 2881 C CA . PHE B 1 150 ? -21.434 31.256 71.541 1.00 20.16 145 PHE A CA 1
ATOM 2882 C C . PHE B 1 150 ? -22.501 32.317 71.790 1.00 21.50 145 PHE A C 1
ATOM 2883 O O . PHE B 1 150 ? -23.235 32.696 70.869 1.00 22.72 145 PHE A O 1
ATOM 2891 N N . VAL B 1 151 ? -22.604 32.774 73.038 1.00 20.06 146 VAL A N 1
ATOM 2892 C CA . VAL B 1 151 ? -23.652 33.724 73.402 1.00 23.84 146 VAL A CA 1
ATOM 2893 C C . VAL B 1 151 ? -23.077 34.962 74.079 1.00 23.31 146 VAL A C 1
ATOM 2894 O O . VAL B 1 151 ? -23.815 35.723 74.716 1.00 26.39 146 VAL A O 1
ATOM 2898 N N . GLY B 1 152 ? -21.769 35.180 73.949 1.00 22.85 147 GLY A N 1
ATOM 2899 C CA . GLY B 1 152 ? -21.103 36.317 74.560 1.00 22.29 147 GLY A CA 1
ATOM 2900 C C . GLY B 1 152 ? -21.020 37.538 73.659 1.00 22.85 147 GLY A C 1
ATOM 2901 O O . GLY B 1 152 ? -21.786 37.703 72.707 1.00 24.35 147 GLY A O 1
ATOM 2902 N N . GLU B 1 153 ? -20.077 38.416 73.990 1.00 24.90 148 GLU A N 1
ATOM 2903 C CA . GLU B 1 153 ? -19.877 39.650 73.241 1.00 24.46 148 GLU A CA 1
ATOM 2904 C C . GLU B 1 153 ? -19.142 39.365 71.938 1.00 24.38 148 GLU A C 1
ATOM 2905 O O . GLU B 1 153 ? -18.307 38.463 71.864 1.00 22.83 148 GLU A O 1
ATOM 2911 N N . ASP B 1 154 ? -19.448 40.167 70.910 1.00 22.76 149 ASP A N 1
ATOM 2912 C CA . ASP B 1 154 ? -18.880 39.943 69.580 1.00 24.69 149 ASP A CA 1
ATOM 2913 C C . ASP B 1 154 ? -17.357 39.866 69.618 1.00 26.15 149 ASP A C 1
ATOM 2914 O O . ASP B 1 154 ? -16.752 39.044 68.919 1.00 24.43 149 ASP A O 1
ATOM 2919 N N . ALA B 1 155 ? -16.717 40.710 70.433 1.00 27.12 150 ALA A N 1
ATOM 2920 C CA . ALA B 1 155 ? -15.259 40.712 70.499 1.00 28.32 150 ALA A CA 1
ATOM 2921 C C . ALA B 1 155 ? -14.694 39.386 70.979 1.00 29.05 150 ALA A C 1
ATOM 2922 O O . ALA B 1 155 ? -13.532 39.078 70.687 1.00 31.18 150 ALA A O 1
ATOM 2924 N N . ASP B 1 156 ? -15.490 38.580 71.676 1.00 24.31 151 ASP A N 1
ATOM 2925 C CA . ASP B 1 156 ? -15.005 37.350 72.278 1.00 26.00 151 ASP A CA 1
ATOM 2926 C C . ASP B 1 156 ? -15.329 36.109 71.453 1.00 21.28 151 ASP A C 1
ATOM 2927 O O . ASP B 1 156 ? -15.071 34.992 71.913 1.00 22.67 151 ASP A O 1
ATOM 2932 N N . LYS B 1 157 ? -15.895 36.273 70.256 1.00 20.37 152 LYS A N 1
ATOM 2933 C CA . LYS B 1 157 ? -16.297 35.114 69.474 1.00 18.61 152 LYS A CA 1
ATOM 2934 C C . LYS B 1 157 ? -15.067 34.273 69.146 1.00 18.03 152 LYS A C 1
ATOM 2935 O O . LYS B 1 157 ? -13.996 34.824 68.860 1.00 20.07 152 LYS A O 1
ATOM 2941 N N . PRO B 1 158 ? -15.186 32.951 69.150 1.00 18.22 153 PRO A N 1
ATOM 2942 C CA . PRO B 1 158 ? -14.054 32.113 68.739 1.00 18.98 153 PRO A CA 1
ATOM 2943 C C . PRO B 1 158 ? -13.787 32.241 67.243 1.00 18.35 153 PRO A C 1
ATOM 2944 O O . PRO B 1 158 ? -14.712 32.308 66.421 1.00 18.12 153 PRO A O 1
ATOM 2948 N N . GLN B 1 159 ? -12.500 32.271 66.895 1.00 18.69 154 GLN A N 1
ATOM 2949 C CA . GLN B 1 159 ? -12.029 32.420 65.516 1.00 16.19 154 GLN A CA 1
ATOM 2950 C C . GLN B 1 159 ? -11.704 31.033 64.965 1.00 18.13 154 GLN A C 1
ATOM 2951 O O . GLN B 1 159 ? -10.617 30.497 65.197 1.00 20.86 154 GLN A O 1
ATOM 2957 N N . MET B 1 160 ? -12.647 30.448 64.226 1.00 15.45 155 MET A N 1
ATOM 2958 C CA . MET B 1 160 ? -12.583 29.043 63.827 1.00 14.99 155 MET A CA 1
ATOM 2959 C C . MET B 1 160 ? -11.935 28.845 62.470 1.00 14.60 155 MET A C 1
ATOM 2960 O O . MET B 1 160 ? -12.158 29.620 61.544 1.00 15.45 155 MET A O 1
ATOM 2965 N N . ASP B 1 161 ? -11.194 27.745 62.326 1.00 14.37 156 ASP A N 1
ATOM 2966 C CA . ASP B 1 161 ? -10.635 27.434 61.015 1.00 14.83 156 ASP A 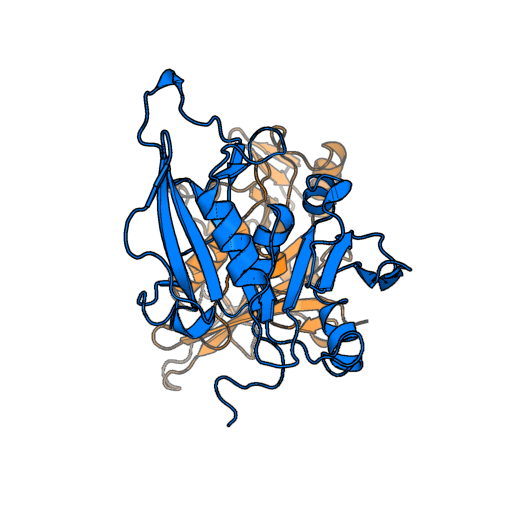CA 1
ATOM 2967 C C . ASP B 1 161 ? -10.787 25.980 60.592 1.00 14.44 156 ASP A C 1
ATOM 2968 O O . ASP B 1 161 ? -10.367 25.642 59.484 1.00 15.26 156 ASP A O 1
ATOM 2973 N N . THR B 1 162 ? -11.377 25.119 61.421 1.00 13.58 157 THR A N 1
ATOM 2974 C CA . THR B 1 162 ? -11.456 23.689 61.164 1.00 14.63 157 THR A CA 1
ATOM 2975 C C . THR B 1 162 ? -12.880 23.245 61.457 1.00 13.20 157 THR A C 1
ATOM 2976 O O . THR B 1 162 ? -13.418 23.564 62.529 1.00 13.17 157 THR A O 1
ATOM 2980 N N . PHE B 1 163 ? -13.483 22.510 60.512 1.00 12.69 158 PHE A N 1
ATOM 2981 C CA . PHE B 1 163 ? -14.912 22.217 60.520 1.00 12.56 158 PHE A CA 1
ATOM 2982 C C . PHE B 1 163 ? -15.156 20.767 60.147 1.00 14.70 158 PHE A C 1
ATOM 2983 O O . PHE B 1 163 ? -14.448 20.200 59.311 1.00 15.69 158 PHE A O 1
ATOM 2991 N N . LEU B 1 164 ? -16.180 20.178 60.752 1.00 13.37 159 LEU A N 1
ATOM 2992 C CA . LEU B 1 164 ? -16.582 18.827 60.379 1.00 13.32 159 LEU A CA 1
ATOM 2993 C C . LEU B 1 164 ? -17.162 18.825 58.973 1.00 13.70 159 LEU A C 1
ATOM 2994 O O . LEU B 1 164 ? -18.022 19.648 58.654 1.00 16.50 159 LEU A O 1
ATOM 2999 N N . ASP B 1 165 ? -16.739 17.863 58.156 1.00 15.05 160 ASP A N 1
ATOM 3000 C CA . ASP B 1 165 ? -17.386 17.625 56.864 1.00 14.98 160 ASP A CA 1
ATOM 3001 C C . ASP B 1 165 ? -18.356 16.453 57.008 1.00 14.61 160 ASP A C 1
ATOM 3002 O O . ASP B 1 165 ? -18.084 15.315 56.608 1.00 16.18 160 ASP A O 1
ATOM 3007 N N . TRP B 1 166 ? -19.493 16.749 57.622 1.00 14.65 161 TRP A N 1
ATOM 3008 C CA . TRP B 1 166 ? -20.502 15.761 57.955 1.00 14.82 161 TRP A CA 1
ATOM 3009 C C . TRP B 1 166 ? -21.842 16.158 57.360 1.00 17.43 161 TRP A C 1
ATOM 3010 O O . TRP B 1 166 ? -22.246 17.320 57.451 1.00 19.50 161 TRP A O 1
ATOM 3021 N N . ASP B 1 167 ? -22.543 15.199 56.768 1.00 15.04 162 ASP A N 1
ATOM 3022 C CA . ASP B 1 167 ? -23.882 15.449 56.237 1.00 14.88 162 ASP A CA 1
ATOM 3023 C C . ASP B 1 167 ? -24.892 14.911 57.245 1.00 16.02 162 ASP A C 1
ATOM 3024 O O . ASP B 1 167 ? -25.236 13.723 57.237 1.00 15.82 162 ASP A O 1
ATOM 3029 N N . LEU B 1 168 ? -25.396 15.802 58.097 1.00 17.23 163 LEU A N 1
ATOM 3030 C CA . LEU B 1 168 ? -26.324 15.375 59.138 1.00 17.91 163 LEU A CA 1
ATOM 3031 C C . LEU B 1 168 ? -27.681 14.930 58.609 1.00 17.42 163 LEU A C 1
ATOM 3032 O O . LEU B 1 168 ? -28.438 14.320 59.364 1.00 18.96 163 LEU A O 1
ATOM 3037 N N . SER B 1 169 ? -28.006 15.203 57.339 1.00 17.03 164 SER A N 1
ATOM 3038 C CA . SER B 1 169 ? -29.256 14.681 56.796 1.00 18.40 164 SER A CA 1
ATOM 3039 C C . SER B 1 169 ? -29.218 13.168 56.654 1.00 19.26 164 SER A C 1
ATOM 3040 O O . SER B 1 169 ? -30.274 12.554 56.463 1.00 21.12 164 SER A O 1
ATOM 3043 N N . LYS B 1 170 ? -28.032 12.564 56.730 1.00 17.07 165 LYS A N 1
ATOM 3044 C CA . LYS B 1 170 ? -27.880 11.117 56.735 1.00 16.91 165 LYS A CA 1
ATOM 3045 C C . LYS B 1 170 ? -28.074 10.513 58.123 1.00 17.07 165 LYS A C 1
ATOM 3046 O O . LYS B 1 170 ? -27.997 9.286 58.258 1.00 19.39 165 LYS A O 1
ATOM 3052 N N . TRP B 1 171 ? -28.320 11.340 59.142 1.00 16.91 166 TRP A N 1
ATOM 3053 C CA . TRP B 1 171 ? -28.422 10.920 60.534 1.00 15.61 166 TRP A CA 1
ATOM 3054 C C . TRP B 1 171 ? -29.728 11.459 61.100 1.00 17.81 166 TRP A C 1
ATOM 3055 O O . TRP B 1 171 ? -30.352 12.356 60.524 1.00 20.20 166 TRP A O 1
ATOM 3066 N N . LYS B 1 172 ? -30.155 10.893 62.229 1.00 16.92 167 LYS A N 1
ATOM 3067 C CA . LYS B 1 172 ? -31.369 11.350 62.899 1.00 18.87 167 LYS A CA 1
ATOM 3068 C C . LYS B 1 172 ? -31.071 11.553 64.373 1.00 17.40 167 LYS A C 1
ATOM 3069 O O . LYS B 1 172 ? -30.502 10.668 65.021 1.00 18.26 167 LYS A O 1
ATOM 3075 N N . ARG B 1 173 ? -31.503 12.683 64.912 1.00 16.55 168 ARG A N 1
ATOM 3076 C CA . ARG B 1 173 ? -31.279 12.955 66.320 1.00 17.29 168 ARG A CA 1
ATOM 3077 C C . ARG B 1 173 ? -32.269 12.162 67.172 1.00 18.91 168 ARG A C 1
ATOM 3078 O O . ARG B 1 173 ? -33.463 12.072 66.860 1.00 21.85 168 ARG A O 1
ATOM 3086 N N . LEU B 1 174 ? -31.763 11.571 68.248 1.00 17.03 169 LEU A N 1
ATOM 3087 C CA . LEU B 1 174 ? -32.553 10.745 69.147 1.00 17.78 169 LEU A CA 1
ATOM 3088 C C . LEU B 1 174 ? -33.036 11.550 70.348 1.00 18.17 169 LEU A C 1
ATOM 3089 O O . LEU B 1 174 ? -32.521 12.628 70.648 1.00 19.40 169 LEU A O 1
ATOM 3094 N N . GLU B 1 175 ? -34.035 10.994 71.031 1.00 19.26 170 GLU A N 1
ATOM 3095 C CA . GLU B 1 175 ? -34.543 11.542 72.283 1.00 20.72 170 GLU A CA 1
ATOM 3096 C C . GLU B 1 175 ? -33.461 11.523 73.360 1.00 18.71 170 GLU A C 1
ATOM 3097 O O . GLU B 1 175 ? -32.573 10.670 73.365 1.00 17.23 170 GLU A O 1
ATOM 3103 N N . HIS B 1 176 ? -33.554 12.474 74.296 1.00 18.06 171 HIS A N 1
ATOM 3104 C CA . HIS B 1 176 ? -32.589 12.548 75.397 1.00 18.66 171 HIS A CA 1
ATOM 3105 C C . HIS B 1 176 ? -32.511 11.239 76.177 1.00 17.31 171 HIS A C 1
ATOM 3106 O O . HIS B 1 176 ? -31.416 10.808 76.566 1.00 18.18 171 HIS A O 1
ATOM 3113 N N . ASP B 1 177 ? -33.659 10.599 76.428 1.00 18.03 172 ASP A N 1
ATOM 3114 C CA . ASP B 1 177 ? -33.637 9.359 77.197 1.00 18.04 172 ASP A CA 1
ATOM 3115 C C . ASP B 1 177 ? -32.806 8.285 76.502 1.00 18.65 172 ASP A C 1
ATOM 3116 O O . ASP B 1 177 ? -32.180 7.459 77.178 1.00 20.09 172 ASP A O 1
ATOM 3121 N N . LYS B 1 178 ? -32.773 8.292 75.165 1.00 18.48 173 LYS A N 1
ATOM 3122 C CA . LYS B 1 178 ? -31.931 7.344 74.438 1.00 18.14 173 LYS A CA 1
ATOM 3123 C C . LYS B 1 178 ? -30.457 7.652 74.624 1.00 17.73 173 LYS A C 1
ATOM 3124 O O . LYS B 1 178 ? -29.637 6.733 74.713 1.00 17.94 173 LYS A O 1
ATOM 3130 N N . LEU B 1 179 ? -30.097 8.934 74.659 1.00 15.83 174 LEU A N 1
ATOM 3131 C CA A LEU B 1 179 ? -28.724 9.307 74.985 0.50 15.92 174 LEU A CA 1
ATOM 3132 C CA B LEU B 1 179 ? -28.722 9.302 74.982 0.50 15.92 174 LEU A CA 1
ATOM 3133 C C . LEU B 1 179 ? -28.321 8.737 76.339 1.00 16.19 174 LEU A C 1
ATOM 3134 O O . LEU B 1 179 ? -27.259 8.109 76.478 1.00 15.37 174 LEU A O 1
ATOM 3143 N N . GLU B 1 180 ? -29.159 8.953 77.359 1.00 14.96 175 GLU A N 1
ATOM 3144 C CA . GLU B 1 180 ? -28.841 8.463 78.696 1.00 16.42 175 GLU A CA 1
ATOM 3145 C C . GLU B 1 180 ? -28.726 6.951 78.717 1.00 17.21 175 GLU A C 1
ATOM 3146 O O . GLU B 1 180 ? -27.839 6.401 79.383 1.00 17.71 175 GLU A O 1
ATOM 3152 N N . GLN B 1 181 ? -29.640 6.264 78.033 1.00 16.28 176 GLN A N 1
ATOM 3153 C CA . GLN B 1 181 ? -29.579 4.808 77.985 1.00 18.17 176 GLN A CA 1
ATOM 3154 C C . GLN B 1 181 ? -28.257 4.343 77.390 1.00 18.50 176 GLN A C 1
ATOM 3155 O O . GLN B 1 181 ? -27.628 3.408 77.907 1.00 19.40 176 GLN A O 1
ATOM 3161 N N . TYR B 1 182 ? -27.803 5.003 76.329 1.00 16.80 177 TYR A N 1
ATOM 3162 C CA . TYR B 1 182 ? -26.593 4.548 75.655 1.00 16.41 177 TYR A CA 1
ATOM 3163 C C . TYR B 1 182 ? -25.349 4.826 76.492 1.00 18.02 177 TYR A C 1
ATOM 3164 O O . TYR B 1 182 ? -24.493 3.950 76.656 1.00 17.23 177 TYR A O 1
ATOM 3173 N N . VAL B 1 183 ? -25.209 6.049 77.012 1.00 14.87 178 VAL A N 1
ATOM 3174 C CA . VAL B 1 183 ? -23.982 6.398 77.728 1.00 15.14 178 VAL A CA 1
ATOM 3175 C C . VAL B 1 183 ? -23.969 5.866 79.149 1.00 16.05 178 VAL A C 1
ATOM 3176 O O . VAL B 1 183 ? -22.908 5.866 79.788 1.00 17.24 178 VAL A O 1
ATOM 3180 N N . GLY B 1 184 ? -25.109 5.408 79.659 1.00 16.61 179 GLY A N 1
ATOM 3181 C CA . GLY B 1 184 ? -25.135 4.794 80.969 1.00 16.55 179 GLY A CA 1
ATOM 3182 C C . GLY B 1 184 ? -25.130 5.747 82.140 1.00 17.84 179 GLY A C 1
ATOM 3183 O O . GLY B 1 184 ? -24.785 5.339 83.251 1.00 20.30 179 GLY A O 1
ATOM 3184 N N . LEU B 1 185 ? -25.525 7.001 81.932 1.00 17.07 180 LEU A N 1
ATOM 3185 C CA . LEU B 1 185 ? -25.382 8.062 82.919 1.00 18.27 180 LEU A CA 1
ATOM 3186 C C . LEU B 1 185 ? -26.576 8.997 82.834 1.00 16.97 180 LEU A C 1
ATOM 3187 O O . LEU B 1 185 ? -27.183 9.154 81.773 1.00 18.09 180 LEU A O 1
ATOM 3192 N N . ASP B 1 186 ? -26.882 9.647 83.953 1.00 17.30 181 ASP A N 1
ATOM 3193 C CA . ASP B 1 186 ? -27.759 10.808 83.899 1.00 18.12 181 ASP A CA 1
ATOM 3194 C C . ASP B 1 186 ? -27.010 11.955 83.225 1.00 17.16 181 ASP A C 1
ATOM 3195 O O . ASP B 1 186 ? -25.856 12.238 83.562 1.00 17.76 181 ASP A O 1
ATOM 3200 N N . VAL B 1 187 ? -27.665 12.613 82.274 1.00 15.85 182 VAL A N 1
ATOM 3201 C CA . VAL B 1 187 ? -27.043 13.664 81.471 1.00 16.68 182 VAL A CA 1
ATOM 3202 C C . VAL B 1 187 ? -27.900 14.919 81.562 1.00 16.54 182 VAL A C 1
ATOM 3203 O O . VAL B 1 187 ? -29.130 14.832 81.448 1.00 17.16 182 VAL A O 1
ATOM 3207 N N . PRO B 1 188 ? -27.305 16.095 81.755 1.00 15.98 183 PRO A N 1
ATOM 3208 C CA . PRO B 1 188 ? -28.095 17.329 81.731 1.00 18.08 183 PRO A CA 1
ATOM 3209 C C . PRO B 1 188 ? -28.887 17.475 80.440 1.00 17.28 183 PRO A C 1
ATOM 3210 O O . PRO B 1 188 ? -28.389 17.199 79.350 1.00 18.01 183 PRO A O 1
ATOM 3214 N N . ARG B 1 189 ? -30.126 17.937 80.584 1.00 18.37 184 ARG A N 1
ATOM 3215 C CA . ARG B 1 189 ? -31.057 18.131 79.477 1.00 21.66 184 ARG A CA 1
ATOM 3216 C C . ARG B 1 189 ? -31.136 19.614 79.128 1.00 19.13 184 ARG A C 1
ATOM 3217 O O . ARG B 1 189 ? -31.091 20.474 80.011 1.00 22.83 184 ARG A O 1
ATOM 3225 N N . GLY B 1 190 ? -31.262 19.910 77.841 1.00 21.60 185 GLY A N 1
ATOM 3226 C CA . GLY B 1 190 ? -31.385 21.295 77.430 1.00 24.38 185 GLY A CA 1
ATOM 3227 C C . GLY B 1 190 ? -30.038 21.997 77.389 1.00 23.29 185 GLY A C 1
ATOM 3228 O O . GLY B 1 190 ? -28.978 21.378 77.273 1.00 21.67 185 GLY A O 1
ATOM 3229 N N . LEU B 1 191 ? -30.088 23.321 77.501 1.00 25.67 186 LEU A N 1
ATOM 3230 C CA . LEU B 1 191 ? -28.895 24.146 77.370 1.00 25.53 186 LEU A CA 1
ATOM 3231 C C . LEU B 1 191 ? -28.174 24.278 78.704 1.00 24.00 186 LEU A C 1
ATOM 3232 O O . LEU B 1 191 ? -28.778 24.643 79.724 1.00 29.25 186 LEU A O 1
ATOM 3237 N N . ASN B 1 192 ? -26.888 23.965 78.695 1.00 19.97 187 ASN A N 1
ATOM 3238 C CA . ASN B 1 192 ? -25.998 24.224 79.814 1.00 18.95 187 ASN A CA 1
ATOM 3239 C C . ASN B 1 192 ? -25.277 25.536 79.546 1.00 22.67 187 ASN A C 1
ATOM 3240 O O . ASN B 1 192 ? -25.033 25.886 78.392 1.00 22.36 187 ASN A O 1
ATOM 3245 N N . GLU B 1 193 ? -24.970 26.281 80.606 1.00 23.01 188 GLU A N 1
ATOM 3246 C CA . GLU B 1 193 ? -24.334 27.588 80.469 1.00 19.79 188 GLU A CA 1
ATOM 3247 C C . GLU B 1 193 ? -22.997 27.594 81.192 1.00 22.41 188 GLU A C 1
ATOM 3248 O O . GLU B 1 193 ? -22.918 27.195 82.358 1.00 23.27 188 GLU A O 1
ATOM 3254 N N . GLU B 1 194 ? -21.947 28.040 80.502 1.00 19.97 189 GLU A N 1
ATOM 3255 C CA . GLU B 1 194 ? -20.669 28.340 81.139 1.00 20.99 189 GLU A CA 1
ATOM 3256 C C . GLU B 1 194 ? -20.040 29.512 80.419 1.00 24.08 189 GLU A C 1
ATOM 3257 O O . GLU B 1 194 ? -19.832 29.447 79.201 1.00 22.41 189 GLU A O 1
ATOM 3263 N N . GLY B 1 195 ? -19.673 30.533 81.185 1.00 26.40 190 GLY A N 1
ATOM 3264 C CA . GLY B 1 195 ? -19.017 31.691 80.607 1.00 31.47 190 GLY A CA 1
ATOM 3265 C C . GLY B 1 195 ? -19.826 32.233 79.459 1.00 23.68 190 GLY A C 1
ATOM 3266 O O . GLY B 1 195 ? -21.034 32.473 79.574 1.00 27.72 190 GLY A O 1
ATOM 3267 N N . SER B 1 196 ? -19.175 32.374 78.311 1.00 25.43 191 SER A N 1
ATOM 3268 C CA . SER B 1 196 ? -19.792 32.969 77.141 1.00 25.85 191 SER A CA 1
ATOM 3269 C C . SER B 1 196 ? -20.471 31.951 76.233 1.00 20.92 191 SER A C 1
ATOM 3270 O O . SER B 1 196 ? -20.812 32.300 75.100 1.00 21.44 191 SER A O 1
ATOM 3273 N N . TYR B 1 197 ? -20.681 30.714 76.692 1.00 19.99 192 TYR A N 1
ATOM 3274 C CA . TYR B 1 197 ? -21.204 29.652 75.840 1.00 18.75 192 TYR A CA 1
ATOM 3275 C C . TYR B 1 197 ? -22.439 29.003 76.453 1.00 18.16 192 TYR A C 1
ATOM 3276 O O . TYR B 1 197 ? -22.604 28.975 77.677 1.00 20.46 192 TYR A O 1
ATOM 3285 N N . ASN B 1 198 ? -23.291 28.465 75.585 1.00 18.47 193 ASN A N 1
ATOM 3286 C CA . ASN B 1 198 ? -24.357 27.530 75.927 1.00 21.02 193 ASN A CA 1
ATOM 3287 C C . ASN B 1 198 ? -24.072 26.251 75.153 1.00 19.50 193 ASN A C 1
ATOM 3288 O O . ASN B 1 198 ? -23.513 26.301 74.058 1.00 18.47 193 ASN A O 1
ATOM 3293 N N . TYR B 1 199 ? -24.469 25.099 75.688 1.00 16.47 194 TYR A N 1
ATOM 3294 C CA . TYR B 1 199 ? -24.246 23.873 74.932 1.00 15.99 194 TYR A CA 1
ATOM 3295 C C . TYR B 1 199 ? -25.225 22.788 75.343 1.00 15.79 194 TYR A C 1
ATOM 3296 O O . TYR B 1 199 ? -25.744 22.781 76.467 1.00 16.92 194 TYR A O 1
ATOM 3305 N N . GLU B 1 200 ? -25.458 21.855 74.413 1.00 15.12 195 GLU A N 1
ATOM 3306 C CA . GLU B 1 200 ? -26.470 20.831 74.604 1.00 15.52 195 GLU A CA 1
ATOM 3307 C C . GLU B 1 200 ? -25.905 19.491 74.158 1.00 13.67 195 GLU A C 1
ATOM 3308 O O . GLU B 1 200 ? -25.299 19.391 73.088 1.00 14.78 195 GLU A O 1
ATOM 3314 N N . TYR B 1 201 ? -26.108 18.459 74.972 1.00 14.68 196 TYR A N 1
ATOM 3315 C CA . TYR B 1 201 ? -25.635 17.116 74.646 1.00 13.43 196 TYR A CA 1
ATOM 3316 C C . TYR B 1 201 ? -26.662 16.400 73.770 1.00 13.83 196 TYR A C 1
ATOM 3317 O O . TYR B 1 201 ? -27.850 16.367 74.099 1.00 15.19 196 TYR A O 1
ATOM 3326 N N . THR B 1 202 ? -26.206 15.835 72.650 1.00 13.55 197 THR A N 1
ATOM 3327 C CA . THR B 1 202 ? -27.101 15.193 71.686 1.00 14.16 197 THR A CA 1
ATOM 3328 C C . THR B 1 202 ? -26.535 13.846 71.229 1.00 15.00 197 THR A C 1
ATOM 3329 O O . THR B 1 202 ? -25.324 13.583 71.300 1.00 14.54 197 THR A O 1
ATOM 3333 N N . MET B 1 203 ? -27.442 12.988 70.742 1.00 14.87 198 MET A N 1
ATOM 3334 C CA . MET B 1 203 ? -27.083 11.706 70.160 1.00 14.17 198 MET A CA 1
ATOM 3335 C C . MET B 1 203 ? -27.848 11.493 68.869 1.00 15.29 198 MET A C 1
ATOM 3336 O O . MET B 1 203 ? -29.020 11.866 68.775 1.00 15.84 198 MET A O 1
ATOM 3341 N N . TRP B 1 204 ? -27.157 10.930 67.875 1.00 14.23 199 TRP A N 1
ATOM 3342 C CA . TRP B 1 204 ? -27.692 10.719 66.535 1.00 14.06 199 TRP A CA 1
ATOM 3343 C C . TRP B 1 204 ? -27.429 9.283 66.109 1.00 16.32 199 TRP A C 1
ATOM 3344 O O . TRP B 1 204 ? -26.368 8.733 66.396 1.00 14.43 199 TRP A O 1
ATOM 3355 N N . GLU B 1 205 ? -28.386 8.685 65.414 1.00 16.93 200 GLU A N 1
ATOM 3356 C CA . GLU B 1 205 ? -28.184 7.396 64.764 1.00 17.56 200 GLU A CA 1
ATOM 3357 C C . GLU B 1 205 ? -28.448 7.540 63.269 1.00 17.80 200 GLU A C 1
ATOM 3358 O O . GLU B 1 205 ? -28.901 8.588 62.796 1.00 18.76 200 GLU A O 1
ATOM 3364 N N . LYS B 1 206 ? -28.114 6.495 62.515 1.00 18.05 201 LYS A N 1
ATOM 3365 C CA . LYS B 1 206 ? -28.225 6.600 61.064 1.00 22.87 201 LYS A CA 1
ATOM 3366 C C . LYS B 1 206 ? -29.677 6.783 60.643 1.00 21.99 201 LYS A C 1
ATOM 3367 O O . LYS B 1 206 ? -30.591 6.180 61.212 1.00 23.22 201 LYS A O 1
ATOM 3373 N N . ALA B 1 207 ? -29.886 7.640 59.648 1.00 24.82 202 ALA A N 1
ATOM 3374 C CA . ALA B 1 207 ? -31.235 7.901 59.167 1.00 28.29 202 ALA A CA 1
ATOM 3375 C C . ALA B 1 207 ? -31.758 6.705 58.383 1.00 41.84 202 ALA A C 1
ATOM 3376 O O . ALA B 1 207 ? -31.004 6.025 57.678 1.00 40.81 202 ALA A O 1
ATOM 3378 N N . GLN B 1 208 ? -33.061 6.466 58.511 1.00 56.39 203 GLN A N 1
ATOM 3379 C CA . GLN B 1 208 ? -33.756 5.333 57.898 1.00 60.78 203 GLN A CA 1
ATOM 3380 C C . GLN B 1 208 ? -33.146 4.003 58.327 1.00 62.70 203 GLN A C 1
ATOM 3381 O O . GLN B 1 208 ? -33.253 3.601 59.486 1.00 68.76 203 GLN A O 1
#

Solvent-accessible surface area: 22287 Å² total; per-residue (Å²): 136,10,112,0,0,0,8,10,17,0,12,42,128,53,26,0,19,9,20,197,44,66,95,25,11,208,4,164,88,14,80,126,19,47,120,50,0,0,50,55,26,129,142,50,49,20,1,0,0,1,0,6,91,126,34,36,97,99,22,58,135,186,114,69,40,28,79,62,20,2,3,0,3,14,18,210,169,36,122,56,92,73,50,124,104,8,3,6,39,2,40,43,9,69,20,0,7,130,64,2,112,182,64,81,29,97,26,155,114,65,42,13,25,16,0,0,0,23,2,17,22,119,25,9,41,115,5,15,150,28,96,58,0,24,3,0,2,4,3,26,0,63,45,77,34,130,103,99,102,104,26,146,41,85,43,84,14,116,29,81,49,91,132,20,107,114,19,102,23,43,93,2,7,107,37,0,23,44,27,6,64,147,24,104,30,143,36,80,55,26,27,2,30,10,3,6,33,64,67,41,195,114,102,152,141,97,110,104,70,9,76,0,0,0,9,12,15,0,18,52,131,49,39,0,20,9,16,195,61,54,97,34,17,189,5,102,71,19,78,109,17,48,101,72,0,0,41,93,22,133,141,53,51,22,0,0,0,1,0,7,107,128,27,34,101,97,23,58,136,205,118,72,51,18,67,58,17,0,2,0,4,15,30,209,188,36,114,54,82,78,46,122,107,21,4,7,37,1,38,46,9,68,25,0,10,139,57,1,110,176,65,78,23,99,18,166,126,64,36,12,24,13,0,0,0,23,1,19,30,119,26,10,50,74,4,10,24,20,66,66,8,34,3,0,2,9,2,25,0,57,41,85,30,130,109,100,88,109,22,139,37,80,41,87,7,74,16,74,53,91,60,14,130,100,28,135,30,90,107,2,39,130,39,0,40,48,141,10,72,155,30,104,30,141,37,86,40,22,20,1,39,10,3,4,30,72,93,22,217

Radius of gyration: 24.74 Å; Cα contacts (8 Å, |Δi|>4): 791; chains: 2; bounding box: 48×53×69 Å

Sequence (409 aa):
RPKISLIVAALQPSMMGIGAKGSLPWRLKNEMKYFKDVTSKAKDGHINAVVMGRKTWELIPERFRPLAGRLLNVILSRKNDDLIDSNGVYHFSSFDSVMKHLEKDSFRFKDMPLLDKIFIIGGSQIYNLLILDSRVDNLLVTQVHFVGEDADKKPQQMMDTFLDWDLSKWKRLEHDKLLEQYVGLDVPRGLNEEGSYNYEYTMWEKAQGSHMMSTRPKISLIVAALQPSMMGIGAKGSLPWRLKNEMKYFKDVTSKAKDGHINAVVMGRKTWELIPERFRPLAGRLNVILSRKNDDLIDSNGVYHFSSFDSSVMKHLEKDSFRFKDMPLDKIFIIIGGSQIYNLLILDSRVDNLLVTQVHFVGEDADKPQMDTFLDWDLSKWKRLEHDKLLEQYVGLDVPRGLNEEGSYNYEYTMWEKAQ

B-factor: mean 24.3, std 10.55, range [10.75, 82.7]

Nearest PDB structures (foldseek):
  8crh-assembly1_A  TM=9.954E-01  e=5.795E-40  Candidozyma auris
  1cd2-assembly1_A  TM=8.819E-01  e=1.776E-20  Pneumocystis carinii
  4ixg-assembly1_X  TM=8.789E-01  e=3.489E-20  Pneumocystis carinii
  4ixf-assembly1_X  TM=8.716E-01  e=5.362E-20  Pneumocystis carinii
  4g8z-assembly1_X  TM=8.842E-01  e=7.985E-19  Pneumocystis jirovecii

Organism: Candidozyma auris (NCBI:txid498019)

Foldseek 3Di:
DAAEEEEAEAEPPQQFAADPLHGQDDDVVVVVVVVLLQQDFDPLAAEAEEEEPSNQVSPPPVCPPPPRHAYEYEDCPFPQDQDPVRHTDDPDPVVVVVVCVVVVCDDP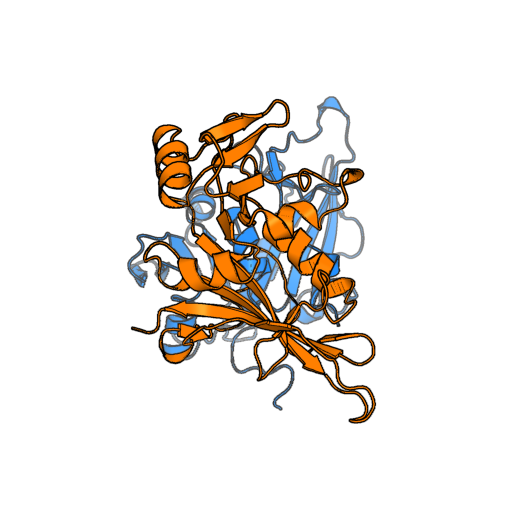NHHHHHYYYYDDQVCQQVCVPPPRHFKYKYKHKYFQDDPVPDTDGDGHHPDDCVQKDWDDPVVVCVSSVHDDDADWDDDPRMIIGITMIGTDD/DPPPDDQAAAEEEEAEAEPPQRFADDPLHGQDDDPVVVVVVLLLQADFDPQAAAAEEEEPSVVVRDPPVCPPPPRHAYEYEDLPFDQDQDPVRHGYDHDPVSVVVVCVVVSCAGPNGHHHHYYYHDDQVVQQVCLPPPRHFKYWYKYKYFQDDPVSDGDGDGHHPHDCVQKAWDDPVVVCVVSVHDDDADWDDDDRMTIGITMIGGDD

InterPro domains:
  IPR001796 Dihydrofolate reductase domain [PF00186] (7-175)
  IPR001796 Dihydrofolate reductase domain [PS51330] (6-202)
  IPR001796 Dihydrofolate reductase domain [cd00209] (7-201)
  IPR012259 Dihydrofolate reductase [PTHR48069] (6-203)
  IPR017925 Dihydrofolate reductase conserved site [PS00075] (19-41)
  IPR024072 Dihydrofolate reductase-like domain superfamily [G3DSA:3.40.430.10] (2-203)
  IPR024072 Dihydrofolate reductase-like domain superfamily [SSF53597] (10-202)